Protein AF-A0AAX0WTV0-F1 (afdb_monomer)

Structure (mmCIF, N/CA/C/O backbone):
data_AF-A0AAX0WTV0-F1
#
_entry.id   AF-A0AAX0WTV0-F1
#
loop_
_atom_site.group_PDB
_atom_site.id
_atom_site.type_symbol
_atom_site.label_atom_id
_atom_site.label_alt_id
_atom_site.label_comp_id
_atom_site.label_asym_id
_atom_site.label_entity_id
_atom_site.label_seq_id
_atom_site.pdbx_PDB_ins_code
_atom_site.Cartn_x
_atom_site.Cartn_y
_atom_site.Cartn_z
_atom_site.occupancy
_atom_site.B_iso_or_equiv
_atom_site.auth_seq_id
_atom_site.auth_comp_id
_atom_site.auth_asym_id
_atom_site.auth_atom_id
_atom_site.pdbx_PDB_model_num
ATOM 1 N N . MET A 1 1 ? 4.054 -9.961 -25.424 1.00 66.81 1 MET A N 1
ATOM 2 C CA . MET A 1 1 ? 4.962 -9.772 -26.577 1.00 66.81 1 MET A CA 1
ATOM 3 C C . MET A 1 1 ? 4.911 -11.007 -27.474 1.00 66.81 1 MET A C 1
ATOM 5 O O . MET A 1 1 ? 4.566 -12.070 -26.972 1.00 66.81 1 MET A O 1
ATOM 9 N N . LEU A 1 2 ? 5.203 -10.851 -28.771 1.00 80.44 2 LEU A N 1
ATOM 10 C CA . LEU A 1 2 ? 4.959 -11.817 -29.856 1.00 80.44 2 LEU A CA 1
ATOM 11 C C . LEU A 1 2 ? 5.339 -13.274 -29.512 1.00 80.44 2 LEU A C 1
ATOM 13 O O . LEU A 1 2 ? 6.518 -13.610 -29.441 1.00 80.44 2 LEU A O 1
ATOM 17 N N . THR A 1 3 ? 4.333 -14.133 -29.318 1.00 84.00 3 THR A N 1
ATOM 18 C CA . THR A 1 3 ? 4.503 -15.557 -28.977 1.00 84.00 3 THR A CA 1
ATOM 19 C C . THR A 1 3 ? 4.646 -16.432 -30.220 1.00 84.00 3 THR A C 1
ATOM 21 O O . THR A 1 3 ? 4.176 -16.072 -31.297 1.00 84.00 3 THR A O 1
ATOM 24 N N . ASP A 1 4 ? 5.213 -17.628 -30.065 1.00 84.12 4 ASP A N 1
ATOM 25 C CA . ASP A 1 4 ? 5.370 -18.601 -31.158 1.00 84.12 4 ASP A CA 1
ATOM 26 C C . ASP A 1 4 ? 4.042 -18.914 -31.853 1.00 84.12 4 ASP A C 1
ATOM 28 O O . ASP A 1 4 ? 3.943 -18.806 -33.071 1.00 84.12 4 ASP A O 1
ATOM 32 N N . ALA A 1 5 ? 2.984 -19.151 -31.074 1.00 87.69 5 ALA A N 1
ATOM 33 C CA . ALA A 1 5 ? 1.644 -19.401 -31.601 1.00 87.69 5 ALA A CA 1
ATOM 34 C C . ALA A 1 5 ? 1.089 -18.227 -32.433 1.00 87.69 5 ALA A C 1
ATOM 36 O O . ALA A 1 5 ? 0.367 -18.433 -33.411 1.00 87.69 5 ALA A O 1
ATOM 37 N N . LEU A 1 6 ? 1.410 -16.984 -32.059 1.00 88.12 6 LEU A N 1
ATOM 38 C CA . LEU A 1 6 ? 1.017 -15.803 -32.823 1.00 88.12 6 LEU A CA 1
ATOM 39 C C . LEU A 1 6 ? 1.835 -15.678 -34.115 1.00 88.12 6 LEU A C 1
ATOM 41 O O . LEU A 1 6 ? 1.274 -15.352 -35.163 1.00 88.12 6 LEU A O 1
ATOM 45 N N . LEU A 1 7 ? 3.139 -15.956 -34.060 1.00 90.75 7 LEU A N 1
ATOM 46 C CA . LEU A 1 7 ? 4.000 -15.960 -35.242 1.00 90.75 7 LEU A CA 1
ATOM 47 C C . LEU A 1 7 ? 3.558 -17.045 -36.235 1.00 90.75 7 LEU A C 1
ATOM 49 O O . LEU A 1 7 ? 3.462 -16.767 -37.427 1.00 90.75 7 LEU A O 1
ATOM 53 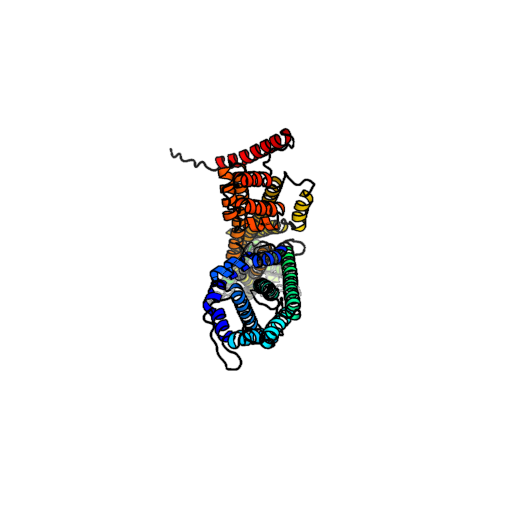N N . ASP A 1 8 ? 3.192 -18.236 -35.763 1.00 91.19 8 ASP A N 1
ATOM 54 C CA . ASP A 1 8 ? 2.669 -19.317 -36.607 1.00 91.19 8 ASP A CA 1
ATOM 55 C C . ASP A 1 8 ? 1.316 -18.955 -37.235 1.00 91.19 8 ASP A C 1
ATOM 57 O O . ASP A 1 8 ? 1.105 -19.149 -38.432 1.00 91.19 8 ASP A O 1
ATOM 61 N N . ARG A 1 9 ? 0.410 -18.320 -36.479 1.00 90.94 9 ARG A N 1
ATOM 62 C CA . ARG A 1 9 ? -0.831 -17.765 -37.053 1.00 90.94 9 ARG A CA 1
ATOM 63 C C . ARG A 1 9 ? -0.563 -16.686 -38.097 1.00 90.94 9 ARG A C 1
ATOM 65 O O . ARG A 1 9 ? -1.295 -16.592 -39.080 1.00 90.94 9 ARG A O 1
ATOM 72 N N . THR A 1 10 ? 0.476 -15.882 -37.899 1.00 93.31 10 THR A N 1
ATOM 73 C CA . THR A 1 10 ? 0.879 -14.850 -38.860 1.00 93.31 10 THR A CA 1
ATOM 74 C C . THR A 1 10 ? 1.349 -15.486 -40.169 1.00 93.31 10 THR A C 1
ATOM 76 O O . THR A 1 10 ? 0.958 -15.013 -41.233 1.00 93.31 10 THR A O 1
ATOM 79 N N . VAL A 1 11 ? 2.096 -16.598 -40.111 1.00 94.00 11 VAL A N 1
ATOM 80 C CA . VAL A 1 11 ? 2.468 -17.384 -41.303 1.00 94.00 11 VAL A CA 1
ATOM 81 C C . VAL A 1 11 ? 1.228 -17.827 -42.075 1.00 94.00 11 VAL A C 1
ATOM 83 O O . VAL A 1 11 ? 1.148 -17.589 -43.278 1.00 94.00 11 VAL A O 1
ATOM 86 N N . ILE A 1 12 ? 0.234 -18.401 -41.390 1.00 91.88 12 ILE A N 1
ATOM 87 C CA . ILE A 1 12 ? -1.003 -18.882 -42.028 1.00 91.88 12 ILE A CA 1
ATOM 88 C C . ILE A 1 12 ? -1.722 -17.743 -42.765 1.00 91.88 12 ILE A C 1
ATOM 90 O O . ILE A 1 12 ? -2.129 -17.911 -43.913 1.00 91.88 12 ILE A O 1
ATOM 94 N N . ILE A 1 13 ? -1.850 -16.573 -42.130 1.00 92.00 13 ILE A N 1
ATOM 95 C CA . ILE A 1 13 ? -2.539 -15.415 -42.719 1.00 92.00 13 ILE A CA 1
ATOM 96 C C . ILE A 1 13 ? -1.787 -14.865 -43.933 1.00 92.00 13 ILE A C 1
ATOM 98 O O . ILE A 1 13 ? -2.407 -14.560 -44.950 1.00 92.00 13 ILE A O 1
ATOM 102 N N . LEU A 1 14 ? -0.463 -14.733 -43.839 1.00 93.31 14 LEU A N 1
ATOM 103 C CA . LEU A 1 14 ? 0.351 -14.183 -44.926 1.00 93.31 14 LEU A CA 1
ATOM 104 C C . LEU A 1 14 ? 0.523 -15.154 -46.097 1.00 93.31 14 LEU A C 1
ATOM 106 O O . LEU A 1 14 ? 0.818 -14.717 -47.205 1.00 93.31 14 LEU A O 1
ATOM 110 N N . SER A 1 15 ? 0.323 -16.451 -45.864 1.00 92.69 15 SER A N 1
ATOM 111 C CA . SER A 1 15 ? 0.454 -17.484 -46.893 1.00 92.69 15 SER A CA 1
ATOM 112 C C . SER A 1 15 ? -0.808 -17.666 -47.736 1.00 92.69 15 SER A C 1
ATOM 114 O O . SER A 1 15 ? -0.814 -18.546 -48.589 1.00 92.69 15 SER A O 1
ATOM 116 N N . SER A 1 16 ? -1.883 -16.899 -47.509 1.00 90.75 16 SER A N 1
ATOM 117 C CA . SER A 1 16 ? -3.178 -17.108 -48.170 1.00 90.75 16 SER A CA 1
ATOM 118 C C . SER A 1 16 ? -3.873 -15.804 -48.556 1.00 90.75 16 SER A C 1
ATOM 120 O O . SER A 1 16 ? -4.254 -15.016 -47.688 1.00 90.75 16 SER A O 1
ATOM 122 N N . TYR A 1 17 ? -4.153 -15.625 -49.848 1.00 90.62 17 TYR A N 1
ATOM 123 C CA . TYR A 1 17 ? -4.858 -14.463 -50.388 1.00 90.62 17 TYR A CA 1
ATOM 124 C C . TYR A 1 17 ? -5.830 -14.877 -51.504 1.00 90.62 17 TYR A C 1
ATOM 126 O O . TYR A 1 17 ? -5.443 -15.567 -52.443 1.00 90.62 17 TYR A O 1
ATOM 134 N N . ASN A 1 18 ? -7.103 -14.468 -51.407 1.00 88.56 18 ASN A N 1
ATOM 135 C CA . ASN A 1 18 ? -8.170 -14.764 -52.382 1.00 88.56 18 ASN A CA 1
ATOM 136 C C . ASN A 1 18 ? -8.241 -16.240 -52.839 1.00 88.56 18 ASN A C 1
ATOM 138 O O . ASN A 1 18 ? -8.439 -16.530 -54.017 1.00 88.56 18 ASN A O 1
ATOM 142 N N . GLY A 1 19 ? -8.071 -17.181 -51.902 1.00 83.50 19 GLY A N 1
ATOM 143 C CA . GLY A 1 19 ? -8.130 -18.624 -52.168 1.00 83.50 19 GLY A CA 1
ATOM 144 C C . GLY A 1 19 ? -6.853 -19.228 -52.765 1.00 83.50 19 GLY A C 1
ATOM 145 O O . GLY A 1 19 ? -6.804 -20.438 -52.966 1.00 83.50 19 GLY A O 1
ATOM 146 N N . GLN A 1 20 ? -5.819 -18.422 -53.018 1.00 87.12 20 GLN A N 1
ATOM 147 C CA . GLN A 1 20 ? -4.491 -18.896 -53.401 1.00 87.12 20 GLN A CA 1
ATOM 148 C C . GLN A 1 20 ? -3.577 -18.967 -52.183 1.00 87.12 20 GLN A C 1
ATOM 150 O O . GLN A 1 20 ? -3.563 -18.050 -51.360 1.00 87.12 20 GLN A O 1
ATOM 155 N N . THR A 1 21 ? -2.785 -20.035 -52.100 1.00 89.38 21 THR A N 1
ATOM 156 C CA . THR A 1 21 ? -1.841 -20.256 -51.003 1.00 89.38 21 THR A CA 1
ATOM 157 C C . THR A 1 21 ? -0.407 -20.355 -51.501 1.00 89.38 21 THR A C 1
ATOM 159 O O . THR A 1 21 ? -0.135 -21.079 -52.460 1.00 89.38 21 THR A O 1
ATOM 162 N N . LYS A 1 22 ? 0.520 -19.677 -50.825 1.00 90.44 22 LYS A N 1
ATOM 163 C CA . LYS A 1 22 ? 1.959 -19.767 -51.076 1.00 90.44 22 LYS A CA 1
ATOM 164 C C . LYS A 1 22 ? 2.724 -19.599 -49.772 1.00 90.44 22 LYS A C 1
ATOM 166 O O . LYS A 1 22 ? 2.638 -18.556 -49.134 1.00 90.44 22 LYS A O 1
ATOM 171 N N . GLU A 1 23 ? 3.503 -20.610 -49.422 1.00 87.00 23 GLU A N 1
ATOM 172 C CA . GLU A 1 23 ? 4.359 -20.584 -48.242 1.00 87.00 23 GLU A CA 1
ATOM 173 C C . GLU A 1 23 ? 5.752 -20.056 -48.608 1.00 87.00 23 GLU A C 1
ATOM 175 O O . GLU A 1 23 ? 6.373 -20.506 -49.575 1.00 87.00 23 GLU A O 1
ATOM 180 N N . ASP A 1 24 ? 6.234 -19.062 -47.861 1.00 87.88 24 ASP A N 1
ATOM 181 C CA . ASP A 1 24 ? 7.593 -18.545 -47.997 1.00 87.88 24 ASP A CA 1
ATOM 182 C C . ASP A 1 24 ? 8.548 -19.422 -47.172 1.00 87.88 24 ASP A C 1
ATOM 184 O O . ASP A 1 24 ? 8.419 -19.468 -45.944 1.00 87.88 24 ASP A O 1
ATOM 188 N N . PRO A 1 25 ? 9.543 -20.086 -47.791 1.00 89.31 25 PRO A N 1
ATOM 189 C CA . PRO A 1 25 ? 10.479 -20.940 -47.061 1.00 89.31 25 PRO A CA 1
ATOM 190 C C . PRO A 1 25 ? 11.325 -20.170 -46.032 1.00 89.31 25 PRO A C 1
ATOM 192 O O . PRO A 1 25 ? 12.010 -20.782 -45.216 1.00 89.31 25 PRO A O 1
ATOM 195 N N . ALA A 1 26 ? 11.320 -18.833 -46.058 1.00 92.12 26 ALA A N 1
ATOM 196 C CA . ALA A 1 26 ? 12.068 -17.999 -45.129 1.00 92.12 26 ALA A CA 1
ATOM 197 C C . ALA A 1 26 ? 11.309 -17.621 -43.844 1.00 92.12 26 ALA A C 1
ATOM 199 O O . ALA A 1 26 ? 11.895 -16.931 -43.005 1.00 92.12 26 ALA A O 1
ATOM 200 N N . PHE A 1 27 ? 10.053 -18.048 -43.649 1.00 93.50 27 PHE A N 1
ATOM 201 C CA . PHE A 1 27 ? 9.271 -17.651 -42.470 1.00 93.50 27 PHE A CA 1
ATOM 202 C C . PHE A 1 27 ? 9.964 -17.971 -41.138 1.00 93.50 27 PHE A C 1
ATOM 204 O O . PHE A 1 27 ? 9.985 -17.121 -40.246 1.00 93.50 27 PHE A O 1
ATOM 211 N N . ASP A 1 28 ? 10.605 -19.132 -41.003 1.00 92.94 28 ASP A N 1
ATOM 212 C CA . ASP A 1 28 ? 11.317 -19.484 -39.767 1.00 92.94 28 ASP A CA 1
ATOM 213 C C . ASP A 1 28 ? 12.553 -18.606 -39.520 1.00 92.94 28 ASP A C 1
ATOM 215 O O . ASP A 1 28 ? 12.871 -18.286 -38.374 1.00 92.94 28 ASP A O 1
ATOM 219 N N . LEU A 1 29 ? 13.198 -18.113 -40.582 1.00 93.75 29 LEU A N 1
ATOM 220 C CA . LEU A 1 29 ? 14.308 -17.160 -40.472 1.00 93.75 29 LEU A CA 1
ATOM 221 C C . LEU A 1 29 ? 13.822 -15.794 -39.968 1.00 93.75 29 LEU A C 1
ATOM 223 O O . LEU A 1 29 ? 14.512 -15.142 -39.183 1.00 93.75 29 LEU A O 1
ATOM 227 N N . TYR A 1 30 ? 12.619 -15.367 -40.367 1.00 94.06 30 TYR A N 1
ATOM 228 C CA . TYR A 1 30 ? 12.004 -14.153 -39.822 1.00 94.06 30 TYR A CA 1
ATOM 229 C C . TYR A 1 30 ? 11.690 -14.325 -38.335 1.00 94.06 30 TYR A C 1
ATOM 231 O O . TYR A 1 30 ? 12.017 -13.454 -37.529 1.00 94.06 30 TYR A O 1
ATOM 239 N N . LYS A 1 31 ? 11.116 -15.472 -37.943 1.00 93.00 31 LYS A N 1
ATOM 240 C CA . LYS A 1 31 ? 10.842 -15.786 -36.532 1.00 93.00 31 LYS A CA 1
ATOM 241 C C . LYS A 1 31 ? 12.124 -15.747 -35.693 1.00 93.00 31 LYS A C 1
ATOM 243 O O . LYS A 1 31 ? 12.111 -15.153 -34.617 1.00 93.00 31 LYS A O 1
ATOM 248 N N . LEU A 1 32 ? 13.229 -16.311 -36.187 1.00 91.38 32 LEU A N 1
ATOM 249 C CA . LEU A 1 32 ? 14.531 -16.271 -35.505 1.00 91.38 32 LEU A CA 1
ATOM 250 C C . LEU A 1 32 ? 15.032 -14.838 -35.295 1.00 91.38 32 LEU A C 1
ATOM 252 O O . LEU A 1 32 ? 15.366 -14.470 -34.168 1.00 91.38 32 LEU A O 1
ATOM 256 N N . GLY A 1 33 ? 14.994 -13.996 -36.333 1.00 88.81 33 GLY A N 1
ATOM 257 C CA . GLY A 1 33 ? 15.366 -12.583 -36.213 1.00 88.81 33 GLY A CA 1
ATOM 258 C C . GLY A 1 33 ? 14.506 -11.810 -35.203 1.00 88.81 33 GLY A C 1
ATOM 259 O O . GLY A 1 33 ? 15.007 -10.928 -34.500 1.00 88.81 33 GLY A O 1
ATOM 260 N N . ILE A 1 34 ? 13.224 -12.164 -35.070 1.00 90.69 34 ILE A N 1
ATOM 261 C CA . ILE A 1 34 ? 12.339 -11.570 -34.061 1.00 90.69 34 ILE A CA 1
ATOM 262 C C . ILE A 1 34 ? 12.734 -12.010 -32.649 1.00 90.69 34 ILE A C 1
ATOM 264 O O . ILE A 1 34 ? 12.928 -11.160 -31.776 1.00 90.69 34 ILE A O 1
ATOM 268 N N . LYS A 1 35 ? 12.873 -13.322 -32.431 1.00 90.19 35 LYS A N 1
ATOM 269 C CA . LYS A 1 35 ? 13.131 -13.912 -31.109 1.00 90.19 35 LYS A CA 1
ATOM 270 C C . LYS A 1 35 ? 14.513 -13.553 -30.568 1.00 90.19 35 LYS A C 1
ATOM 272 O O . LYS A 1 35 ? 14.630 -13.118 -29.426 1.00 90.19 35 LYS A O 1
ATOM 277 N N . ASN A 1 36 ? 15.548 -13.687 -31.393 1.00 87.94 36 ASN A N 1
ATOM 278 C CA . ASN A 1 36 ? 16.939 -13.562 -30.948 1.00 87.94 36 ASN A CA 1
ATOM 279 C C . ASN A 1 36 ? 17.431 -12.109 -30.908 1.00 87.94 36 ASN A C 1
ATOM 281 O O . ASN A 1 36 ? 18.454 -11.804 -30.284 1.00 87.94 36 ASN A O 1
ATOM 285 N N . ALA A 1 37 ? 16.728 -11.203 -31.591 1.00 86.25 37 ALA A N 1
ATOM 286 C CA . ALA A 1 37 ? 17.180 -9.833 -31.768 1.00 86.25 37 ALA A CA 1
ATOM 287 C C . ALA A 1 37 ? 16.078 -8.817 -31.443 1.00 86.25 37 ALA A C 1
ATOM 289 O O . ALA A 1 37 ? 16.205 -8.065 -30.475 1.00 86.25 37 ALA A O 1
ATOM 290 N N . PHE A 1 38 ? 15.006 -8.777 -32.233 1.00 86.69 38 PHE A N 1
ATOM 291 C CA . PHE A 1 38 ? 14.045 -7.672 -32.188 1.00 86.69 38 PHE A CA 1
ATOM 292 C C . PHE A 1 38 ? 13.325 -7.530 -30.839 1.00 86.69 38 PHE A C 1
ATOM 294 O O . PHE A 1 38 ? 13.183 -6.416 -30.340 1.00 86.69 38 PHE A O 1
ATOM 301 N N . ILE A 1 39 ? 12.904 -8.641 -30.227 1.00 85.69 39 ILE A N 1
ATOM 302 C CA . ILE A 1 39 ? 12.186 -8.622 -28.946 1.00 85.69 39 ILE A CA 1
ATOM 303 C C . ILE A 1 39 ? 13.041 -7.998 -27.837 1.00 85.69 39 ILE A C 1
ATOM 305 O O . ILE A 1 39 ? 12.631 -7.029 -27.198 1.00 85.69 39 ILE A O 1
ATOM 309 N N . GLY A 1 40 ? 14.266 -8.503 -27.663 1.00 81.44 40 GLY A N 1
ATOM 310 C CA . GLY A 1 40 ? 15.187 -7.994 -26.647 1.00 81.44 40 GLY A CA 1
ATOM 311 C C . GLY A 1 40 ? 15.541 -6.520 -26.853 1.00 81.44 40 GLY A C 1
ATOM 312 O O . GLY A 1 40 ? 15.703 -5.788 -25.882 1.00 81.44 40 GLY A O 1
ATOM 313 N N . PHE A 1 41 ? 15.599 -6.063 -28.104 1.00 86.81 41 PHE A N 1
ATOM 314 C CA . PHE A 1 41 ? 15.839 -4.660 -28.424 1.00 86.81 41 PHE A CA 1
ATOM 315 C C . PHE A 1 41 ? 14.714 -3.730 -27.970 1.00 86.81 41 PHE A C 1
ATOM 317 O O . PHE A 1 41 ? 14.985 -2.698 -27.360 1.00 86.81 41 PHE A O 1
ATOM 324 N N . ILE A 1 42 ? 13.455 -4.085 -28.240 1.00 87.50 42 ILE A N 1
ATOM 325 C CA . ILE A 1 42 ? 12.314 -3.264 -27.816 1.00 87.50 42 ILE A CA 1
ATOM 326 C C . ILE A 1 42 ? 12.222 -3.225 -26.286 1.00 87.50 42 ILE A C 1
ATOM 328 O O . ILE A 1 42 ? 12.005 -2.151 -25.729 1.00 87.50 42 ILE A O 1
ATOM 332 N N . GLU A 1 43 ? 12.483 -4.342 -25.599 1.00 80.69 43 GLU A N 1
ATOM 333 C CA . GLU A 1 43 ? 12.535 -4.360 -24.131 1.00 80.69 43 GLU A CA 1
ATOM 334 C C . GLU A 1 43 ? 13.649 -3.465 -23.572 1.00 80.69 43 GLU A C 1
ATOM 336 O O . GLU A 1 43 ? 13.414 -2.692 -22.645 1.00 80.69 43 GLU A O 1
ATOM 341 N N . GLN A 1 44 ? 14.840 -3.482 -24.176 1.00 75.44 44 GLN A N 1
ATOM 342 C CA . GLN A 1 44 ? 15.929 -2.572 -23.804 1.00 75.44 44 GLN A CA 1
ATOM 343 C C . GLN A 1 44 ? 15.564 -1.103 -24.047 1.00 75.44 44 GLN A C 1
ATOM 345 O O . GLN A 1 44 ? 15.861 -0.251 -23.210 1.00 75.44 44 GLN A O 1
ATOM 350 N N . CYS A 1 45 ? 14.874 -0.796 -25.149 1.00 77.12 45 CYS A N 1
ATOM 351 C CA . CYS A 1 45 ? 14.434 0.564 -25.454 1.00 77.12 45 CYS A CA 1
ATOM 352 C C . CYS A 1 45 ? 13.468 1.114 -24.398 1.00 77.12 45 CYS A C 1
ATOM 354 O O . CYS A 1 45 ? 13.550 2.295 -24.070 1.00 77.12 45 CYS A O 1
ATOM 356 N N . LYS A 1 46 ? 12.586 0.285 -23.823 1.00 81.00 46 LYS A N 1
ATOM 357 C CA . LYS A 1 46 ? 11.652 0.726 -22.768 1.00 81.00 46 LYS A CA 1
ATOM 358 C C . LYS A 1 46 ? 12.356 1.187 -21.496 1.00 81.00 46 LYS A C 1
ATOM 360 O O . LYS A 1 46 ? 11.792 1.995 -20.764 1.00 81.00 46 LYS A O 1
ATOM 365 N N . LEU A 1 47 ? 13.554 0.666 -21.226 1.00 73.44 47 LEU A N 1
ATOM 366 C CA . LEU A 1 47 ? 14.345 1.019 -20.045 1.00 73.44 47 LEU A CA 1
ATOM 367 C C . LEU A 1 47 ? 15.006 2.398 -20.174 1.00 73.44 47 LEU A C 1
ATOM 369 O O . LEU A 1 47 ? 15.433 2.971 -19.173 1.00 73.44 47 LEU A O 1
ATOM 373 N N . LEU A 1 48 ? 15.087 2.947 -21.389 1.00 70.44 48 LEU A N 1
ATOM 374 C CA . LEU A 1 48 ? 15.606 4.292 -21.618 1.00 70.44 48 LEU A CA 1
ATOM 375 C C . LEU A 1 48 ? 14.579 5.355 -21.192 1.00 70.44 48 LEU A C 1
ATOM 377 O O . LEU A 1 48 ? 13.372 5.099 -21.234 1.00 70.44 48 LEU A O 1
ATOM 381 N N . PRO A 1 49 ? 15.015 6.581 -20.845 1.00 72.62 49 PRO A N 1
ATOM 382 C CA . PRO A 1 49 ? 14.107 7.704 -20.625 1.00 72.62 49 PRO A CA 1
ATOM 383 C C . PRO A 1 49 ? 13.144 7.880 -21.805 1.00 72.62 49 PRO A C 1
ATOM 385 O O . PRO A 1 49 ? 13.594 7.884 -22.948 1.00 72.62 49 PRO A O 1
ATOM 388 N N . LEU A 1 50 ? 11.846 8.090 -21.542 1.00 75.00 50 LEU A N 1
ATOM 389 C CA . LEU A 1 50 ? 10.801 8.185 -22.580 1.00 75.00 50 LEU A CA 1
ATOM 390 C C . LEU A 1 50 ? 11.160 9.166 -23.711 1.00 75.00 50 LEU A C 1
ATOM 392 O O . LEU A 1 50 ? 10.876 8.904 -24.875 1.00 75.00 50 LEU A O 1
ATOM 396 N N . ALA A 1 51 ? 11.842 10.270 -23.385 1.00 76.75 51 ALA A N 1
ATOM 397 C CA . ALA A 1 51 ? 12.306 11.261 -24.357 1.00 76.75 51 ALA A CA 1
ATOM 398 C C . ALA A 1 51 ? 13.378 10.749 -25.343 1.00 76.75 51 ALA A C 1
ATOM 400 O O . ALA A 1 51 ? 13.505 11.307 -26.426 1.00 76.75 51 ALA A O 1
ATOM 401 N N . GLN A 1 52 ? 14.131 9.705 -24.989 1.00 80.44 52 GLN A N 1
ATOM 402 C CA . GLN A 1 52 ? 15.259 9.179 -25.768 1.00 80.44 52 GLN A CA 1
ATOM 403 C C . GLN A 1 52 ? 14.900 7.932 -26.593 1.00 80.44 52 GLN A C 1
ATOM 405 O O . GLN A 1 52 ? 15.660 7.537 -27.474 1.00 80.44 52 GLN A O 1
ATOM 410 N N . GLN A 1 53 ? 13.749 7.299 -26.339 1.00 84.94 53 GLN A N 1
ATOM 411 C CA . GLN A 1 53 ? 13.425 5.979 -26.899 1.00 84.94 53 GLN A CA 1
ATOM 412 C C . GLN A 1 53 ? 13.292 5.990 -28.428 1.00 84.94 53 GLN A C 1
ATOM 414 O O . GLN A 1 53 ? 13.908 5.171 -29.110 1.00 84.94 53 GLN A O 1
ATOM 419 N N . LEU A 1 54 ? 12.535 6.940 -28.991 1.00 89.44 54 LEU A N 1
ATOM 420 C CA . LEU A 1 54 ? 12.356 7.035 -30.446 1.00 89.44 54 LEU A CA 1
ATOM 421 C C . LEU A 1 54 ? 13.647 7.447 -31.164 1.00 89.44 54 LEU A C 1
ATOM 423 O O . LEU A 1 54 ? 13.934 6.946 -32.251 1.00 89.44 54 LEU A O 1
ATOM 427 N N . GLU A 1 55 ? 14.436 8.341 -30.568 1.00 87.94 55 GLU A N 1
ATOM 428 C CA . GLU A 1 55 ? 15.725 8.757 -31.128 1.00 87.94 55 GLU A CA 1
ATOM 429 C C . GLU A 1 55 ? 16.707 7.582 -31.174 1.00 87.94 55 GLU A C 1
ATOM 431 O O . GLU A 1 55 ? 17.320 7.322 -32.213 1.00 87.94 55 GLU A O 1
ATOM 436 N N . HIS A 1 56 ? 16.786 6.817 -30.082 1.00 86.00 56 HIS A N 1
ATOM 437 C CA . HIS A 1 56 ? 17.609 5.618 -30.007 1.00 86.00 56 HIS A CA 1
ATOM 438 C C . HIS A 1 56 ? 17.203 4.585 -31.068 1.00 86.00 56 HIS A C 1
ATOM 440 O O . HIS A 1 56 ? 18.059 4.107 -31.811 1.00 86.00 56 HIS A O 1
ATOM 446 N N . ILE A 1 57 ? 15.900 4.317 -31.232 1.00 87.56 57 ILE A N 1
ATOM 447 C CA . ILE A 1 57 ? 15.407 3.408 -32.279 1.00 87.56 57 ILE A CA 1
ATOM 448 C C . ILE A 1 57 ? 15.775 3.906 -33.677 1.00 87.56 57 ILE A C 1
ATOM 450 O O . ILE A 1 57 ? 16.246 3.126 -34.505 1.00 87.56 57 ILE A O 1
ATOM 454 N N . ALA A 1 58 ? 15.588 5.197 -33.957 1.00 87.25 58 ALA A N 1
ATOM 455 C CA . ALA A 1 58 ? 15.910 5.762 -35.264 1.00 87.25 58 ALA A CA 1
ATOM 456 C C . ALA A 1 58 ? 17.407 5.650 -35.598 1.00 87.25 58 ALA A C 1
ATOM 458 O O . ALA A 1 58 ? 17.752 5.461 -36.767 1.00 87.25 58 ALA A O 1
ATOM 459 N N . LYS A 1 59 ? 18.284 5.760 -34.593 1.00 85.69 59 LYS A N 1
ATOM 460 C CA . LYS A 1 59 ? 19.733 5.579 -34.736 1.00 85.69 59 LYS A CA 1
ATOM 461 C C . LYS A 1 59 ? 20.091 4.111 -34.979 1.00 85.69 59 LYS A C 1
ATOM 463 O O . LYS A 1 59 ? 20.706 3.793 -35.994 1.00 85.69 59 LYS A O 1
ATOM 468 N N . GLU A 1 60 ? 19.647 3.217 -34.101 1.00 85.38 60 GLU A N 1
ATOM 469 C CA . GLU A 1 60 ? 19.958 1.780 -34.142 1.00 85.38 60 GLU A CA 1
ATOM 470 C C . GLU A 1 60 ? 19.404 1.071 -35.388 1.00 85.38 60 GLU A C 1
ATOM 472 O O . GLU A 1 60 ? 20.000 0.112 -35.880 1.00 85.38 60 GLU A O 1
ATOM 477 N N . MET A 1 61 ? 18.287 1.561 -35.939 1.00 84.44 61 MET A N 1
ATOM 478 C CA . MET A 1 61 ? 17.699 1.033 -37.176 1.00 84.44 61 MET A CA 1
ATOM 479 C C . MET A 1 61 ? 18.393 1.531 -38.453 1.00 84.44 61 MET A C 1
ATOM 481 O O . MET A 1 61 ? 18.206 0.924 -39.505 1.00 84.44 61 MET A O 1
ATOM 485 N N . LYS A 1 62 ? 19.189 2.608 -38.376 1.00 77.75 62 LYS A N 1
ATOM 486 C CA . LYS A 1 62 ? 19.975 3.154 -39.500 1.00 77.75 62 LYS A CA 1
ATOM 487 C C . LYS A 1 62 ? 21.431 2.681 -39.509 1.00 77.75 62 LYS A C 1
ATOM 489 O O . LYS A 1 62 ? 22.067 2.718 -40.562 1.00 77.75 62 LYS A O 1
ATOM 494 N N . GLU A 1 63 ? 21.969 2.285 -38.357 1.00 73.56 63 GLU A N 1
ATOM 495 C CA . GLU A 1 63 ? 23.364 1.872 -38.205 1.00 73.56 63 GLU A CA 1
ATOM 496 C C . GLU A 1 63 ? 23.645 0.580 -38.989 1.00 73.56 63 GLU A C 1
ATOM 498 O O . GLU A 1 63 ? 23.074 -0.477 -38.720 1.00 73.56 63 GLU A O 1
ATOM 503 N N . LYS A 1 64 ? 24.532 0.662 -39.986 1.00 64.38 64 LYS A N 1
ATOM 504 C CA . LYS A 1 64 ? 24.816 -0.457 -40.902 1.00 64.38 64 LYS A CA 1
ATOM 505 C C . LYS A 1 64 ? 25.853 -1.428 -40.349 1.00 64.38 64 LYS A C 1
ATOM 507 O O . LYS A 1 64 ? 25.945 -2.553 -40.831 1.00 64.38 64 LYS A O 1
ATOM 512 N N . THR A 1 65 ? 26.623 -1.013 -39.344 1.00 61.12 65 THR A N 1
ATOM 513 C CA . THR A 1 65 ? 27.700 -1.814 -38.756 1.00 61.12 65 THR A CA 1
ATOM 514 C C . THR A 1 65 ? 27.617 -1.804 -37.236 1.00 61.12 65 THR A C 1
ATOM 516 O O . THR A 1 65 ? 27.737 -0.760 -36.610 1.00 61.12 65 THR A O 1
ATOM 519 N N . GLY A 1 66 ? 27.425 -2.977 -36.627 1.00 62.16 66 GLY A N 1
ATOM 520 C CA . GLY A 1 66 ? 27.461 -3.153 -35.168 1.00 62.16 66 GLY A CA 1
ATOM 521 C C . GLY A 1 66 ? 26.207 -2.721 -34.394 1.00 62.16 66 GLY A C 1
ATOM 522 O O . GLY A 1 66 ? 26.092 -3.092 -33.230 1.00 62.16 66 GLY A O 1
ATOM 523 N N . GLY A 1 67 ? 25.270 -2.001 -35.019 1.00 73.88 67 GLY A N 1
ATOM 524 C CA . GLY A 1 67 ? 23.982 -1.630 -34.417 1.00 73.88 67 GLY A CA 1
ATOM 525 C C . GLY A 1 67 ? 22.901 -2.712 -34.523 1.00 73.88 67 GLY A C 1
ATOM 526 O O . GLY A 1 67 ? 23.093 -3.776 -35.126 1.00 73.88 67 GLY A O 1
ATOM 527 N N . MET A 1 68 ? 21.725 -2.428 -33.962 1.00 83.56 68 MET A N 1
ATOM 528 C CA . MET A 1 68 ? 20.616 -3.381 -33.907 1.00 83.56 68 MET A CA 1
ATOM 529 C C . MET A 1 68 ? 20.133 -3.845 -35.285 1.00 83.56 68 MET A C 1
ATOM 531 O O . MET A 1 68 ? 19.808 -5.022 -35.461 1.00 83.56 68 MET A O 1
ATOM 535 N N . ALA A 1 69 ? 20.122 -2.956 -36.282 1.00 83.12 69 ALA A N 1
ATOM 536 C CA . ALA A 1 69 ? 19.775 -3.317 -37.652 1.00 83.12 69 ALA A CA 1
ATOM 537 C C . ALA A 1 69 ? 20.666 -4.446 -38.198 1.00 83.12 69 ALA A C 1
ATOM 539 O O . ALA A 1 69 ? 20.144 -5.405 -38.770 1.00 83.12 69 ALA A O 1
ATOM 540 N N . ALA A 1 70 ? 21.980 -4.378 -37.957 1.00 82.62 70 ALA A N 1
ATOM 541 C CA . ALA A 1 70 ? 22.935 -5.407 -38.367 1.00 82.62 70 ALA A CA 1
ATOM 542 C C . ALA A 1 70 ? 22.733 -6.725 -37.600 1.00 82.62 70 ALA A C 1
ATOM 544 O O . ALA A 1 70 ? 22.873 -7.805 -38.174 1.00 82.62 70 ALA A O 1
ATOM 545 N N . LYS A 1 71 ? 22.345 -6.658 -36.320 1.00 86.69 71 LYS A N 1
ATOM 546 C CA . LYS A 1 71 ? 22.035 -7.851 -35.519 1.00 86.69 71 LYS A CA 1
ATOM 547 C C . LYS A 1 71 ? 20.784 -8.576 -36.025 1.00 86.69 71 LYS A C 1
ATOM 549 O O . LYS A 1 71 ? 20.824 -9.786 -36.212 1.00 86.69 71 LYS A O 1
ATOM 554 N N . ILE A 1 72 ? 19.696 -7.850 -36.301 1.00 86.25 72 ILE A N 1
ATOM 555 C CA . ILE A 1 72 ? 18.477 -8.438 -36.891 1.00 86.25 72 ILE A CA 1
ATOM 556 C C . ILE A 1 72 ? 18.802 -9.042 -38.258 1.00 86.25 72 ILE A C 1
ATOM 558 O O . ILE A 1 72 ? 18.322 -10.121 -38.594 1.00 86.25 72 ILE A O 1
ATOM 562 N N . GLU A 1 73 ? 19.626 -8.362 -39.052 1.00 88.12 73 GLU A N 1
ATOM 563 C CA . GLU A 1 73 ? 20.070 -8.846 -40.356 1.00 88.12 73 GLU A CA 1
ATOM 564 C C . GLU A 1 73 ? 20.880 -10.143 -40.258 1.00 88.12 73 GLU A C 1
ATOM 566 O O . GLU A 1 73 ? 20.627 -11.067 -41.025 1.00 88.12 73 GLU A O 1
ATOM 571 N N . HIS A 1 74 ? 21.782 -10.258 -39.283 1.00 88.69 74 HIS A N 1
ATOM 572 C CA . HIS A 1 74 ? 22.537 -11.484 -39.027 1.00 88.69 74 HIS A CA 1
ATOM 573 C C . HIS A 1 74 ? 21.628 -12.649 -38.603 1.00 88.69 74 HIS A C 1
ATOM 575 O O . HIS A 1 74 ? 21.613 -13.686 -39.264 1.00 88.69 74 HIS A O 1
ATOM 581 N N . GLU A 1 75 ? 20.812 -12.449 -37.564 1.00 89.88 75 GLU A N 1
ATOM 582 C CA . GLU A 1 75 ? 19.933 -13.486 -36.995 1.00 89.88 75 GLU A CA 1
ATOM 583 C C . GLU A 1 75 ? 18.834 -13.942 -37.971 1.00 89.88 75 GLU A C 1
ATOM 585 O O . GLU A 1 75 ? 18.364 -15.073 -37.904 1.00 89.88 75 GLU A O 1
ATOM 590 N N . SER A 1 76 ? 18.443 -13.084 -38.920 1.00 88.25 76 SER A N 1
ATOM 591 C CA . SER A 1 76 ? 17.460 -13.408 -39.967 1.00 88.25 76 SER A CA 1
ATOM 592 C C . SER A 1 76 ? 18.074 -13.894 -41.282 1.00 88.25 76 SER A C 1
ATOM 594 O O . SER A 1 76 ? 17.382 -13.938 -42.301 1.00 88.25 76 SER A O 1
ATOM 596 N N . SER A 1 77 ? 19.368 -14.238 -41.312 1.00 89.06 77 SER A N 1
ATOM 597 C CA . SER A 1 77 ? 20.066 -14.663 -42.538 1.00 89.06 77 SER A CA 1
ATOM 598 C C . SER A 1 77 ? 19.914 -13.657 -43.692 1.00 89.06 77 SER A C 1
ATOM 600 O O . SER A 1 77 ? 19.503 -13.995 -44.810 1.00 89.06 77 SER A O 1
ATOM 602 N N . GLN A 1 78 ? 20.245 -12.398 -43.398 1.00 86.69 78 GLN A N 1
ATOM 603 C CA . GLN A 1 78 ? 20.209 -11.242 -44.300 1.00 86.69 78 GLN A CA 1
ATOM 604 C C . GLN A 1 78 ? 18.792 -10.830 -44.741 1.00 86.69 78 GLN A C 1
ATOM 606 O O . GLN A 1 78 ? 18.597 -10.286 -45.830 1.00 86.69 78 GLN A O 1
ATOM 611 N N . LYS A 1 79 ? 17.765 -11.088 -43.915 1.00 85.94 79 LYS A N 1
ATOM 612 C CA . LYS A 1 79 ? 16.356 -10.790 -44.241 1.00 85.94 79 LYS A CA 1
ATOM 613 C C . LYS A 1 79 ? 15.716 -9.763 -43.312 1.00 85.94 79 LYS A C 1
ATOM 615 O O . LYS A 1 79 ? 14.521 -9.833 -43.022 1.00 85.94 79 LYS A O 1
ATOM 620 N N . ARG A 1 80 ? 16.491 -8.760 -42.897 1.00 85.44 80 ARG A N 1
ATOM 621 C CA . ARG A 1 80 ? 16.082 -7.703 -41.958 1.00 85.44 80 ARG A CA 1
ATOM 622 C C . ARG A 1 80 ? 14.743 -7.049 -42.303 1.00 85.44 80 ARG A C 1
ATOM 624 O O . ARG A 1 80 ? 13.848 -7.008 -41.467 1.00 85.44 80 ARG A O 1
ATOM 631 N N . THR A 1 81 ? 14.592 -6.543 -43.530 1.00 81.75 81 THR A N 1
ATOM 632 C CA . THR A 1 81 ? 13.361 -5.850 -43.947 1.00 81.75 81 THR A CA 1
ATOM 633 C C . THR A 1 81 ? 12.151 -6.770 -43.841 1.00 81.75 81 THR A C 1
ATOM 635 O O . THR A 1 81 ? 11.164 -6.395 -43.224 1.00 81.75 81 THR A O 1
ATOM 638 N N . TRP A 1 82 ? 12.230 -7.979 -44.398 1.00 85.75 82 TRP A N 1
ATOM 639 C CA . TRP A 1 82 ? 11.114 -8.926 -44.366 1.00 85.75 82 TRP A CA 1
ATOM 640 C C . TRP A 1 82 ? 10.807 -9.414 -42.955 1.00 85.75 82 TRP A C 1
ATOM 642 O O . TRP A 1 82 ? 9.641 -9.563 -42.617 1.00 85.75 82 TRP A O 1
ATOM 652 N N . THR A 1 83 ? 11.826 -9.530 -42.104 1.00 90.19 83 THR A N 1
ATOM 653 C CA . THR A 1 83 ? 11.661 -9.799 -40.672 1.00 90.19 83 THR A CA 1
ATOM 654 C C . THR A 1 83 ? 10.831 -8.711 -39.997 1.00 90.19 83 THR A C 1
ATOM 656 O O . THR A 1 83 ? 9.871 -9.022 -39.307 1.00 90.19 83 THR A O 1
ATOM 659 N N . LEU A 1 84 ? 11.128 -7.431 -40.243 1.00 88.44 84 LEU A N 1
ATOM 660 C CA . LEU A 1 84 ? 10.387 -6.311 -39.650 1.00 88.44 84 LEU A CA 1
ATOM 661 C C . LEU A 1 84 ? 8.979 -6.133 -40.238 1.00 88.44 84 LEU A C 1
ATOM 663 O O . LEU A 1 84 ? 8.059 -5.745 -39.521 1.00 88.44 84 LEU A O 1
ATOM 667 N N . VAL A 1 85 ? 8.786 -6.447 -41.521 1.00 88.19 85 VAL A N 1
ATOM 668 C CA . VAL A 1 85 ? 7.453 -6.474 -42.143 1.00 88.19 85 VAL A CA 1
ATOM 669 C C . VAL A 1 85 ? 6.620 -7.644 -41.599 1.00 88.19 85 VAL A C 1
ATOM 671 O O . VAL A 1 85 ? 5.427 -7.485 -41.349 1.00 88.19 85 VAL A O 1
ATOM 674 N N . PHE A 1 86 ? 7.244 -8.794 -41.340 1.00 91.75 86 PHE A N 1
ATOM 675 C CA . PHE A 1 86 ? 6.607 -9.926 -40.669 1.00 91.75 86 PHE A CA 1
ATOM 676 C C . PHE A 1 86 ? 6.236 -9.582 -39.215 1.00 91.75 86 PHE A C 1
ATOM 678 O O . PHE A 1 86 ? 5.114 -9.853 -38.788 1.00 91.75 86 PHE A O 1
ATOM 685 N N . THR A 1 87 ? 7.110 -8.881 -38.482 1.00 91.12 87 THR A N 1
ATOM 686 C CA . THR A 1 87 ? 6.793 -8.324 -37.156 1.00 91.12 87 THR A CA 1
ATOM 687 C C . THR A 1 87 ? 5.578 -7.398 -37.207 1.00 91.12 87 THR A C 1
ATOM 689 O O . THR A 1 87 ? 4.694 -7.509 -36.362 1.00 91.12 87 THR A O 1
ATOM 692 N N . LEU A 1 88 ? 5.507 -6.496 -38.194 1.00 90.62 88 LEU A N 1
ATOM 693 C CA . LEU A 1 88 ? 4.370 -5.586 -38.372 1.00 90.62 88 LEU A CA 1
ATOM 694 C C . LEU A 1 88 ? 3.051 -6.360 -38.525 1.00 90.62 88 LEU A C 1
ATOM 696 O O . LEU A 1 88 ? 2.063 -6.009 -37.881 1.00 90.62 88 LEU A O 1
ATOM 700 N N . ALA A 1 89 ? 3.046 -7.430 -39.326 1.00 92.12 89 ALA A N 1
ATOM 701 C CA . ALA A 1 89 ? 1.885 -8.304 -39.485 1.00 92.12 89 ALA A CA 1
ATOM 702 C C . ALA A 1 89 ? 1.487 -8.974 -38.161 1.00 92.12 89 ALA A C 1
ATOM 704 O O . ALA A 1 89 ? 0.312 -8.975 -37.794 1.00 92.12 89 ALA A O 1
ATOM 705 N N . ALA A 1 90 ? 2.468 -9.497 -37.422 1.00 91.75 90 ALA A N 1
ATOM 706 C CA . ALA A 1 90 ? 2.230 -10.170 -36.150 1.00 91.75 90 ALA A CA 1
ATOM 707 C C . ALA A 1 90 ? 1.662 -9.214 -35.086 1.00 91.75 90 ALA A C 1
ATOM 709 O O . ALA A 1 90 ? 0.710 -9.564 -34.392 1.00 91.75 90 ALA A O 1
ATOM 710 N N . LEU A 1 91 ? 2.177 -7.981 -35.005 1.00 89.94 91 LEU A N 1
ATOM 711 C CA . LEU A 1 91 ? 1.666 -6.942 -34.102 1.00 89.94 91 LEU A CA 1
ATOM 712 C C . LEU A 1 91 ? 0.242 -6.514 -34.467 1.00 89.94 91 LEU A C 1
ATOM 714 O O . LEU A 1 91 ? -0.599 -6.343 -33.586 1.00 89.94 91 LEU A O 1
ATOM 718 N N . ALA A 1 92 ? -0.042 -6.356 -35.761 1.00 90.31 92 ALA A N 1
ATOM 719 C CA . ALA A 1 92 ? -1.379 -6.019 -36.235 1.00 90.31 92 ALA A CA 1
ATOM 720 C C . ALA A 1 92 ? -2.381 -7.134 -35.891 1.00 90.31 92 ALA A C 1
ATOM 722 O O . ALA A 1 92 ? -3.483 -6.859 -35.419 1.00 90.31 92 ALA A O 1
ATOM 723 N N . LEU A 1 93 ? -1.976 -8.398 -36.045 1.00 90.31 93 LEU A N 1
ATOM 724 C CA . LEU A 1 93 ? -2.789 -9.553 -35.680 1.00 90.31 93 LEU A CA 1
ATOM 725 C C . LEU A 1 93 ? -3.031 -9.652 -34.165 1.00 90.31 93 LEU A C 1
ATOM 727 O O . LEU A 1 93 ? -4.170 -9.881 -33.755 1.00 90.31 93 LEU A O 1
ATOM 731 N N . GLU A 1 94 ? -1.998 -9.449 -33.341 1.00 88.94 94 GLU A N 1
ATOM 732 C CA . GLU A 1 94 ? -2.122 -9.385 -31.874 1.00 88.94 94 GLU A CA 1
ATOM 733 C C . GLU A 1 94 ? -3.118 -8.294 -31.474 1.00 88.94 94 GLU A C 1
ATOM 735 O O . GLU A 1 94 ? -4.043 -8.532 -30.693 1.00 88.94 94 GLU A O 1
ATOM 740 N N . ARG A 1 95 ? -2.977 -7.104 -32.076 1.00 87.00 95 ARG A N 1
ATOM 741 C CA . ARG A 1 95 ? -3.875 -5.976 -31.835 1.00 87.00 95 ARG A CA 1
ATOM 742 C C . ARG A 1 95 ? -5.301 -6.325 -32.226 1.00 87.00 95 ARG A C 1
ATOM 744 O O . ARG A 1 95 ? -6.180 -6.189 -31.383 1.00 87.00 95 ARG A O 1
ATOM 751 N N . LYS A 1 96 ? -5.539 -6.855 -33.426 1.00 88.75 96 LYS A N 1
ATOM 752 C CA . LYS A 1 96 ? -6.879 -7.264 -33.874 1.00 88.75 96 LYS A CA 1
ATOM 753 C C . LYS A 1 96 ? -7.547 -8.241 -32.903 1.00 88.75 96 LYS A C 1
ATOM 755 O O . LYS A 1 96 ? -8.718 -8.064 -32.592 1.00 88.75 96 LYS A O 1
ATOM 760 N N . GLN A 1 97 ? -6.813 -9.238 -32.403 1.00 87.25 97 GLN A N 1
ATOM 761 C CA . GLN A 1 97 ? -7.348 -10.242 -31.469 1.00 87.25 97 GLN A CA 1
ATOM 762 C C . GLN A 1 97 ? -7.727 -9.656 -30.101 1.00 87.25 97 GLN A C 1
ATOM 764 O O . GLN A 1 97 ? -8.590 -10.203 -29.421 1.00 87.25 97 GLN A O 1
ATOM 769 N N . SER A 1 98 ? -7.100 -8.547 -29.705 1.00 83.94 98 SER A N 1
ATOM 770 C CA . SER A 1 98 ? -7.377 -7.855 -28.439 1.00 83.94 98 SER A CA 1
ATOM 771 C C . SER A 1 98 ? -8.519 -6.830 -28.511 1.00 83.94 98 SER A C 1
ATOM 773 O O . SER A 1 98 ? -8.899 -6.261 -27.486 1.00 83.94 98 SER A O 1
ATOM 775 N N . LEU A 1 99 ? -9.043 -6.552 -29.709 1.00 84.25 99 LEU A N 1
ATOM 776 C CA . LEU A 1 99 ? -10.027 -5.498 -29.942 1.00 84.25 99 LEU A CA 1
ATOM 777 C C . LEU A 1 99 ? -11.457 -6.053 -30.071 1.00 84.25 99 LEU A C 1
ATOM 779 O O . LEU A 1 99 ? -11.652 -7.123 -30.649 1.00 84.25 99 LEU A O 1
ATOM 783 N N . PRO A 1 100 ? -12.485 -5.314 -29.604 1.00 86.38 100 PRO A N 1
ATOM 784 C CA . PRO A 1 100 ? -13.883 -5.638 -29.890 1.00 86.38 100 PRO A CA 1
ATOM 785 C C . PRO A 1 100 ? -14.165 -5.650 -31.397 1.00 86.38 100 PRO A C 1
ATOM 787 O O . PRO A 1 100 ? -13.637 -4.808 -32.114 1.00 86.38 100 PRO A O 1
ATOM 790 N N . ALA A 1 101 ? -15.059 -6.524 -31.870 1.00 84.31 101 ALA A N 1
ATOM 791 C CA . ALA A 1 101 ? -15.306 -6.773 -33.301 1.00 84.31 101 ALA A CA 1
ATOM 792 C C . ALA A 1 101 ? -15.642 -5.532 -34.161 1.00 84.31 101 ALA A C 1
ATOM 794 O O . ALA A 1 101 ? -15.391 -5.542 -35.362 1.00 84.31 101 ALA A O 1
ATOM 795 N N . ASN A 1 102 ? -16.159 -4.457 -33.555 1.00 87.31 102 ASN A N 1
ATOM 796 C CA . ASN A 1 102 ? -16.526 -3.211 -34.241 1.00 87.31 102 ASN A CA 1
ATOM 797 C C . ASN A 1 102 ? -15.526 -2.063 -34.000 1.00 87.31 102 ASN A C 1
ATOM 799 O O . ASN A 1 102 ? -15.851 -0.900 -34.234 1.00 87.31 102 ASN A O 1
ATOM 803 N N . HIS A 1 103 ? -14.331 -2.354 -33.478 1.00 91.00 103 HIS A N 1
ATOM 804 C CA . HIS A 1 103 ? -13.343 -1.325 -33.163 1.00 91.00 103 HIS A CA 1
ATOM 805 C C . HIS A 1 103 ? -12.810 -0.647 -34.443 1.00 91.00 103 HIS A C 1
ATOM 807 O O . HIS A 1 103 ? -12.493 -1.350 -35.408 1.00 91.00 103 HIS A O 1
ATOM 813 N N . PRO A 1 104 ? -12.625 0.690 -34.465 1.00 91.38 104 PRO A N 1
ATOM 814 C CA . PRO A 1 104 ? -12.200 1.433 -35.661 1.00 91.38 104 PRO A CA 1
ATOM 815 C C . PRO A 1 104 ? -10.824 1.027 -36.216 1.00 91.38 104 PRO A C 1
ATOM 817 O O . PRO A 1 104 ? -10.528 1.284 -37.378 1.00 91.38 104 PRO A O 1
ATOM 820 N N . GLU A 1 105 ? -9.987 0.362 -35.416 1.00 91.88 105 GLU A N 1
ATOM 821 C CA . GLU A 1 105 ? -8.693 -0.180 -35.862 1.00 91.88 105 GLU A CA 1
ATOM 822 C C . GLU A 1 105 ? -8.810 -1.471 -36.694 1.00 91.88 105 GLU A C 1
ATOM 824 O O . GLU A 1 105 ? -7.879 -1.789 -37.431 1.00 91.88 105 GLU A O 1
ATOM 829 N N . ILE A 1 106 ? -9.926 -2.212 -36.620 1.00 92.31 106 ILE A N 1
ATOM 830 C CA . ILE A 1 106 ? -10.046 -3.536 -37.260 1.00 92.31 106 ILE A CA 1
ATOM 831 C C . ILE A 1 106 ? -9.989 -3.442 -38.785 1.00 92.31 106 ILE A C 1
ATOM 833 O O . ILE A 1 106 ? -9.207 -4.157 -39.407 1.00 92.31 106 ILE A O 1
ATOM 837 N N . VAL A 1 107 ? -10.767 -2.545 -39.396 1.00 94.94 107 VAL A N 1
ATOM 838 C CA . VAL A 1 107 ? -10.808 -2.396 -40.862 1.00 94.94 107 VAL A CA 1
ATOM 839 C C . VAL A 1 107 ? -9.438 -1.983 -41.435 1.00 94.94 107 VAL A C 1
ATOM 841 O O . VAL A 1 107 ? -8.986 -2.603 -42.403 1.00 94.94 107 VAL A O 1
ATOM 844 N N . PRO A 1 108 ? -8.722 -1.001 -40.851 1.00 96.00 108 PRO A N 1
ATOM 845 C CA . PRO A 1 108 ? -7.348 -0.694 -41.246 1.00 96.00 108 PRO A CA 1
ATOM 846 C C . PRO A 1 108 ? -6.359 -1.854 -41.080 1.00 96.00 108 PRO A C 1
ATOM 848 O O . PRO A 1 108 ? -5.534 -2.074 -41.969 1.00 96.00 108 PRO A O 1
ATOM 851 N N . ILE A 1 109 ? -6.444 -2.611 -39.978 1.00 94.25 109 ILE A N 1
ATOM 852 C CA . ILE A 1 109 ? -5.597 -3.792 -39.756 1.00 94.25 109 ILE A CA 1
ATOM 853 C C . ILE A 1 109 ? -5.873 -4.862 -40.819 1.00 94.25 109 ILE A C 1
ATOM 855 O O . ILE A 1 109 ? -4.935 -5.429 -41.375 1.00 94.25 109 ILE A O 1
ATOM 859 N N . ASP A 1 110 ? -7.135 -5.109 -41.159 1.00 94.81 110 ASP A N 1
ATOM 860 C CA . ASP A 1 110 ? -7.498 -6.103 -42.172 1.00 94.81 110 ASP A CA 1
ATOM 861 C C . ASP A 1 110 ? -6.998 -5.723 -43.555 1.00 94.81 110 ASP A C 1
ATOM 863 O O . ASP A 1 110 ? -6.477 -6.560 -44.290 1.00 94.81 110 ASP A O 1
ATOM 867 N N . LYS A 1 111 ? -7.058 -4.437 -43.880 1.00 95.25 111 LYS A N 1
ATOM 868 C CA . LYS A 1 111 ? -6.481 -3.897 -45.106 1.00 95.25 111 LYS A CA 1
ATOM 869 C C . LYS A 1 111 ? -4.961 -4.041 -45.149 1.00 95.25 111 LYS A C 1
ATOM 871 O O . LYS A 1 111 ? -4.422 -4.432 -46.184 1.00 95.25 111 LYS A O 1
ATOM 876 N N . LEU A 1 112 ? -4.281 -3.769 -44.034 1.00 94.75 112 LEU A N 1
ATOM 877 C CA . LEU A 1 112 ? -2.842 -3.982 -43.885 1.00 94.75 112 LEU A CA 1
ATOM 878 C C . LEU A 1 112 ? -2.483 -5.460 -44.109 1.00 94.75 112 LEU A C 1
ATOM 880 O O . LEU A 1 112 ? -1.657 -5.762 -44.969 1.00 94.75 112 LEU A O 1
ATOM 884 N N . LEU A 1 113 ? -3.128 -6.376 -43.381 1.00 94.81 113 LEU A N 1
ATOM 885 C CA . LEU A 1 113 ? -2.883 -7.820 -43.473 1.00 94.81 113 LEU A CA 1
ATOM 886 C C . LEU A 1 113 ? -3.220 -8.371 -44.865 1.00 94.81 113 LEU A C 1
ATOM 888 O O . LEU A 1 113 ? -2.466 -9.177 -45.401 1.00 94.81 113 LEU A O 1
ATOM 892 N N . SER A 1 114 ? -4.296 -7.884 -45.486 1.00 93.50 114 SER A N 1
ATOM 893 C CA . SER A 1 114 ? -4.672 -8.210 -46.864 1.00 93.50 114 SER A CA 1
ATOM 894 C C . SER A 1 114 ? -3.620 -7.742 -47.873 1.00 93.50 114 SER A C 1
ATOM 896 O O . SER A 1 114 ? -3.287 -8.477 -48.800 1.00 93.50 114 SER A O 1
ATOM 898 N N . GLY A 1 115 ? -3.082 -6.527 -47.715 1.00 91.81 115 GLY A N 1
ATOM 899 C CA . GLY A 1 115 ? -2.010 -6.011 -48.570 1.00 91.81 115 GLY A CA 1
ATOM 900 C C . GLY A 1 115 ? -0.719 -6.817 -48.436 1.00 91.81 115 GLY A C 1
ATOM 901 O O . GLY A 1 115 ? -0.087 -7.144 -49.439 1.00 91.81 115 GLY A O 1
ATOM 902 N N . LEU A 1 116 ? -0.367 -7.191 -47.204 1.00 92.56 116 LEU A N 1
ATOM 903 C CA . LEU A 1 116 ? 0.788 -8.039 -46.927 1.00 92.56 116 LEU A CA 1
ATOM 904 C C . LEU A 1 116 ? 0.597 -9.435 -47.532 1.00 92.56 116 LEU A C 1
ATOM 906 O O . LEU A 1 116 ? 1.442 -9.873 -48.305 1.00 92.56 116 LEU A O 1
ATOM 910 N N . SER A 1 117 ? -0.536 -10.089 -47.280 1.00 91.94 117 SER A N 1
ATOM 911 C CA . SER A 1 117 ? -0.825 -11.416 -47.831 1.00 91.94 117 SER A CA 1
ATOM 912 C C . SER A 1 117 ? -0.821 -11.436 -49.369 1.00 91.94 117 SER A C 1
ATOM 914 O O . SER A 1 117 ? -0.149 -12.271 -49.973 1.00 91.94 117 SER A O 1
ATOM 916 N N . ASN A 1 118 ? -1.448 -10.446 -50.027 1.00 91.50 118 ASN A N 1
ATOM 917 C CA . ASN A 1 118 ? -1.368 -10.281 -51.487 1.00 91.50 118 ASN A CA 1
ATOM 918 C C . ASN A 1 118 ? 0.093 -10.219 -51.963 1.00 91.50 118 ASN A C 1
ATOM 920 O O . ASN A 1 118 ? 0.485 -10.915 -52.897 1.00 91.50 118 ASN A O 1
ATOM 924 N N . GLY A 1 119 ? 0.924 -9.417 -51.297 1.00 87.94 119 GLY A N 1
ATOM 925 C CA . GLY A 1 119 ? 2.326 -9.285 -51.669 1.00 87.94 119 GLY A CA 1
ATOM 926 C C . GLY A 1 119 ? 3.181 -10.527 -51.390 1.00 87.94 119 GLY A C 1
ATOM 927 O O . GLY A 1 119 ? 4.115 -10.782 -52.147 1.00 87.94 119 GLY A O 1
ATOM 928 N N . TRP A 1 120 ? 2.881 -11.333 -50.368 1.00 89.12 120 TRP A N 1
ATOM 929 C CA . TRP A 1 120 ? 3.576 -12.609 -50.135 1.00 89.12 120 TRP A CA 1
ATOM 930 C C . TRP A 1 120 ? 3.179 -13.674 -51.168 1.00 89.12 120 TRP A C 1
ATOM 932 O O . TRP A 1 120 ? 4.050 -14.338 -51.744 1.00 89.12 120 TRP A O 1
ATOM 942 N N . VAL A 1 121 ? 1.882 -13.778 -51.478 1.00 88.25 121 VAL A N 1
ATOM 943 C CA . VAL A 1 121 ? 1.342 -14.758 -52.434 1.00 88.25 121 VAL A CA 1
ATOM 944 C C . VAL A 1 121 ? 1.717 -14.403 -53.874 1.00 88.25 121 VAL A C 1
ATOM 946 O O . VAL A 1 121 ? 2.362 -15.194 -54.567 1.00 88.25 121 VAL A O 1
ATOM 949 N N . HIS A 1 122 ? 1.397 -13.189 -54.317 1.00 86.31 122 HIS A N 1
ATOM 950 C CA . HIS A 1 122 ? 1.598 -12.748 -55.701 1.00 86.31 122 HIS A CA 1
ATOM 951 C C . HIS A 1 122 ? 2.929 -12.021 -55.939 1.00 86.31 122 HIS A C 1
ATOM 953 O O . HIS A 1 122 ? 3.270 -11.706 -57.078 1.00 86.31 122 HIS A O 1
ATOM 959 N N . GLY A 1 123 ? 3.706 -11.771 -54.883 1.00 82.56 123 GLY A N 1
ATOM 960 C CA . GLY A 1 123 ? 4.921 -10.966 -54.948 1.00 82.56 123 GLY A CA 1
ATOM 961 C C . GLY A 1 123 ? 4.631 -9.463 -54.860 1.00 82.56 123 GLY A C 1
ATOM 962 O O . GLY A 1 123 ? 3.676 -8.945 -55.439 1.00 82.56 123 GLY A O 1
ATOM 963 N N . PHE A 1 124 ? 5.506 -8.732 -54.166 1.00 76.38 124 PHE A N 1
ATOM 964 C CA . PHE A 1 124 ? 5.497 -7.262 -54.142 1.00 76.38 124 PHE A CA 1
ATOM 965 C C . PHE A 1 124 ? 6.134 -6.651 -55.416 1.00 76.38 124 PHE A C 1
ATOM 967 O O . PHE A 1 124 ? 5.881 -5.490 -55.746 1.00 76.38 124 PHE A O 1
ATOM 974 N N . GLY A 1 125 ? 6.921 -7.452 -56.152 1.00 65.69 125 GLY A N 1
ATOM 975 C CA . GLY A 1 125 ? 7.572 -7.143 -57.436 1.00 65.69 125 GLY A CA 1
ATOM 976 C C . GLY A 1 125 ? 9.030 -7.638 -57.496 1.00 65.69 125 GLY A C 1
ATOM 977 O O . GLY A 1 125 ? 9.715 -7.645 -56.474 1.00 65.69 125 GLY A O 1
ATOM 978 N N . SER A 1 126 ? 9.528 -8.028 -58.681 1.00 50.28 126 SER A N 1
ATOM 979 C CA . SER A 1 126 ? 10.965 -8.234 -58.953 1.00 50.28 126 SER A CA 1
ATOM 980 C C . SER A 1 126 ? 11.415 -7.358 -60.129 1.00 50.28 126 SER A C 1
ATOM 982 O O . SER A 1 126 ? 10.674 -7.150 -61.090 1.00 50.28 126 SER A O 1
ATOM 984 N N . ILE A 1 127 ? 12.617 -6.782 -60.030 1.00 45.12 127 ILE A N 1
ATOM 985 C CA . ILE A 1 127 ? 13.189 -5.923 -61.073 1.00 45.12 127 ILE A CA 1
ATOM 986 C C . ILE A 1 127 ? 14.064 -6.790 -61.975 1.00 45.12 127 ILE A C 1
ATOM 988 O O . ILE A 1 127 ? 15.128 -7.246 -61.566 1.00 45.12 127 ILE A O 1
ATOM 992 N N . GLY A 1 128 ? 13.603 -6.970 -63.207 1.00 41.03 128 GLY A N 1
ATOM 993 C CA . GLY A 1 128 ? 14.322 -7.625 -64.294 1.00 41.03 128 GLY A CA 1
ATOM 994 C C . GLY A 1 128 ? 13.354 -8.465 -65.117 1.00 41.03 128 GLY A C 1
ATOM 995 O O . GLY A 1 128 ? 12.880 -9.475 -64.620 1.00 41.03 128 GLY A O 1
ATOM 996 N N . LEU A 1 129 ? 13.082 -8.047 -66.363 1.00 35.94 129 LEU A N 1
ATOM 997 C CA . LEU A 1 129 ? 12.212 -8.720 -67.354 1.00 35.94 129 LEU A CA 1
ATOM 998 C C . LEU A 1 129 ? 10.690 -8.430 -67.279 1.00 35.94 129 LEU A C 1
ATOM 1000 O O . LEU A 1 129 ? 9.875 -9.321 -67.481 1.00 35.94 129 LEU A O 1
ATOM 1004 N N . GLY A 1 130 ? 10.278 -7.171 -67.071 1.00 43.91 130 GLY A N 1
ATOM 1005 C CA . GLY A 1 130 ? 8.923 -6.720 -67.455 1.00 43.91 130 GLY A CA 1
ATOM 1006 C C . GLY A 1 130 ? 7.772 -6.954 -66.462 1.00 43.91 130 GLY A C 1
ATOM 1007 O O . GLY A 1 130 ? 6.617 -6.730 -66.823 1.00 43.91 130 GLY A O 1
ATOM 1008 N N . LEU A 1 131 ? 8.045 -7.343 -65.213 1.00 48.81 131 LEU A N 1
ATOM 1009 C CA . LEU A 1 131 ? 7.018 -7.453 -64.167 1.00 48.81 131 LEU A CA 1
ATOM 1010 C C . LEU A 1 131 ? 6.694 -6.088 -63.533 1.00 48.81 131 LEU A C 1
ATOM 1012 O O . LEU A 1 131 ? 7.587 -5.320 -63.170 1.00 48.81 131 LEU A O 1
ATOM 1016 N N . LYS A 1 132 ? 5.395 -5.785 -63.402 1.00 61.25 132 LYS A N 1
ATOM 1017 C CA . LYS A 1 132 ? 4.875 -4.563 -62.766 1.00 61.25 132 LYS A CA 1
ATOM 1018 C C . LYS A 1 132 ? 4.900 -4.695 -61.238 1.00 61.25 132 LYS A C 1
ATOM 1020 O O . LYS A 1 132 ? 4.643 -5.769 -60.703 1.00 61.25 132 LYS A O 1
ATOM 1025 N N . LEU A 1 133 ? 5.183 -3.588 -60.547 1.00 72.62 133 LEU A N 1
ATOM 1026 C CA . LEU A 1 133 ? 5.001 -3.456 -59.095 1.00 72.62 133 LEU A CA 1
ATOM 1027 C C . LEU A 1 133 ? 3.565 -3.838 -58.716 1.00 72.62 133 LEU A C 1
ATOM 1029 O O . LEU A 1 133 ? 2.619 -3.391 -59.368 1.00 72.62 133 LEU A O 1
ATOM 1033 N N . ASN A 1 134 ? 3.399 -4.619 -57.646 1.00 82.06 134 ASN A N 1
ATOM 1034 C CA . ASN A 1 134 ? 2.079 -4.920 -57.097 1.00 82.06 134 ASN A CA 1
ATOM 1035 C C . ASN A 1 134 ? 1.572 -3.692 -56.326 1.00 82.06 134 ASN A C 1
ATOM 1037 O O . ASN A 1 134 ? 1.694 -3.589 -55.103 1.00 82.06 134 ASN A O 1
ATOM 1041 N N . GLU A 1 135 ? 1.077 -2.706 -57.076 1.00 80.38 135 GLU A N 1
ATOM 1042 C CA . GLU A 1 135 ? 0.621 -1.437 -56.516 1.00 80.38 135 GLU A CA 1
ATOM 1043 C C . GLU A 1 135 ? -0.521 -1.636 -55.523 1.00 80.38 135 GLU A C 1
ATOM 1045 O O . GLU A 1 135 ? -0.582 -0.912 -54.536 1.00 80.38 135 GLU A O 1
ATOM 1050 N N . GLU A 1 136 ? -1.394 -2.620 -55.737 1.00 85.00 136 GLU A N 1
ATOM 1051 C CA . GLU A 1 136 ? -2.486 -2.933 -54.818 1.00 85.00 136 GLU A CA 1
ATOM 1052 C C . GLU A 1 136 ? -1.962 -3.389 -53.449 1.00 85.00 136 GLU A C 1
ATOM 1054 O O . GLU A 1 136 ? -2.353 -2.818 -52.429 1.00 85.00 136 GLU A O 1
ATOM 1059 N N . ALA A 1 137 ? -1.032 -4.351 -53.416 1.00 87.06 137 ALA A N 1
ATOM 1060 C CA . ALA A 1 137 ? -0.419 -4.828 -52.176 1.00 87.06 137 ALA A CA 1
ATOM 1061 C C . ALA A 1 137 ? 0.274 -3.691 -51.408 1.00 87.06 137 ALA A C 1
ATOM 1063 O O . ALA A 1 137 ? 0.062 -3.522 -50.206 1.00 87.06 137 ALA A O 1
ATOM 1064 N N . ILE A 1 138 ? 1.054 -2.863 -52.111 1.00 83.94 138 ILE A N 1
ATOM 1065 C CA . ILE A 1 138 ? 1.803 -1.748 -51.512 1.00 83.94 138 ILE A CA 1
ATOM 1066 C C . ILE A 1 138 ? 0.863 -0.623 -51.051 1.00 83.94 138 ILE A C 1
ATOM 1068 O O . ILE A 1 138 ? 1.045 -0.085 -49.958 1.00 83.94 138 ILE A O 1
ATOM 1072 N N . ASN A 1 139 ? -0.168 -0.286 -51.836 1.00 85.81 139 ASN A N 1
ATOM 1073 C CA . ASN A 1 139 ? -1.182 0.701 -51.455 1.00 85.81 139 ASN A CA 1
ATOM 1074 C C . ASN A 1 139 ? -1.943 0.246 -50.203 1.00 85.81 139 ASN A C 1
ATOM 1076 O O . ASN A 1 139 ? -2.134 1.045 -49.288 1.00 85.81 139 ASN A O 1
ATOM 1080 N N . ASN A 1 140 ? -2.364 -1.021 -50.142 1.00 90.19 140 ASN A N 1
ATOM 1081 C CA . ASN A 1 140 ? -3.098 -1.564 -48.999 1.00 90.19 140 ASN A CA 1
ATOM 1082 C C . ASN A 1 140 ? -2.224 -1.661 -47.744 1.00 90.19 140 ASN A C 1
ATOM 1084 O O . ASN A 1 140 ? -2.689 -1.298 -46.666 1.00 90.19 140 ASN A O 1
ATOM 1088 N N . LEU A 1 141 ? -0.948 -2.034 -47.887 1.00 89.06 141 LEU A N 1
ATOM 1089 C CA . LEU A 1 141 ? 0.044 -1.991 -46.810 1.00 89.06 141 LEU A CA 1
ATOM 1090 C C . LEU A 1 141 ? 0.188 -0.576 -46.229 1.00 89.06 141 LEU A C 1
ATOM 1092 O O . LEU A 1 141 ? -0.018 -0.367 -45.036 1.00 89.06 141 LEU A O 1
ATOM 1096 N N . ILE A 1 142 ? 0.512 0.410 -47.069 1.00 87.94 142 ILE A N 1
ATOM 1097 C CA . ILE A 1 142 ? 0.797 1.779 -46.616 1.00 87.94 142 ILE A CA 1
ATOM 1098 C C . ILE A 1 142 ? -0.468 2.445 -46.068 1.00 87.94 142 ILE A C 1
ATOM 1100 O O . ILE A 1 142 ? -0.446 3.014 -44.976 1.00 87.94 142 ILE A O 1
ATOM 1104 N N . LYS A 1 143 ? -1.592 2.346 -46.789 1.00 90.06 143 LYS A N 1
ATOM 1105 C CA . LYS A 1 143 ? -2.861 2.954 -46.373 1.00 90.06 143 LYS A CA 1
ATOM 1106 C C . LYS A 1 143 ? -3.423 2.273 -45.123 1.00 90.06 143 LYS A C 1
ATOM 1108 O O . LYS A 1 143 ? -3.864 2.977 -44.223 1.00 90.06 143 LYS A O 1
ATOM 1113 N N . GLY A 1 144 ? -3.351 0.943 -45.039 1.00 92.50 144 GLY A N 1
ATOM 1114 C CA . GLY A 1 144 ? -3.754 0.183 -43.854 1.00 92.50 144 GLY A CA 1
ATOM 1115 C C . GLY A 1 144 ? -2.923 0.546 -42.626 1.00 92.50 144 GLY A C 1
ATOM 1116 O O . GLY A 1 144 ? -3.485 0.835 -41.577 1.00 92.50 144 GLY A O 1
ATOM 1117 N N . MET A 1 145 ? -1.596 0.644 -42.765 1.00 91.81 145 MET A N 1
ATOM 1118 C CA . MET A 1 145 ? -0.719 1.069 -41.668 1.00 91.81 145 MET A CA 1
ATOM 1119 C C . MET A 1 145 ? -1.015 2.509 -41.217 1.00 91.81 145 MET A C 1
ATOM 1121 O O . MET A 1 145 ? -1.144 2.762 -40.021 1.00 91.81 145 MET A O 1
ATOM 1125 N N . LYS A 1 146 ? -1.180 3.448 -42.158 1.00 92.69 146 LYS A N 1
ATOM 1126 C CA . LYS A 1 146 ? -1.527 4.846 -41.858 1.00 92.69 146 LYS A CA 1
ATOM 1127 C C . LYS A 1 146 ? -2.857 4.969 -41.119 1.00 92.69 146 LYS A C 1
ATOM 1129 O O . LYS A 1 146 ? -2.906 5.583 -40.056 1.00 92.69 146 LYS A O 1
ATOM 1134 N N . GLU A 1 147 ? -3.915 4.382 -41.673 1.00 93.69 147 GLU A N 1
ATOM 1135 C CA . GLU A 1 147 ? -5.260 4.419 -41.092 1.00 93.69 147 GLU A CA 1
ATOM 1136 C C . GLU A 1 147 ? -5.292 3.703 -39.735 1.00 93.69 147 GLU A C 1
ATOM 1138 O O . GLU A 1 147 ? -5.970 4.164 -38.818 1.00 93.69 147 GLU A O 1
ATOM 1143 N N . TRP A 1 148 ? -4.528 2.619 -39.567 1.00 93.62 148 TRP A N 1
ATOM 1144 C CA . TRP A 1 148 ? -4.429 1.920 -38.289 1.00 93.62 148 TRP A CA 1
ATOM 1145 C C . TRP A 1 148 ? -3.814 2.822 -37.221 1.00 93.62 148 TRP A C 1
ATOM 1147 O O . TRP A 1 148 ? -4.416 3.012 -36.169 1.00 93.62 148 TRP A O 1
ATOM 1157 N N . ILE A 1 149 ? -2.666 3.442 -37.503 1.00 92.50 149 ILE A N 1
ATOM 1158 C CA . ILE A 1 149 ? -1.983 4.301 -36.529 1.00 92.50 149 ILE A CA 1
ATOM 1159 C C . ILE A 1 149 ? -2.819 5.542 -36.199 1.00 92.50 149 ILE A C 1
ATOM 1161 O O . ILE A 1 149 ? -2.854 5.956 -35.044 1.00 92.50 149 ILE A O 1
ATOM 1165 N N . GLN A 1 150 ? -3.544 6.117 -37.164 1.00 92.50 150 GLN A N 1
ATOM 1166 C CA . GLN A 1 150 ? -4.473 7.226 -36.902 1.00 92.50 150 GLN A CA 1
ATOM 1167 C C . GLN A 1 150 ? -5.564 6.833 -35.896 1.00 92.50 150 GLN A C 1
ATOM 1169 O O . GLN A 1 150 ? -5.823 7.574 -34.943 1.00 92.50 150 GLN A O 1
ATOM 1174 N N . ASN A 1 151 ? -6.138 5.641 -36.073 1.00 91.88 151 ASN A N 1
ATOM 1175 C CA . ASN A 1 151 ? -7.176 5.090 -35.206 1.00 91.88 151 ASN A CA 1
ATOM 1176 C C . ASN A 1 151 ? -6.631 4.381 -33.958 1.00 91.88 151 ASN A C 1
ATOM 1178 O O . ASN A 1 151 ? -7.425 3.887 -33.163 1.00 91.88 151 ASN A O 1
ATOM 1182 N N . PHE A 1 152 ? -5.307 4.330 -33.768 1.00 90.00 152 PHE A N 1
ATOM 1183 C CA . PHE A 1 152 ? -4.696 3.648 -32.633 1.00 90.00 152 PHE A CA 1
ATOM 1184 C C . PHE A 1 152 ? -5.134 4.306 -31.325 1.00 90.00 152 PHE A C 1
ATOM 1186 O O . PHE A 1 152 ? -4.783 5.465 -31.054 1.00 90.00 152 PHE A O 1
ATOM 1193 N N . ASP A 1 153 ? -5.900 3.568 -30.522 1.00 85.94 153 ASP A N 1
ATOM 1194 C CA . ASP A 1 153 ? -6.347 4.032 -29.216 1.00 85.94 153 ASP A CA 1
ATOM 1195 C C . ASP A 1 153 ? -5.349 3.637 -28.119 1.00 85.94 153 ASP A C 1
ATOM 1197 O O . ASP A 1 153 ? -5.212 2.466 -27.737 1.00 85.94 153 ASP A O 1
ATOM 1201 N N . ILE A 1 154 ? -4.670 4.653 -27.582 1.00 83.69 154 ILE A N 1
ATOM 1202 C CA . ILE A 1 154 ? -3.743 4.528 -26.453 1.00 83.69 154 ILE A CA 1
ATOM 1203 C C . ILE A 1 154 ? -4.471 4.221 -25.131 1.00 83.69 154 ILE A C 1
ATOM 1205 O O . ILE A 1 154 ? -3.844 3.760 -24.173 1.00 83.69 154 ILE A O 1
ATOM 1209 N N . ASN A 1 155 ? -5.791 4.424 -25.053 1.00 80.44 155 ASN A N 1
ATOM 1210 C CA . ASN A 1 155 ? -6.594 4.194 -23.851 1.00 80.44 155 ASN A CA 1
ATOM 1211 C C . ASN A 1 155 ? -7.112 2.753 -23.751 1.00 80.44 155 ASN A C 1
ATOM 1213 O O . ASN A 1 155 ? -7.100 2.194 -22.655 1.00 80.44 155 ASN A O 1
ATOM 1217 N N . GLN A 1 156 ? -7.419 2.096 -24.869 1.00 74.62 156 GLN A N 1
ATOM 1218 C CA . GLN A 1 156 ? -7.889 0.706 -24.923 1.00 74.62 156 GLN A CA 1
ATOM 1219 C C . GLN A 1 156 ? -6.966 -0.280 -24.184 1.00 74.62 156 GLN A C 1
ATOM 1221 O O . GLN A 1 156 ? -5.781 -0.346 -24.501 1.00 74.62 156 GLN A O 1
ATOM 1226 N N . GLY A 1 157 ? -7.486 -1.035 -23.205 1.00 60.16 157 GLY A N 1
ATOM 1227 C CA . GLY A 1 157 ? -6.767 -1.833 -22.186 1.00 60.16 157 GLY A CA 1
ATOM 1228 C C . GLY A 1 157 ? -5.890 -3.005 -22.658 1.00 60.16 157 GLY A C 1
ATOM 1229 O O . GLY A 1 157 ? -6.074 -4.136 -22.231 1.00 60.16 157 GLY A O 1
ATOM 1230 N N . MET A 1 158 ? -4.909 -2.746 -23.516 1.00 64.31 158 MET A N 1
ATOM 1231 C CA . MET A 1 158 ? -3.850 -3.683 -23.889 1.00 64.31 158 MET A CA 1
ATOM 1232 C C . MET A 1 158 ? -2.639 -3.518 -22.953 1.00 64.31 158 MET A C 1
ATOM 1234 O O . MET A 1 158 ? -2.196 -2.396 -22.714 1.00 64.31 158 MET A O 1
ATOM 1238 N N . GLN A 1 159 ? -2.082 -4.625 -22.452 1.00 62.50 159 GLN A N 1
ATOM 1239 C CA . GLN A 1 159 ? -0.909 -4.605 -21.559 1.00 62.50 159 GLN A CA 1
ATOM 1240 C C . GLN A 1 159 ? 0.380 -4.118 -22.255 1.00 62.50 159 GLN A C 1
ATOM 1242 O O . GLN A 1 159 ? 1.255 -3.583 -21.588 1.00 62.50 159 GLN A O 1
ATOM 1247 N N . ASN A 1 160 ? 0.459 -4.217 -23.592 1.00 71.62 160 ASN A N 1
ATOM 1248 C CA . ASN A 1 160 ? 1.708 -4.081 -24.361 1.00 71.62 160 ASN A CA 1
ATOM 1249 C C . ASN A 1 160 ? 1.748 -2.832 -25.283 1.00 71.62 160 ASN A C 1
ATOM 1251 O O . ASN A 1 160 ? 2.402 -2.841 -26.329 1.00 71.62 160 ASN A O 1
ATOM 1255 N N . LYS A 1 161 ? 0.969 -1.774 -25.001 1.00 81.69 161 LYS A N 1
ATOM 1256 C CA . LYS A 1 161 ? 0.791 -0.634 -25.940 1.00 81.69 161 LYS A CA 1
ATOM 1257 C C . LYS A 1 161 ? 2.088 0.122 -26.225 1.00 81.69 161 LYS A C 1
ATOM 1259 O O . LYS A 1 161 ? 2.285 0.616 -27.335 1.00 81.69 161 LYS A O 1
ATOM 1264 N N . HIS A 1 162 ? 2.950 0.225 -25.219 1.00 84.06 162 HIS A N 1
ATOM 1265 C CA . HIS A 1 162 ? 4.231 0.915 -25.310 1.00 84.06 162 HIS A CA 1
ATOM 1266 C C . HIS A 1 162 ? 5.169 0.176 -26.267 1.00 84.06 162 HIS A C 1
ATOM 1268 O O . HIS A 1 162 ? 5.718 0.769 -27.192 1.00 84.06 162 HIS A O 1
ATOM 1274 N N . GLU A 1 163 ? 5.257 -1.140 -26.111 1.00 85.50 163 GLU A N 1
ATOM 1275 C CA . GLU A 1 163 ? 6.042 -2.055 -26.935 1.00 85.50 163 GLU A CA 1
ATOM 1276 C C . GLU A 1 163 ? 5.567 -2.058 -28.378 1.00 85.50 163 GLU A C 1
ATOM 1278 O O . GLU A 1 163 ? 6.385 -2.005 -29.293 1.00 85.50 163 GLU A O 1
ATOM 1283 N N . VAL A 1 164 ? 4.248 -2.069 -28.584 1.00 85.50 164 VAL A N 1
ATOM 1284 C CA . VAL A 1 164 ? 3.649 -2.009 -29.918 1.00 85.50 164 VAL A CA 1
ATOM 1285 C C . VAL A 1 164 ? 4.047 -0.713 -30.623 1.00 85.50 164 VAL A C 1
ATOM 1287 O O . VAL A 1 164 ? 4.504 -0.772 -31.759 1.00 85.50 164 VAL A O 1
ATOM 1290 N N . LEU A 1 165 ? 3.957 0.449 -29.967 1.00 90.06 165 LEU A N 1
ATOM 1291 C CA . LEU A 1 165 ? 4.342 1.726 -30.584 1.00 90.06 165 LEU A CA 1
ATOM 1292 C C . LEU A 1 165 ? 5.844 1.805 -30.894 1.00 90.06 165 LEU A C 1
ATOM 1294 O O . LEU A 1 165 ? 6.215 2.250 -31.981 1.00 90.06 165 LEU A O 1
ATOM 1298 N N . LEU A 1 166 ? 6.707 1.327 -29.993 1.00 90.12 166 LEU A N 1
ATOM 1299 C CA . LEU A 1 166 ? 8.153 1.258 -30.238 1.00 90.12 166 LEU A CA 1
ATOM 1300 C C . LEU A 1 166 ? 8.481 0.321 -31.411 1.00 90.12 166 LEU A C 1
ATOM 1302 O O . LEU A 1 166 ? 9.276 0.661 -32.291 1.00 90.12 166 LEU A O 1
ATOM 1306 N N . ALA A 1 167 ? 7.834 -0.842 -31.461 1.00 88.50 167 ALA 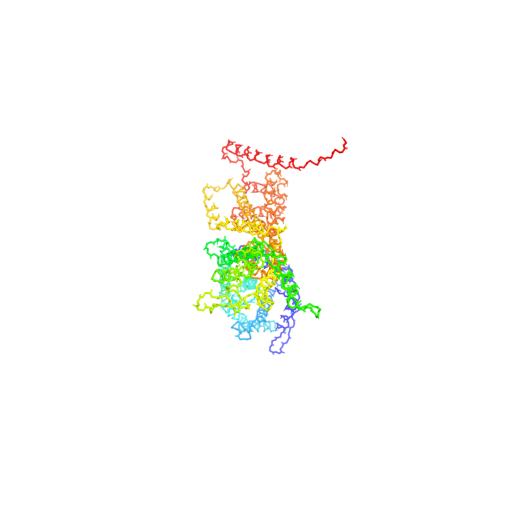A N 1
ATOM 1307 C CA . ALA A 1 167 ? 8.038 -1.823 -32.514 1.00 88.50 167 ALA A CA 1
ATOM 1308 C C . ALA A 1 167 ? 7.512 -1.342 -33.877 1.00 88.50 167 ALA A C 1
ATOM 1310 O O . ALA A 1 167 ? 8.181 -1.528 -34.897 1.00 88.50 167 ALA A O 1
ATOM 1311 N N . LEU A 1 168 ? 6.363 -0.659 -33.899 1.00 89.50 168 LEU A N 1
ATOM 1312 C CA . LEU A 1 168 ? 5.826 0.002 -35.091 1.00 89.50 168 LEU A CA 1
ATOM 1313 C C . LEU A 1 168 ? 6.769 1.092 -35.595 1.00 89.50 168 LEU A C 1
ATOM 1315 O O . LEU A 1 168 ? 7.007 1.193 -36.798 1.00 89.50 168 LEU A O 1
ATOM 1319 N N . TYR A 1 169 ? 7.354 1.875 -34.688 1.00 91.75 169 TYR A N 1
ATOM 1320 C CA . TYR A 1 169 ? 8.309 2.915 -35.049 1.00 91.75 169 TYR A CA 1
ATOM 1321 C C . TYR A 1 169 ? 9.591 2.328 -35.660 1.00 91.75 169 TYR A C 1
ATOM 1323 O O . TYR A 1 169 ? 10.079 2.827 -36.677 1.00 91.75 169 TYR A O 1
ATOM 1331 N N . ALA A 1 170 ? 10.101 1.227 -35.101 1.00 89.00 170 ALA A N 1
ATOM 1332 C CA . ALA A 1 170 ? 11.239 0.493 -35.652 1.00 89.00 170 ALA A CA 1
ATOM 1333 C C . ALA A 1 170 ? 10.951 -0.068 -37.058 1.00 89.00 170 ALA A C 1
ATOM 1335 O O . ALA A 1 170 ? 11.752 0.120 -37.981 1.00 89.00 170 ALA A O 1
ATOM 1336 N N . ALA A 1 171 ? 9.789 -0.703 -37.247 1.00 86.62 171 ALA A N 1
ATOM 1337 C CA . ALA A 1 171 ? 9.364 -1.220 -38.547 1.00 86.62 171 ALA A CA 1
ATOM 1338 C C . ALA A 1 171 ? 9.196 -0.093 -39.582 1.00 86.62 171 ALA A C 1
ATOM 1340 O O . ALA A 1 171 ? 9.680 -0.217 -40.710 1.00 86.62 171 ALA A O 1
ATOM 1341 N N . ALA A 1 172 ? 8.592 1.033 -39.187 1.00 87.94 172 ALA A N 1
ATOM 1342 C CA . ALA A 1 172 ? 8.428 2.208 -40.038 1.00 87.94 172 ALA A CA 1
ATOM 1343 C C . ALA A 1 172 ? 9.777 2.808 -40.463 1.00 87.94 172 ALA A C 1
ATOM 1345 O O . ALA A 1 172 ? 9.953 3.113 -41.641 1.00 87.94 172 ALA A O 1
ATOM 1346 N N . CYS A 1 173 ? 10.750 2.915 -39.547 1.00 84.81 173 CYS A N 1
ATOM 1347 C CA . CYS A 1 173 ? 12.096 3.402 -39.867 1.00 84.81 173 CYS A CA 1
ATOM 1348 C C . CYS A 1 173 ? 12.799 2.515 -40.908 1.00 84.81 173 CYS A C 1
ATOM 1350 O O . CYS A 1 173 ? 13.407 3.029 -41.846 1.00 84.81 173 CYS A O 1
ATOM 1352 N N . SER A 1 174 ? 12.695 1.189 -40.777 1.00 81.56 174 SER A N 1
ATOM 1353 C CA . SER A 1 174 ? 13.331 0.268 -41.727 1.00 81.56 174 SER A CA 1
ATOM 1354 C C . SER A 1 174 ? 12.637 0.247 -43.092 1.00 81.56 174 SER A C 1
ATOM 1356 O O . SER A 1 174 ? 13.299 0.196 -44.131 1.00 81.56 174 SER A O 1
ATOM 1358 N N . LEU A 1 175 ? 11.303 0.322 -43.109 1.00 79.94 175 LEU A N 1
ATOM 1359 C CA . LEU A 1 175 ? 10.515 0.425 -44.339 1.00 79.94 175 LEU A CA 1
ATOM 1360 C C . LEU A 1 175 ? 10.791 1.733 -45.087 1.00 79.94 175 LEU A C 1
ATOM 1362 O O . LEU A 1 175 ? 10.992 1.706 -46.301 1.00 79.94 175 LEU A O 1
ATOM 1366 N N . GLU A 1 176 ? 10.850 2.857 -44.371 1.00 82.69 176 GLU A N 1
ATOM 1367 C CA . GLU A 1 176 ? 11.224 4.168 -44.912 1.00 82.69 176 GLU A CA 1
ATOM 1368 C C . GLU A 1 176 ? 12.611 4.116 -45.569 1.00 82.69 176 GLU A C 1
ATOM 1370 O O . GLU A 1 176 ? 12.764 4.541 -46.718 1.00 82.69 176 GLU A O 1
ATOM 1375 N N . GLU A 1 177 ? 13.611 3.543 -44.889 1.00 78.50 177 GLU A N 1
ATOM 1376 C CA . GLU A 1 177 ? 14.963 3.376 -45.437 1.00 78.50 177 GLU A CA 1
ATOM 1377 C C . GLU A 1 177 ? 14.945 2.516 -46.711 1.00 78.50 177 GLU A C 1
ATOM 1379 O O . GLU A 1 177 ? 15.501 2.901 -47.747 1.00 78.50 177 GLU A O 1
ATOM 1384 N N . LYS A 1 178 ? 14.260 1.366 -46.667 1.00 76.75 178 LYS A N 1
ATOM 1385 C CA . LYS A 1 178 ? 14.206 0.432 -47.793 1.00 76.75 178 LYS A CA 1
ATOM 1386 C C . LYS A 1 178 ? 13.529 1.057 -49.009 1.00 76.75 178 LYS A C 1
ATOM 1388 O O . LYS A 1 178 ? 14.091 1.008 -50.102 1.00 76.75 178 LYS A O 1
ATOM 1393 N N . LEU A 1 179 ? 12.371 1.690 -48.838 1.00 75.12 179 LEU A N 1
ATOM 1394 C CA . LEU A 1 179 ? 11.649 2.358 -49.925 1.00 75.12 179 LEU A CA 1
ATOM 1395 C C . LEU A 1 179 ? 12.432 3.555 -50.475 1.00 75.12 179 LEU A C 1
ATOM 1397 O O . LEU A 1 179 ? 12.427 3.794 -51.684 1.00 75.12 179 LEU A O 1
ATOM 1401 N N . SER A 1 180 ? 13.169 4.265 -49.620 1.00 73.75 180 SER A N 1
ATOM 1402 C CA . SER A 1 180 ? 14.039 5.367 -50.035 1.00 73.75 180 SER A CA 1
ATOM 1403 C C . SER A 1 180 ? 15.213 4.893 -50.893 1.00 73.75 180 SER A C 1
ATOM 1405 O O . SER A 1 180 ? 15.551 5.576 -51.863 1.00 73.75 180 SER A O 1
ATOM 1407 N N . SER A 1 181 ? 15.766 3.708 -50.603 1.00 71.81 181 SER A N 1
ATOM 1408 C CA . SER A 1 181 ? 16.910 3.127 -51.324 1.00 71.81 181 SER A CA 1
ATOM 1409 C C . SER A 1 181 ? 16.616 2.739 -52.783 1.00 71.81 181 SER A C 1
ATOM 1411 O O . SER A 1 181 ? 17.530 2.710 -53.608 1.00 71.81 181 SER A O 1
ATOM 1413 N N . TYR A 1 182 ? 15.349 2.508 -53.146 1.00 69.75 182 TYR A N 1
ATOM 1414 C CA . TYR A 1 182 ? 14.951 2.178 -54.517 1.00 69.75 182 TYR A CA 1
ATOM 1415 C C . TYR A 1 182 ? 14.546 3.434 -55.306 1.00 69.75 182 TYR A C 1
ATOM 1417 O O . TYR A 1 182 ? 13.626 4.167 -54.933 1.00 69.75 182 TYR A O 1
ATOM 1425 N N . ARG A 1 183 ? 15.199 3.677 -56.453 1.00 62.94 183 ARG A N 1
ATOM 1426 C CA . ARG A 1 183 ? 14.874 4.808 -57.354 1.00 62.94 183 ARG A CA 1
ATOM 1427 C C . ARG A 1 183 ? 13.509 4.680 -58.041 1.00 62.94 183 ARG A C 1
ATOM 1429 O O . ARG A 1 183 ? 12.936 5.691 -58.417 1.00 62.94 183 ARG A O 1
ATOM 1436 N N . ILE A 1 184 ? 13.008 3.456 -58.195 1.00 66.56 184 ILE A N 1
ATOM 1437 C CA . ILE A 1 184 ? 11.815 3.128 -58.999 1.00 66.56 184 ILE A CA 1
ATOM 1438 C C . ILE A 1 184 ? 10.523 3.197 -58.160 1.00 66.56 184 ILE A C 1
ATOM 1440 O O . ILE A 1 184 ? 9.426 3.201 -58.705 1.00 66.56 184 ILE A O 1
ATOM 1444 N N . VAL A 1 185 ? 10.631 3.297 -56.830 1.00 69.06 185 VAL A N 1
ATOM 1445 C CA . VAL A 1 185 ? 9.470 3.450 -55.941 1.00 69.06 185 VAL A CA 1
ATOM 1446 C C . VAL A 1 185 ? 8.862 4.848 -56.128 1.00 69.06 185 VAL A C 1
ATOM 1448 O O . VAL A 1 185 ? 9.574 5.836 -55.913 1.00 69.06 185 VAL A O 1
ATOM 1451 N N . PRO A 1 186 ? 7.562 4.956 -56.478 1.00 75.88 186 PRO A N 1
ATOM 1452 C CA . PRO A 1 186 ? 6.870 6.235 -56.602 1.00 75.88 186 PRO A CA 1
ATOM 1453 C C . PRO A 1 186 ? 7.057 7.137 -55.380 1.00 75.88 186 PRO A C 1
ATOM 1455 O O . PRO A 1 186 ? 6.906 6.691 -54.241 1.00 75.88 186 PRO A O 1
ATOM 1458 N N . LYS A 1 187 ? 7.315 8.430 -55.620 1.00 78.75 187 LYS A N 1
ATOM 1459 C CA . LYS A 1 187 ? 7.540 9.433 -54.563 1.00 78.75 187 LYS A CA 1
ATOM 1460 C C . LYS A 1 187 ? 6.421 9.441 -53.511 1.00 78.75 187 LYS A C 1
ATOM 1462 O O . LYS A 1 187 ? 6.723 9.477 -52.324 1.00 78.75 187 LYS A O 1
ATOM 1467 N N . LYS A 1 188 ? 5.161 9.258 -53.941 1.00 81.19 188 LYS A N 1
ATOM 1468 C CA . LYS A 1 188 ? 3.985 9.149 -53.058 1.00 81.19 188 LYS A CA 1
ATOM 1469 C C . LYS A 1 188 ? 4.179 8.157 -51.902 1.00 81.19 188 LYS A C 1
ATOM 1471 O O . LYS A 1 188 ? 3.758 8.436 -50.792 1.00 81.19 188 LYS A O 1
ATOM 1476 N N . PHE A 1 189 ? 4.849 7.026 -52.128 1.00 79.88 189 PHE A N 1
ATOM 1477 C CA . PHE A 1 189 ? 5.048 6.008 -51.092 1.00 79.88 189 PHE A CA 1
ATOM 1478 C C . PHE A 1 189 ? 6.123 6.394 -50.080 1.00 79.88 189 PHE A C 1
ATOM 1480 O O . PHE A 1 189 ? 6.017 6.036 -48.911 1.00 79.88 189 PHE A O 1
ATOM 1487 N N . LYS A 1 190 ? 7.143 7.141 -50.514 1.00 79.31 190 LYS A N 1
ATOM 1488 C CA . LYS A 1 190 ? 8.192 7.659 -49.627 1.00 79.31 190 LYS A CA 1
ATOM 1489 C C . LYS A 1 190 ? 7.617 8.728 -48.697 1.00 79.31 190 LYS A C 1
ATOM 1491 O O . LYS A 1 190 ? 7.814 8.653 -47.488 1.00 79.31 190 LYS A O 1
ATOM 1496 N N . ASP A 1 191 ? 6.838 9.649 -49.262 1.00 83.12 191 ASP A N 1
ATOM 1497 C CA . ASP A 1 191 ? 6.189 10.737 -48.523 1.00 83.12 191 ASP A CA 1
ATOM 1498 C C . ASP A 1 191 ? 5.154 10.194 -47.510 1.00 83.12 191 ASP A C 1
ATOM 1500 O O . ASP A 1 191 ? 5.091 10.636 -46.358 1.00 83.12 191 ASP A O 1
ATOM 1504 N N . GLU A 1 192 ? 4.383 9.172 -47.900 1.00 84.81 192 GLU A N 1
ATOM 1505 C CA . GLU A 1 192 ? 3.429 8.504 -47.005 1.00 84.81 192 GLU A CA 1
ATOM 1506 C C . GLU A 1 192 ? 4.122 7.761 -45.852 1.00 84.81 192 GLU A C 1
ATOM 1508 O O . GLU A 1 192 ? 3.646 7.800 -44.720 1.00 84.81 192 GLU A O 1
ATOM 1513 N N . MET A 1 193 ? 5.282 7.142 -46.081 1.00 84.88 193 MET A N 1
ATOM 1514 C CA . MET A 1 193 ? 6.025 6.474 -45.006 1.00 84.88 193 MET A CA 1
ATOM 1515 C C . MET A 1 193 ? 6.611 7.437 -43.976 1.00 84.88 193 MET A C 1
ATOM 1517 O O . MET A 1 193 ? 6.542 7.154 -42.778 1.00 84.88 193 MET A O 1
ATOM 1521 N N . ALA A 1 194 ? 7.135 8.582 -44.421 1.00 84.75 194 ALA A N 1
ATOM 1522 C CA . ALA A 1 194 ? 7.561 9.646 -43.516 1.00 84.75 194 ALA A CA 1
ATOM 1523 C C . ALA A 1 194 ? 6.378 10.132 -42.659 1.00 84.75 194 ALA A C 1
ATOM 1525 O O . ALA A 1 194 ? 6.496 10.257 -41.440 1.00 84.75 194 ALA A O 1
ATOM 1526 N N . THR A 1 195 ? 5.205 10.300 -43.282 1.00 88.94 195 THR A N 1
ATOM 1527 C CA . THR A 1 195 ? 3.960 10.664 -42.586 1.00 88.94 195 THR A CA 1
ATOM 1528 C C . THR A 1 195 ? 3.577 9.625 -41.532 1.00 88.94 195 THR A C 1
ATOM 1530 O O . THR A 1 195 ? 3.268 9.978 -40.395 1.00 88.94 195 THR A O 1
ATOM 1533 N N . ILE A 1 196 ? 3.627 8.336 -41.874 1.00 89.94 196 ILE A N 1
ATOM 1534 C CA . ILE A 1 196 ? 3.304 7.249 -40.945 1.00 89.94 196 ILE A CA 1
ATOM 1535 C C . ILE A 1 196 ? 4.243 7.254 -39.740 1.00 89.94 196 ILE A C 1
ATOM 1537 O O . ILE A 1 196 ? 3.786 7.163 -38.603 1.00 89.94 196 ILE A O 1
ATOM 1541 N N . LYS A 1 197 ? 5.546 7.415 -39.964 1.00 89.62 197 LYS A N 1
ATOM 1542 C CA . LYS A 1 197 ? 6.536 7.491 -38.888 1.00 89.62 197 LYS A CA 1
ATOM 1543 C C . LYS A 1 197 ? 6.254 8.648 -37.924 1.00 89.62 197 LYS A C 1
ATOM 1545 O O . LYS A 1 197 ? 6.315 8.451 -36.711 1.00 89.62 197 LYS A O 1
ATOM 1550 N N . THR A 1 198 ? 5.891 9.824 -38.442 1.00 90.19 198 THR A N 1
ATOM 1551 C CA . THR A 1 198 ? 5.462 10.964 -37.616 1.00 90.19 198 THR A CA 1
ATOM 1552 C C . THR A 1 198 ? 4.186 10.650 -36.834 1.00 90.19 198 THR A C 1
ATOM 1554 O O . THR A 1 198 ? 4.102 10.983 -35.655 1.00 90.19 198 THR A O 1
ATOM 1557 N N . LEU A 1 199 ? 3.212 9.964 -37.439 1.00 92.44 199 LEU A N 1
ATOM 1558 C CA . LEU A 1 199 ? 1.986 9.555 -36.746 1.00 92.44 199 LEU A CA 1
ATOM 1559 C C . LEU A 1 199 ? 2.272 8.591 -35.583 1.00 92.44 199 LEU A C 1
ATOM 1561 O O . LEU A 1 199 ? 1.703 8.769 -34.507 1.00 92.44 199 LEU A O 1
ATOM 1565 N N . VAL A 1 200 ? 3.181 7.622 -35.757 1.00 91.38 200 VAL A N 1
ATOM 1566 C CA . VAL A 1 200 ? 3.605 6.733 -34.658 1.00 91.38 200 VAL A CA 1
ATOM 1567 C C . VAL A 1 200 ? 4.285 7.533 -33.550 1.00 91.38 200 VAL A C 1
ATOM 1569 O O . VAL A 1 200 ? 3.971 7.335 -32.378 1.00 91.38 200 VAL A O 1
ATOM 1572 N N . ALA A 1 201 ? 5.180 8.459 -33.907 1.00 90.94 201 ALA A N 1
ATOM 1573 C CA . ALA A 1 201 ? 5.864 9.307 -32.935 1.00 90.94 201 ALA A CA 1
ATOM 1574 C C . ALA A 1 201 ? 4.883 10.171 -32.128 1.00 90.94 201 ALA A C 1
ATOM 1576 O O . ALA A 1 201 ? 5.030 10.292 -30.916 1.00 90.94 201 ALA A O 1
ATOM 1577 N N . ASN A 1 202 ? 3.848 10.715 -32.773 1.00 92.44 202 ASN A N 1
ATOM 1578 C CA . ASN A 1 202 ? 2.809 11.486 -32.094 1.00 92.44 202 ASN A CA 1
ATOM 1579 C C . ASN A 1 202 ? 2.010 10.616 -31.116 1.00 92.44 202 ASN A C 1
ATOM 1581 O O . ASN A 1 202 ? 1.894 10.981 -29.954 1.00 92.44 202 ASN A O 1
ATOM 1585 N N . LYS A 1 203 ? 1.559 9.423 -31.533 1.00 91.88 203 LYS A N 1
ATOM 1586 C CA . LYS A 1 203 ? 0.865 8.481 -30.633 1.00 91.88 203 LYS A CA 1
ATOM 1587 C C . LYS A 1 203 ? 1.739 8.037 -29.461 1.00 91.88 203 LYS A C 1
ATOM 1589 O O . LYS A 1 203 ? 1.243 7.868 -28.350 1.00 91.88 203 LYS A O 1
ATOM 1594 N N . PHE A 1 204 ? 3.038 7.866 -29.697 1.00 91.62 204 PHE A N 1
ATOM 1595 C CA . PHE A 1 204 ? 4.004 7.600 -28.639 1.00 91.62 204 PHE A CA 1
ATOM 1596 C C . PHE A 1 204 ? 4.145 8.789 -27.683 1.00 91.62 204 PHE A C 1
ATOM 1598 O O . PHE A 1 204 ? 4.168 8.579 -26.478 1.00 91.62 204 PHE A O 1
ATOM 1605 N N . ASN A 1 205 ? 4.195 10.023 -28.188 1.00 88.25 205 ASN A N 1
ATOM 1606 C CA . ASN A 1 205 ? 4.250 11.221 -27.351 1.00 88.25 205 ASN A CA 1
ATOM 1607 C C . ASN A 1 205 ? 2.963 11.416 -26.537 1.00 88.25 205 ASN A C 1
ATOM 1609 O O . ASN A 1 205 ? 3.050 11.773 -25.367 1.00 88.25 205 ASN A O 1
ATOM 1613 N N . ASP A 1 206 ? 1.793 11.114 -27.102 1.00 88.31 206 ASP A N 1
ATOM 1614 C CA . ASP A 1 206 ? 0.522 11.129 -26.370 1.00 88.31 206 ASP A CA 1
ATOM 1615 C C . ASP A 1 206 ? 0.528 10.085 -25.242 1.00 88.31 206 ASP A C 1
ATOM 1617 O O . ASP A 1 206 ? 0.171 10.389 -24.103 1.00 88.31 206 ASP A O 1
ATOM 1621 N N . LEU A 1 207 ? 1.000 8.863 -25.529 1.00 84.88 207 LEU A N 1
ATOM 1622 C CA . LEU A 1 207 ? 1.179 7.822 -24.515 1.00 84.88 207 LEU A CA 1
ATOM 1623 C C . LEU A 1 207 ? 2.214 8.235 -23.461 1.00 84.88 207 LEU A C 1
ATOM 1625 O O . LEU A 1 207 ? 1.983 8.017 -22.280 1.00 84.88 207 LEU A O 1
ATOM 1629 N N . LYS A 1 208 ? 3.332 8.842 -23.866 1.00 82.19 208 LYS A N 1
ATOM 1630 C CA . LYS A 1 208 ? 4.369 9.365 -22.972 1.00 82.19 208 LYS A CA 1
ATOM 1631 C C . LYS A 1 208 ? 3.790 10.421 -22.039 1.00 82.19 208 LYS A C 1
ATOM 1633 O O . LYS A 1 208 ? 3.969 10.284 -20.839 1.00 82.19 208 LYS A O 1
ATOM 1638 N N . ASN A 1 209 ? 3.086 11.422 -22.564 1.00 81.25 209 ASN A N 1
ATOM 1639 C CA . ASN A 1 209 ? 2.463 12.474 -21.762 1.00 81.25 209 ASN A CA 1
ATOM 1640 C C . ASN A 1 209 ? 1.468 11.873 -20.773 1.00 81.25 209 ASN A C 1
ATOM 1642 O O . ASN A 1 209 ? 1.472 12.243 -19.607 1.00 81.25 209 ASN A O 1
ATOM 1646 N N . LYS A 1 210 ? 0.679 10.885 -21.209 1.00 79.81 210 LYS A N 1
ATOM 1647 C CA . LYS A 1 210 ? -0.243 10.164 -20.336 1.00 79.81 210 LYS A CA 1
ATOM 1648 C C . LYS A 1 210 ? 0.481 9.348 -19.264 1.00 79.81 210 LYS A C 1
ATOM 1650 O O . LYS A 1 210 ? 0.076 9.394 -18.115 1.00 79.81 210 LYS A O 1
ATOM 1655 N N . LEU A 1 211 ? 1.554 8.632 -19.599 1.00 68.81 211 LEU A N 1
ATOM 1656 C CA . LEU A 1 211 ? 2.369 7.885 -18.634 1.00 68.81 211 LEU A CA 1
ATOM 1657 C C . LEU A 1 211 ? 3.112 8.821 -17.675 1.00 68.81 211 LEU A C 1
ATOM 1659 O O . LEU A 1 211 ? 3.295 8.479 -16.514 1.00 68.81 211 LEU A O 1
ATOM 1663 N N . GLU A 1 212 ? 3.536 9.995 -18.139 1.00 65.31 212 GLU A N 1
ATOM 1664 C CA . GLU A 1 212 ? 4.150 11.045 -17.331 1.00 65.31 212 GLU A CA 1
ATOM 1665 C C . GLU A 1 212 ? 3.115 11.731 -16.436 1.00 65.31 212 GLU A C 1
ATOM 1667 O O . GLU A 1 212 ? 3.429 11.994 -15.284 1.00 65.31 212 GLU A O 1
ATOM 1672 N N . GLU A 1 213 ? 1.880 11.951 -16.893 1.00 65.31 213 GLU A N 1
ATOM 1673 C CA . GLU A 1 213 ? 0.756 12.436 -16.082 1.00 65.31 213 GLU A CA 1
ATOM 1674 C C . GLU A 1 213 ? 0.262 11.384 -15.093 1.00 65.31 213 GLU A C 1
ATOM 1676 O O . GLU A 1 213 ? 0.006 11.718 -13.946 1.00 65.31 213 GLU A O 1
ATOM 1681 N N . GLU A 1 214 ? 0.157 10.115 -15.481 1.00 55.12 214 GLU A N 1
ATOM 1682 C CA . GLU A 1 214 ? -0.189 9.002 -14.596 1.00 55.12 214 GLU A CA 1
ATOM 1683 C C . GLU A 1 214 ? 0.920 8.749 -13.585 1.00 55.12 214 GLU A C 1
ATOM 1685 O O . GLU A 1 214 ? 0.608 8.506 -12.427 1.00 55.12 214 GLU A O 1
ATOM 1690 N N . ASN A 1 215 ? 2.196 8.865 -13.967 1.00 46.22 215 ASN A N 1
ATOM 1691 C CA . ASN A 1 215 ? 3.305 8.847 -13.019 1.00 46.22 215 ASN A CA 1
ATOM 1692 C C . ASN A 1 215 ? 3.296 10.092 -12.150 1.00 46.22 215 ASN A C 1
ATOM 1694 O O . ASN A 1 215 ? 3.462 9.954 -10.956 1.00 46.22 215 ASN A O 1
ATOM 1698 N N . LYS A 1 216 ? 3.052 11.291 -12.678 1.00 39.97 216 LYS A N 1
ATOM 1699 C CA . LYS A 1 216 ? 2.963 12.520 -11.881 1.00 39.97 216 LYS A CA 1
ATOM 1700 C C . LYS A 1 216 ? 1.774 12.473 -10.927 1.00 39.97 216 LYS A C 1
ATOM 1702 O O . LYS A 1 216 ? 1.914 12.881 -9.787 1.00 39.97 216 LYS A O 1
ATOM 1707 N N . ASN A 1 217 ? 0.647 11.897 -11.331 1.00 37.12 217 ASN A N 1
ATOM 1708 C CA . ASN A 1 217 ? -0.538 11.691 -10.504 1.00 37.12 217 ASN A CA 1
ATOM 1709 C C . ASN A 1 217 ? -0.366 10.515 -9.541 1.00 37.12 217 ASN A C 1
ATOM 1711 O O . ASN A 1 217 ? -0.830 10.622 -8.414 1.00 37.12 217 ASN A O 1
ATOM 1715 N N . ARG A 1 218 ? 0.343 9.436 -9.902 1.00 35.31 218 ARG A N 1
ATOM 1716 C CA . ARG A 1 218 ? 0.780 8.375 -8.975 1.00 35.31 218 ARG A CA 1
ATOM 1717 C C . ARG A 1 218 ? 1.787 8.909 -7.976 1.00 35.31 218 ARG A C 1
ATOM 1719 O O . ARG A 1 218 ? 1.664 8.587 -6.820 1.00 35.31 218 ARG A O 1
ATOM 1726 N N . ILE A 1 219 ? 2.731 9.747 -8.376 1.00 34.34 219 ILE A N 1
ATOM 1727 C CA . ILE A 1 219 ? 3.764 10.343 -7.522 1.00 34.34 219 ILE A CA 1
ATOM 1728 C C . ILE A 1 219 ? 3.151 11.427 -6.620 1.00 34.34 219 ILE A C 1
ATOM 1730 O O . ILE A 1 219 ? 3.478 11.500 -5.438 1.00 34.34 219 ILE A O 1
ATOM 1734 N N . ASN A 1 220 ? 2.191 12.205 -7.132 1.00 30.25 220 ASN A N 1
ATOM 1735 C CA . ASN A 1 220 ? 1.412 13.159 -6.346 1.00 30.25 220 ASN A CA 1
ATOM 1736 C C . ASN A 1 220 ? 0.448 12.444 -5.389 1.00 30.25 220 ASN A C 1
ATOM 1738 O O . ASN A 1 220 ? 0.362 12.839 -4.237 1.00 30.25 220 ASN A O 1
ATOM 1742 N N . SER A 1 221 ? -0.228 11.365 -5.796 1.00 31.72 221 SER A N 1
ATOM 1743 C CA . SER A 1 221 ? -1.144 10.607 -4.919 1.00 31.72 221 SER A CA 1
ATOM 1744 C C . SER A 1 221 ? -0.429 9.638 -3.969 1.00 31.72 221 SER A C 1
ATOM 1746 O O . SER A 1 221 ? -0.912 9.415 -2.859 1.00 31.72 221 SER A O 1
ATOM 1748 N N . ALA A 1 222 ? 0.750 9.133 -4.337 1.00 35.53 222 ALA A N 1
ATOM 1749 C CA . ALA A 1 222 ? 1.571 8.249 -3.512 1.00 35.53 222 ALA A CA 1
ATOM 1750 C C . ALA A 1 222 ? 2.297 8.987 -2.386 1.00 35.53 222 ALA A C 1
ATOM 1752 O O . ALA A 1 222 ? 2.916 8.346 -1.559 1.00 35.53 222 ALA A O 1
ATOM 1753 N N . LEU A 1 223 ? 2.228 10.317 -2.293 1.00 37.03 223 LEU A N 1
ATOM 1754 C CA . LEU A 1 223 ? 2.843 11.054 -1.178 1.00 37.03 223 LEU A CA 1
ATOM 1755 C C . LEU A 1 223 ? 1.936 12.134 -0.580 1.00 37.03 223 LEU A C 1
ATOM 1757 O O . LEU A 1 223 ? 2.365 12.871 0.308 1.00 37.03 223 LEU A O 1
ATOM 1761 N N . GLN A 1 224 ? 0.684 12.254 -1.037 1.00 38.88 224 GLN A N 1
ATOM 1762 C CA . GLN A 1 224 ? -0.181 13.350 -0.596 1.00 38.88 224 GLN A CA 1
ATOM 1763 C C . GLN A 1 224 ? -1.026 13.092 0.642 1.00 38.88 224 GLN A C 1
ATOM 1765 O O . GLN A 1 224 ? -1.513 14.080 1.187 1.00 38.88 224 GLN A O 1
ATOM 1770 N N . VAL A 1 225 ? -1.218 11.863 1.128 1.00 44.12 225 VAL A N 1
ATOM 1771 C CA . VAL A 1 225 ? -2.226 11.680 2.183 1.00 44.12 225 VAL A CA 1
ATOM 1772 C C . VAL A 1 225 ? -1.823 10.676 3.252 1.00 44.12 225 VAL A C 1
ATOM 1774 O O . VAL A 1 225 ? -2.320 9.560 3.280 1.00 44.12 225 VAL A O 1
ATOM 1777 N N . LEU A 1 226 ? -0.979 11.137 4.173 1.00 38.22 226 LEU A N 1
ATOM 1778 C CA . LEU A 1 226 ? -1.022 10.746 5.585 1.00 38.22 226 LEU A CA 1
ATOM 1779 C C . LEU A 1 226 ? -0.803 12.018 6.415 1.00 38.22 226 LEU A C 1
ATOM 1781 O O . LEU A 1 226 ? 0.259 12.261 6.973 1.00 38.22 226 LEU A O 1
ATOM 1785 N N . GLY A 1 227 ? -1.798 12.904 6.381 1.00 41.94 227 GLY A N 1
ATOM 1786 C CA . GLY A 1 227 ? -1.859 14.110 7.200 1.00 41.94 227 GLY A CA 1
ATOM 1787 C C . GLY A 1 227 ? -3.169 14.109 7.997 1.00 41.94 227 GLY A C 1
ATOM 1788 O O . GLY A 1 227 ? -4.219 13.862 7.405 1.00 41.94 227 GLY A O 1
ATOM 1789 N N . PRO A 1 228 ? -3.134 14.366 9.314 1.00 46.81 228 PRO A N 1
ATOM 1790 C CA . PRO A 1 228 ? -4.251 14.113 10.232 1.00 46.81 228 PRO A CA 1
ATOM 1791 C C . PRO A 1 228 ? -5.455 15.055 10.074 1.00 46.81 228 PRO A C 1
ATOM 1793 O O . PRO A 1 228 ? -6.543 14.709 10.531 1.00 46.81 228 PRO A O 1
ATOM 1796 N N . ASP A 1 229 ? -5.292 16.217 9.436 1.00 43.94 229 ASP A N 1
ATOM 1797 C CA . ASP A 1 229 ? -6.332 17.255 9.467 1.00 43.94 229 ASP A CA 1
ATOM 1798 C C . ASP A 1 229 ? -7.338 17.170 8.302 1.00 43.94 229 ASP A C 1
ATOM 1800 O O . ASP A 1 229 ? -8.452 17.681 8.425 1.00 43.94 229 ASP A O 1
ATOM 1804 N N . GLU A 1 230 ? -7.021 16.438 7.224 1.00 50.53 230 GLU A N 1
ATOM 1805 C CA . GLU A 1 230 ? -7.918 16.266 6.064 1.00 50.53 230 GLU A CA 1
ATOM 1806 C C . GLU A 1 230 ? -8.314 14.810 5.771 1.00 50.53 230 GLU A C 1
ATOM 1808 O O . GLU A 1 230 ? -9.283 14.602 5.045 1.00 50.53 230 GLU A O 1
ATOM 1813 N N . ASP A 1 231 ? -7.625 13.798 6.320 1.00 66.19 231 ASP A N 1
ATOM 1814 C CA . ASP A 1 231 ? -7.896 12.394 5.981 1.00 66.19 231 ASP A CA 1
ATOM 1815 C C . ASP A 1 231 ? -9.128 11.831 6.723 1.00 66.19 231 ASP A C 1
ATOM 1817 O O . ASP A 1 231 ? -9.063 11.591 7.937 1.00 66.19 231 ASP A O 1
ATOM 1821 N N . PRO A 1 232 ? -10.246 11.549 6.022 1.00 71.88 232 PRO A N 1
ATOM 1822 C CA . PRO A 1 232 ? -11.458 11.034 6.651 1.00 71.88 232 PRO A CA 1
ATOM 1823 C C . PRO A 1 232 ? -11.246 9.670 7.319 1.00 71.88 232 PRO A C 1
ATOM 1825 O O . PRO A 1 232 ? -11.879 9.394 8.335 1.00 71.88 232 PRO A O 1
ATOM 1828 N N . LEU A 1 233 ? -10.335 8.839 6.794 1.00 74.69 233 LEU A N 1
ATOM 1829 C CA . LEU A 1 233 ? -10.069 7.498 7.329 1.00 74.69 233 LEU A CA 1
ATOM 1830 C C . LEU A 1 233 ? -9.375 7.560 8.690 1.00 74.69 233 LEU A C 1
ATOM 1832 O O . LEU A 1 233 ? -9.713 6.803 9.596 1.00 74.69 233 LEU A O 1
ATOM 1836 N N . TYR A 1 234 ? -8.445 8.502 8.859 1.00 76.88 234 TYR A N 1
ATOM 1837 C CA . TYR A 1 234 ? -7.766 8.712 10.136 1.00 76.88 234 TYR A CA 1
ATOM 1838 C C . TYR A 1 234 ? -8.745 9.195 11.215 1.00 76.88 234 TYR A C 1
ATOM 1840 O O . TYR A 1 234 ? -8.731 8.695 12.342 1.00 76.88 234 TYR A O 1
ATOM 1848 N N . ARG A 1 235 ? -9.637 10.135 10.864 1.00 78.12 235 ARG A N 1
ATOM 1849 C CA . ARG A 1 235 ? -10.684 10.621 11.776 1.00 78.12 235 ARG A CA 1
ATOM 1850 C C . ARG A 1 235 ? -11.625 9.491 12.189 1.00 78.12 235 ARG A C 1
ATOM 1852 O O . ARG A 1 235 ? -11.848 9.308 13.382 1.00 78.12 235 ARG A O 1
ATOM 1859 N N . GLN A 1 236 ? -12.096 8.705 11.222 1.00 82.88 236 GLN A N 1
ATOM 1860 C CA . GLN A 1 236 ? -12.956 7.551 11.479 1.00 82.88 236 GLN A CA 1
ATOM 1861 C C . GLN A 1 236 ? -12.281 6.529 12.398 1.00 82.88 236 GLN A C 1
ATOM 1863 O O . GLN A 1 236 ? -12.889 6.097 13.373 1.00 82.88 236 GLN A O 1
ATOM 1868 N N . PHE A 1 237 ? -11.014 6.184 12.147 1.00 87.00 237 PHE A N 1
ATOM 1869 C CA . PHE A 1 237 ? -10.274 5.247 12.995 1.00 87.00 237 PHE A CA 1
ATOM 1870 C C . PHE A 1 237 ? -10.146 5.758 14.441 1.00 87.00 237 PHE A C 1
ATOM 1872 O O . PHE A 1 237 ? -10.406 5.024 15.396 1.00 87.00 237 PHE A O 1
ATOM 1879 N N . LYS A 1 238 ? -9.830 7.048 14.618 1.00 85.44 238 LYS A N 1
ATOM 1880 C CA . LYS A 1 238 ? -9.752 7.687 15.941 1.00 85.44 238 LYS A CA 1
ATOM 1881 C C . LYS A 1 238 ? -11.100 7.685 16.671 1.00 85.44 238 LYS A C 1
ATOM 1883 O O . LYS A 1 238 ? -11.141 7.423 17.871 1.00 85.44 238 LYS A O 1
ATOM 1888 N N . GLU A 1 239 ? -12.193 7.964 15.967 1.00 87.50 239 GLU A N 1
ATOM 1889 C CA . GLU A 1 239 ? -13.548 7.922 16.531 1.00 87.50 239 GLU A CA 1
ATOM 1890 C C . GLU A 1 239 ? -13.923 6.511 17.008 1.00 87.50 239 GLU A C 1
ATOM 1892 O O . GLU A 1 239 ? -14.492 6.376 18.093 1.00 87.50 239 GLU A O 1
ATOM 1897 N N . GLN A 1 240 ? -13.546 5.457 16.268 1.00 87.44 240 GLN A N 1
ATOM 1898 C CA . GLN A 1 240 ? -13.779 4.073 16.705 1.00 87.44 240 GLN A CA 1
ATOM 1899 C C . GLN A 1 240 ? -13.008 3.727 17.986 1.00 87.44 240 GLN A C 1
ATOM 1901 O O . GLN A 1 240 ? -13.562 3.081 18.875 1.00 87.44 240 GLN A O 1
ATOM 1906 N N . ILE A 1 241 ? -11.764 4.198 18.129 1.00 87.62 241 ILE A N 1
ATOM 1907 C CA . ILE A 1 241 ? -10.977 3.996 19.358 1.00 87.62 241 ILE A CA 1
ATOM 1908 C C . ILE A 1 241 ? -11.635 4.681 20.550 1.00 87.62 241 ILE A C 1
ATOM 1910 O O . ILE A 1 241 ? -11.806 4.055 21.593 1.00 87.62 241 ILE A O 1
ATOM 1914 N N . ILE A 1 242 ? -12.031 5.950 20.396 1.00 87.12 242 ILE A N 1
ATOM 1915 C CA . ILE A 1 242 ? -12.697 6.707 21.465 1.00 87.12 242 ILE A CA 1
ATOM 1916 C C . ILE A 1 242 ? -13.980 5.991 21.883 1.00 87.12 242 ILE A C 1
ATOM 1918 O O . ILE A 1 242 ? -14.217 5.801 23.073 1.00 87.12 242 ILE A O 1
ATOM 1922 N N . ARG A 1 243 ? -14.779 5.533 20.913 1.00 88.00 243 ARG A N 1
ATOM 1923 C CA . ARG A 1 243 ? -16.012 4.791 21.181 1.00 88.00 243 ARG A CA 1
ATOM 1924 C C . ARG A 1 243 ? -15.752 3.527 22.001 1.00 88.00 243 ARG A C 1
ATOM 1926 O O . ARG A 1 243 ? -16.438 3.318 22.999 1.00 88.00 243 ARG A O 1
ATOM 1933 N N . LEU A 1 244 ? -14.774 2.710 21.606 1.00 87.00 244 LEU A N 1
ATOM 1934 C CA . LEU A 1 244 ? -14.421 1.484 22.329 1.00 87.00 244 LEU A CA 1
ATOM 1935 C C . LEU A 1 244 ? -13.893 1.779 23.736 1.00 87.00 244 LEU A C 1
ATOM 1937 O O . LEU A 1 244 ? -14.293 1.109 24.685 1.00 87.00 244 LEU A O 1
ATOM 1941 N N . LYS A 1 245 ? -13.062 2.814 23.888 1.00 86.94 245 LYS A N 1
ATOM 1942 C CA . LYS A 1 245 ? -12.546 3.257 25.187 1.00 86.94 245 LYS A CA 1
ATOM 1943 C C . LYS A 1 245 ? -13.672 3.692 26.126 1.00 86.94 245 LYS A C 1
ATOM 1945 O O . LYS A 1 245 ? -13.765 3.185 27.238 1.00 86.94 245 LYS A O 1
ATOM 1950 N N . THR A 1 246 ? -14.575 4.560 25.667 1.00 86.69 246 THR A N 1
ATOM 1951 C CA . THR A 1 246 ? -15.731 5.006 26.462 1.00 86.69 246 THR A CA 1
ATOM 1952 C C . THR A 1 246 ? -16.663 3.846 26.807 1.00 86.69 246 THR A C 1
ATOM 1954 O O . THR A 1 246 ? -17.190 3.785 27.916 1.00 86.69 246 THR A O 1
ATOM 1957 N N . GLN A 1 247 ? -16.857 2.900 25.883 1.00 84.06 247 GLN A N 1
ATOM 1958 C CA . GLN A 1 247 ? -17.643 1.700 26.154 1.00 84.06 247 GLN A CA 1
ATOM 1959 C C . GLN A 1 247 ? -16.984 0.846 27.247 1.00 84.06 247 GLN A C 1
ATOM 1961 O O . GLN A 1 247 ? -17.669 0.440 28.181 1.00 84.06 247 GLN A O 1
ATOM 1966 N N . GLN A 1 248 ? -15.670 0.617 27.169 1.00 85.12 248 GLN A N 1
ATOM 1967 C CA . GLN A 1 248 ? -14.906 -0.119 28.181 1.00 85.12 248 GLN A CA 1
ATOM 1968 C C . GLN A 1 248 ? -14.989 0.565 29.555 1.00 85.12 248 GLN A C 1
ATOM 1970 O O . GLN A 1 248 ? -15.289 -0.099 30.542 1.00 85.12 248 GLN A O 1
ATOM 1975 N N . GLU A 1 249 ? -14.799 1.887 29.625 1.00 84.69 249 GLU A N 1
ATOM 1976 C CA . GLU A 1 249 ? -14.895 2.667 30.869 1.00 84.69 249 GLU A CA 1
ATOM 1977 C C . GLU A 1 249 ? -16.295 2.581 31.498 1.00 84.69 249 GLU A C 1
ATOM 1979 O O . GLU A 1 249 ? -16.428 2.307 32.691 1.00 84.69 249 GLU A O 1
ATOM 1984 N N . ALA A 1 250 ? -17.352 2.756 30.699 1.00 83.62 250 ALA A N 1
ATOM 1985 C CA . ALA A 1 250 ? -18.730 2.656 31.177 1.00 83.62 250 ALA A CA 1
ATOM 1986 C C . ALA A 1 250 ? -19.073 1.238 31.668 1.00 83.62 250 ALA A C 1
ATOM 1988 O O . ALA A 1 250 ? -19.786 1.070 32.660 1.00 83.62 250 ALA A O 1
ATOM 1989 N N . MET A 1 251 ? -18.564 0.209 30.986 1.00 80.81 251 MET A N 1
ATOM 1990 C CA . MET A 1 251 ? -18.763 -1.189 31.372 1.00 80.81 251 MET A CA 1
ATOM 1991 C C . MET A 1 251 ? -17.998 -1.540 32.653 1.00 80.81 251 MET A C 1
ATOM 1993 O O . MET A 1 251 ? -18.564 -2.195 33.529 1.00 80.81 251 MET A O 1
ATOM 1997 N N . GLN A 1 252 ? -16.769 -1.044 32.810 1.00 82.62 252 GLN A N 1
ATOM 1998 C CA . GLN A 1 252 ? -15.996 -1.205 34.039 1.00 82.62 252 GLN A CA 1
ATOM 1999 C C . GLN A 1 252 ? -16.703 -0.536 35.224 1.00 82.62 252 GLN A C 1
ATOM 2001 O O . GLN A 1 252 ? -16.917 -1.175 36.249 1.00 82.62 252 GLN A O 1
ATOM 2006 N N . GLN A 1 253 ? -17.192 0.698 35.060 1.00 84.12 253 GLN A N 1
ATOM 2007 C CA . GLN A 1 253 ? -17.961 1.384 36.104 1.00 84.12 253 GLN A CA 1
ATOM 2008 C C . GLN A 1 253 ? -19.218 0.607 36.514 1.00 84.12 253 GLN A C 1
ATOM 2010 O O . GLN A 1 253 ? -19.519 0.518 37.704 1.00 84.12 253 GLN A O 1
ATOM 2015 N N . LYS A 1 254 ? -19.953 0.014 35.561 1.00 82.00 254 LYS A N 1
ATOM 2016 C CA . LYS A 1 254 ? -21.115 -0.841 35.868 1.00 82.00 254 LYS A CA 1
ATOM 2017 C C . LYS A 1 254 ? -20.730 -2.089 36.667 1.00 82.00 254 LYS A C 1
ATOM 2019 O O . LYS A 1 254 ? -21.470 -2.475 37.567 1.00 82.00 254 LYS A O 1
ATOM 2024 N N . ARG A 1 255 ? -19.596 -2.717 36.345 1.00 83.06 255 ARG A N 1
ATOM 2025 C CA . ARG A 1 255 ? -19.073 -3.886 37.067 1.00 83.06 255 ARG A CA 1
ATOM 2026 C C . ARG A 1 255 ? -18.642 -3.514 38.487 1.00 83.06 255 ARG A C 1
ATOM 2028 O O . ARG A 1 255 ? -19.038 -4.195 39.428 1.00 83.06 255 ARG A O 1
ATOM 2035 N N . ASP A 1 256 ? -17.892 -2.427 38.637 1.00 83.88 256 ASP A N 1
ATOM 2036 C CA . ASP A 1 256 ? -17.333 -1.984 39.920 1.00 83.88 256 ASP A CA 1
ATOM 2037 C C . ASP A 1 256 ? -18.412 -1.438 40.869 1.00 83.88 256 ASP A C 1
ATOM 2039 O O . ASP A 1 256 ? -18.323 -1.609 42.082 1.00 83.88 256 ASP A O 1
ATOM 2043 N N . SER A 1 257 ? -19.462 -0.815 40.324 1.00 85.25 257 SER A N 1
ATOM 2044 C CA . SER A 1 257 ? -20.609 -0.312 41.098 1.00 85.25 257 SER A CA 1
ATOM 2045 C C . SER A 1 257 ? -21.692 -1.362 41.366 1.00 85.25 257 SER A C 1
ATOM 2047 O O . SER A 1 257 ? -22.709 -1.045 41.990 1.00 85.25 257 SER A O 1
ATOM 2049 N N . PHE A 1 258 ? -21.502 -2.610 40.922 1.00 87.88 258 PHE A N 1
ATOM 2050 C CA . PHE A 1 258 ? -22.493 -3.662 41.115 1.00 87.88 258 PHE A CA 1
ATOM 2051 C C . PHE A 1 258 ? -22.659 -3.991 42.610 1.00 87.88 258 PHE A C 1
ATOM 2053 O O . PHE A 1 258 ? -21.701 -4.428 43.257 1.00 87.88 258 PHE A O 1
ATOM 2060 N N . PRO A 1 259 ? -23.867 -3.848 43.188 1.00 89.81 259 PRO A N 1
ATOM 2061 C CA . PRO A 1 259 ? -24.068 -3.976 44.627 1.00 89.81 259 PRO A CA 1
ATOM 2062 C C . PRO A 1 259 ? -24.191 -5.456 45.033 1.00 89.81 259 PRO A C 1
ATOM 2064 O O . PRO A 1 259 ? -25.268 -5.951 45.374 1.00 89.81 259 PRO A O 1
ATOM 2067 N N . LYS A 1 260 ? -23.066 -6.180 44.989 1.00 88.56 260 LYS A N 1
ATOM 2068 C CA . LYS A 1 260 ? -22.984 -7.627 45.250 1.00 88.56 260 LYS A CA 1
ATOM 2069 C C . LYS A 1 260 ? -23.521 -8.009 46.631 1.00 88.56 260 LYS A C 1
ATOM 2071 O O . LYS A 1 260 ? -24.272 -8.975 46.745 1.00 88.56 260 LYS A O 1
ATOM 2076 N N . ASP A 1 261 ? -23.189 -7.229 47.655 1.00 89.94 261 ASP A N 1
ATOM 2077 C CA . ASP A 1 261 ? -23.611 -7.510 49.031 1.00 89.94 261 ASP A CA 1
ATOM 2078 C C . ASP A 1 261 ? -25.125 -7.336 49.212 1.00 89.94 261 ASP A C 1
ATOM 2080 O O . ASP A 1 261 ? -25.767 -8.172 49.848 1.00 89.94 261 ASP A O 1
ATOM 2084 N N . LYS A 1 262 ? -25.720 -6.324 48.562 1.00 92.88 262 LYS A N 1
ATOM 2085 C CA . LYS A 1 262 ? -27.179 -6.134 48.505 1.00 92.88 262 LYS A CA 1
ATOM 2086 C C . LYS A 1 262 ? -27.864 -7.330 47.843 1.00 92.88 262 LYS A C 1
ATOM 2088 O O . LYS A 1 262 ? -28.853 -7.830 48.373 1.00 92.88 262 LYS A O 1
ATOM 2093 N N . LEU A 1 263 ? -27.343 -7.814 46.709 1.00 92.25 263 LEU A N 1
ATOM 2094 C CA . LEU A 1 263 ? -27.907 -8.990 46.036 1.00 92.25 263 LEU A CA 1
ATOM 2095 C C . LEU A 1 263 ? -27.851 -10.231 46.938 1.00 92.25 263 LEU A C 1
ATOM 2097 O O . LEU A 1 263 ? -28.866 -10.908 47.086 1.00 92.25 263 LEU A O 1
ATOM 2101 N N . ASN A 1 264 ? -26.705 -10.500 47.571 1.00 90.81 264 ASN A N 1
ATOM 2102 C CA . ASN A 1 264 ? -26.543 -11.646 48.469 1.00 90.81 264 ASN A CA 1
ATOM 2103 C C . ASN A 1 264 ? -27.533 -11.583 49.643 1.00 90.81 264 ASN A C 1
ATOM 2105 O O . ASN A 1 264 ? -28.259 -12.546 49.885 1.00 90.81 264 ASN A O 1
ATOM 2109 N N . ARG A 1 265 ? -27.638 -10.433 50.326 1.00 93.69 265 ARG A N 1
ATOM 2110 C CA . ARG A 1 265 ? -28.582 -10.259 51.443 1.00 93.69 265 ARG A CA 1
ATOM 2111 C C . ARG A 1 265 ? -30.036 -10.440 51.016 1.00 93.69 265 ARG A C 1
ATOM 2113 O O . ARG A 1 265 ? -30.806 -11.073 51.738 1.00 93.69 265 ARG A O 1
ATOM 2120 N N . LEU A 1 266 ? -30.418 -9.923 49.847 1.00 93.56 266 LEU A N 1
ATOM 2121 C CA . LEU A 1 266 ? -31.769 -10.100 49.314 1.00 93.56 266 LEU A CA 1
ATOM 2122 C C . LEU A 1 266 ? -32.054 -11.556 48.925 1.00 93.56 266 LEU A C 1
ATOM 2124 O O . LEU A 1 266 ? -33.154 -12.036 49.184 1.00 93.56 266 LEU A O 1
ATOM 2128 N N . GLN A 1 267 ? -31.087 -12.279 48.354 1.00 90.81 267 GLN A N 1
ATOM 2129 C CA . GLN A 1 267 ? -31.227 -13.710 48.060 1.00 90.81 267 GLN A CA 1
ATOM 2130 C C . GLN A 1 267 ? -31.386 -14.539 49.338 1.00 90.81 267 GLN A C 1
ATOM 2132 O O . GLN A 1 267 ? -32.237 -15.425 49.391 1.00 90.81 267 GLN A O 1
ATOM 2137 N N . GLU A 1 268 ? -30.627 -14.224 50.389 1.00 91.38 268 GLU A N 1
ATOM 2138 C CA . GLU A 1 268 ? -30.806 -14.860 51.693 1.00 91.38 268 GLU A CA 1
ATOM 2139 C C . GLU A 1 268 ? -32.174 -14.545 52.310 1.00 91.38 268 GLU A C 1
ATOM 2141 O O . GLU A 1 268 ? -32.797 -15.432 52.891 1.00 91.38 268 GLU A O 1
ATOM 2146 N N . LEU A 1 269 ? -32.656 -13.300 52.187 1.00 92.06 269 LEU A N 1
ATOM 2147 C CA . LEU A 1 269 ? -34.011 -12.932 52.605 1.00 92.06 269 LEU A CA 1
ATOM 2148 C C . LEU A 1 269 ? -35.050 -13.744 51.822 1.00 92.06 269 LEU A C 1
ATOM 2150 O O . LEU A 1 269 ? -35.953 -14.320 52.413 1.00 92.06 269 LEU A O 1
ATOM 2154 N N . HIS A 1 270 ? -34.910 -13.842 50.502 1.00 88.56 270 HIS A N 1
ATOM 2155 C CA . HIS A 1 270 ? -35.837 -14.593 49.660 1.00 88.56 270 HIS A CA 1
ATOM 2156 C C . HIS A 1 270 ? -35.848 -16.094 49.999 1.00 88.56 270 HIS A C 1
ATOM 2158 O O . HIS A 1 270 ? -36.903 -16.726 49.980 1.00 88.56 270 HIS A O 1
ATOM 2164 N N . LEU A 1 271 ? -34.692 -16.661 50.362 1.00 87.75 271 LEU A N 1
ATOM 2165 C CA . LEU A 1 271 ? -34.578 -18.046 50.823 1.00 87.75 271 LEU A CA 1
ATOM 2166 C C . LEU A 1 271 ? -35.259 -18.260 52.182 1.00 87.75 271 LEU A C 1
ATOM 2168 O O . LEU A 1 271 ? -35.935 -19.272 52.356 1.00 87.75 271 LEU A O 1
ATOM 2172 N N . LEU A 1 272 ? -35.128 -17.301 53.103 1.00 88.38 272 LEU A N 1
ATOM 2173 C CA . LEU A 1 272 ? -35.817 -17.304 54.398 1.00 88.38 272 LEU A CA 1
ATOM 2174 C C . LEU A 1 272 ? -37.342 -17.223 54.229 1.00 88.38 272 LEU A C 1
ATOM 2176 O O . LEU A 1 272 ? -38.076 -17.907 54.931 1.00 88.38 272 LEU A O 1
ATOM 2180 N N . LEU A 1 273 ? -37.820 -16.419 53.276 1.00 87.38 273 LEU A N 1
ATOM 2181 C CA . LEU A 1 273 ? -39.251 -16.204 53.022 1.00 87.38 273 LEU A CA 1
ATOM 2182 C C . LEU A 1 273 ? -39.920 -17.315 52.204 1.00 87.38 273 LEU A C 1
ATOM 2184 O O . LEU A 1 273 ? -41.148 -17.344 52.088 1.00 87.38 273 LEU A O 1
ATOM 2188 N N . LYS A 1 274 ? -39.138 -18.217 51.602 1.00 80.44 274 LYS A N 1
ATOM 2189 C CA . LYS A 1 274 ? -39.663 -19.295 50.768 1.00 80.44 274 LYS A CA 1
ATOM 2190 C C . LYS A 1 274 ? -40.537 -20.213 51.625 1.00 80.44 274 LYS A C 1
ATOM 2192 O O . LYS A 1 274 ? -40.023 -20.923 52.484 1.00 80.44 274 LYS A O 1
ATOM 2197 N N . LYS A 1 275 ? -41.848 -20.228 51.355 1.00 65.12 275 LYS A N 1
ATOM 2198 C CA . LYS A 1 275 ? -42.812 -21.136 51.999 1.00 65.12 275 LYS A CA 1
ATOM 2199 C C . LYS A 1 275 ? -42.343 -22.584 51.806 1.00 65.12 275 LYS A C 1
ATOM 2201 O O . LYS A 1 275 ? -42.423 -23.127 50.706 1.00 65.12 275 LYS A O 1
ATOM 2206 N N . GLN A 1 276 ? -41.798 -23.180 52.862 1.00 61.81 276 GLN A N 1
ATOM 2207 C CA . GLN A 1 276 ? -41.540 -24.615 52.945 1.00 61.81 276 GLN A CA 1
ATOM 2208 C C . GLN A 1 276 ? -42.804 -25.270 53.504 1.00 61.81 276 GLN A C 1
ATOM 2210 O O . GLN A 1 276 ? -43.421 -24.701 54.398 1.00 61.81 276 GLN A O 1
ATOM 2215 N N . GLU A 1 277 ? -43.179 -26.458 53.020 1.00 58.44 277 GLU A N 1
ATOM 2216 C CA . GLU A 1 277 ? -44.411 -27.173 53.428 1.00 58.44 277 GLU A CA 1
ATOM 2217 C C . GLU A 1 277 ? -44.532 -27.421 54.948 1.00 58.44 277 GLU A C 1
ATOM 2219 O O . GLU A 1 277 ? -45.594 -27.802 55.429 1.00 58.44 277 GLU A O 1
ATOM 2224 N N . VAL A 1 278 ? -43.456 -27.190 55.706 1.00 61.19 278 VAL A N 1
ATOM 2225 C CA . VAL A 1 278 ? -43.326 -27.491 57.136 1.00 61.19 278 VAL A CA 1
ATOM 2226 C C . VAL A 1 278 ? -43.454 -26.251 58.037 1.00 61.19 278 VAL A C 1
ATOM 2228 O O . VAL A 1 278 ? -43.715 -26.412 59.223 1.00 61.19 278 VAL A O 1
ATOM 2231 N N . LEU A 1 279 ? -43.293 -25.024 57.519 1.00 70.94 279 LEU A N 1
ATOM 2232 C CA . LEU A 1 279 ? -43.268 -23.801 58.340 1.00 70.94 279 LEU A CA 1
ATOM 2233 C C . LEU A 1 279 ? -44.518 -22.938 58.132 1.00 70.94 279 LEU A C 1
ATOM 2235 O O . LEU A 1 279 ? -44.891 -22.608 57.005 1.00 70.94 279 LEU A O 1
ATOM 2239 N N . SER A 1 280 ? -45.133 -22.521 59.238 1.00 81.19 280 SER A N 1
ATOM 2240 C CA . SER A 1 280 ? -46.206 -21.524 59.260 1.00 81.19 280 SER A CA 1
ATOM 2241 C C . SER A 1 280 ? -45.679 -20.115 58.952 1.00 81.19 280 SER A C 1
ATOM 2243 O O . SER A 1 280 ? -44.515 -19.795 59.193 1.00 81.19 280 SER A O 1
ATOM 2245 N N . GLU A 1 281 ? -46.546 -19.223 58.460 1.00 81.12 281 GLU A N 1
ATOM 2246 C CA . GLU A 1 281 ? -46.184 -17.822 58.178 1.00 81.12 281 GLU A CA 1
ATOM 2247 C C . GLU A 1 281 ? -45.628 -17.098 59.416 1.00 81.12 281 GLU A C 1
ATOM 2249 O O . GLU A 1 281 ? -44.673 -16.326 59.327 1.00 81.12 281 GLU A O 1
ATOM 2254 N N . THR A 1 282 ? -46.177 -17.407 60.589 1.00 82.44 282 THR A N 1
ATOM 2255 C CA . THR A 1 282 ? -45.706 -16.917 61.886 1.00 82.44 282 THR A CA 1
ATOM 2256 C C . THR A 1 282 ? -44.273 -17.338 62.202 1.00 82.44 282 THR A C 1
ATOM 2258 O O . THR A 1 282 ? -43.501 -16.522 62.702 1.00 82.44 282 THR A O 1
ATOM 2261 N N . GLU A 1 283 ? -43.880 -18.573 61.883 1.00 84.56 283 GLU A N 1
ATOM 2262 C CA . GLU A 1 283 ? -42.508 -19.052 62.105 1.00 84.56 283 GLU A CA 1
ATOM 2263 C C . GLU A 1 283 ? -41.521 -18.405 61.127 1.00 84.56 283 GLU A C 1
ATOM 2265 O O . GLU A 1 283 ? -40.430 -18.008 61.534 1.00 84.56 283 GLU A O 1
ATOM 2270 N N . ILE A 1 284 ? -41.919 -18.216 59.863 1.00 87.25 284 ILE A N 1
ATOM 2271 C CA . ILE A 1 284 ? -41.109 -17.516 58.851 1.00 87.25 284 ILE A CA 1
ATOM 2272 C C . ILE A 1 284 ? -40.854 -16.062 59.277 1.00 87.25 284 ILE A C 1
ATOM 2274 O O . ILE A 1 284 ? -39.719 -15.583 59.235 1.00 87.25 284 ILE A O 1
ATOM 2278 N N . LEU A 1 285 ? -41.894 -15.355 59.732 1.00 88.81 285 LEU A N 1
ATOM 2279 C CA . LEU A 1 285 ? -41.749 -13.984 60.224 1.00 88.81 285 LEU A CA 1
ATOM 2280 C C . LEU A 1 285 ? -40.935 -13.920 61.522 1.00 88.81 285 LEU A C 1
ATOM 2282 O O . LEU A 1 285 ? -40.154 -12.988 61.688 1.00 88.81 285 LEU A O 1
ATOM 2286 N N . SER A 1 286 ? -41.047 -14.910 62.412 1.00 88.75 286 SER A N 1
ATOM 2287 C CA . SER A 1 286 ? -40.194 -14.993 63.606 1.00 88.75 286 SER A CA 1
ATOM 2288 C C . SER A 1 286 ? -38.710 -15.069 63.235 1.00 88.75 286 SER A C 1
ATOM 2290 O O . SER A 1 286 ? -37.900 -14.342 63.807 1.00 88.75 286 SER A O 1
ATOM 2292 N N . GLN A 1 287 ? -38.351 -15.886 62.239 1.00 89.88 287 GLN A N 1
ATOM 2293 C CA . GLN A 1 287 ? -36.971 -15.980 61.745 1.00 89.88 287 GLN A CA 1
ATOM 2294 C C . GLN A 1 287 ? -36.501 -14.675 61.085 1.00 89.88 287 GLN A C 1
ATOM 2296 O O . GLN A 1 287 ? -35.348 -14.274 61.248 1.00 89.88 287 GLN A O 1
ATOM 2301 N N . PHE A 1 288 ? -37.386 -13.981 60.358 1.00 92.38 288 PHE A N 1
ATOM 2302 C CA . PHE A 1 288 ? -37.088 -12.657 59.803 1.00 92.38 288 PHE A CA 1
ATOM 2303 C C . PHE A 1 288 ? -36.731 -11.659 60.914 1.00 92.38 288 PHE A C 1
ATOM 2305 O O . PHE A 1 288 ? -35.692 -10.999 60.839 1.00 92.38 288 PHE A O 1
ATOM 2312 N N . TRP A 1 289 ? -37.554 -11.582 61.962 1.00 92.94 289 TRP A N 1
ATOM 2313 C CA . TRP A 1 289 ? -37.326 -10.677 63.089 1.00 92.94 289 TRP A CA 1
ATOM 2314 C C . TRP A 1 289 ? -36.063 -11.028 63.878 1.00 92.94 289 TRP A C 1
ATOM 2316 O O . TRP A 1 289 ? -35.318 -10.138 64.276 1.00 92.94 289 TRP A O 1
ATOM 2326 N N . GLU A 1 290 ? -35.749 -12.314 64.029 1.00 92.44 290 GLU A N 1
ATOM 2327 C CA . GLU A 1 290 ? -34.487 -12.748 64.634 1.00 92.44 290 GLU A CA 1
ATOM 2328 C C . GLU A 1 290 ? -33.267 -12.294 63.811 1.00 92.44 290 GLU A C 1
ATOM 2330 O O . GLU A 1 290 ? -32.274 -11.814 64.366 1.00 92.44 290 GLU A O 1
ATOM 2335 N N . LYS A 1 291 ? -33.351 -12.378 62.477 1.00 91.25 291 LYS A N 1
ATOM 2336 C CA . LYS A 1 291 ? -32.262 -11.981 61.574 1.00 91.25 291 LYS A CA 1
ATOM 2337 C C . LYS A 1 291 ? -32.020 -10.466 61.571 1.00 91.25 291 LYS A C 1
ATOM 2339 O O . LYS A 1 291 ? -30.862 -10.039 61.623 1.00 91.25 291 LYS A O 1
ATOM 2344 N N . TYR A 1 292 ? -33.083 -9.662 61.540 1.00 92.94 292 TYR A N 1
ATOM 2345 C CA . TYR A 1 292 ? -33.036 -8.192 61.465 1.00 92.94 292 TYR A CA 1
ATOM 2346 C C . TYR A 1 292 ? -33.367 -7.521 62.808 1.00 92.94 292 TYR A C 1
ATOM 2348 O O . TYR A 1 292 ? -34.089 -6.531 62.858 1.00 92.94 292 TYR A O 1
ATOM 2356 N N . ASN A 1 293 ? -32.804 -8.052 63.893 1.00 92.31 293 ASN A N 1
ATOM 2357 C CA . ASN A 1 293 ? -33.111 -7.692 65.281 1.00 92.31 293 ASN A CA 1
ATOM 2358 C C . ASN A 1 293 ? -32.462 -6.400 65.819 1.00 92.31 293 ASN A C 1
ATOM 2360 O O . ASN A 1 293 ? -32.641 -6.082 66.996 1.00 92.31 293 ASN A O 1
ATOM 2364 N N . THR A 1 294 ? -31.672 -5.683 65.012 1.00 92.75 294 THR A N 1
ATOM 2365 C CA . THR A 1 294 ? -31.070 -4.396 65.407 1.00 92.75 294 THR A CA 1
ATOM 2366 C C . THR A 1 294 ? -31.513 -3.269 64.474 1.00 92.75 294 THR A C 1
ATOM 2368 O O . THR A 1 294 ? -31.804 -3.536 63.302 1.00 92.75 294 THR A O 1
ATOM 2371 N N . PRO A 1 295 ? -31.531 -2.001 64.940 1.00 90.38 295 PRO A N 1
ATOM 2372 C CA . PRO A 1 295 ? -31.945 -0.871 64.110 1.00 90.38 295 PRO A CA 1
ATOM 2373 C C . PRO A 1 295 ? -31.090 -0.720 62.849 1.00 90.38 295 PRO A C 1
ATOM 2375 O O . PRO A 1 295 ? -31.603 -0.356 61.792 1.00 90.38 295 PRO A O 1
ATOM 2378 N N . GLU A 1 296 ? -29.797 -1.036 62.938 1.00 92.94 296 GLU A N 1
ATOM 2379 C CA . GLU A 1 296 ? -28.852 -0.963 61.824 1.00 92.94 296 GLU A CA 1
ATOM 2380 C C . GLU A 1 296 ? -29.185 -2.012 60.761 1.00 92.94 296 GLU A C 1
ATOM 2382 O O . GLU A 1 296 ? -29.341 -1.663 59.593 1.00 92.94 296 GLU A O 1
ATOM 2387 N N . LYS A 1 297 ? -29.374 -3.278 61.166 1.00 92.94 297 LYS A N 1
ATOM 2388 C CA . LYS A 1 297 ? -29.749 -4.370 60.253 1.00 92.94 297 LYS A CA 1
ATOM 2389 C C . LYS A 1 297 ? -31.120 -4.137 59.625 1.00 92.94 297 LYS A C 1
ATOM 2391 O O . LYS A 1 297 ? -31.313 -4.401 58.440 1.00 92.94 297 LYS A O 1
ATOM 2396 N N . PHE A 1 298 ? -32.075 -3.637 60.408 1.00 94.25 298 PHE A N 1
ATOM 2397 C CA . PHE A 1 298 ? -33.405 -3.320 59.904 1.00 94.25 298 PHE A CA 1
ATOM 2398 C C . PHE A 1 298 ? -33.355 -2.164 58.896 1.00 94.25 298 PHE A C 1
ATOM 2400 O O . PHE A 1 298 ? -33.925 -2.246 57.813 1.00 94.25 298 PHE A O 1
ATOM 2407 N N . THR A 1 299 ? -32.591 -1.112 59.187 1.00 93.06 299 THR A N 1
ATOM 2408 C CA . THR A 1 299 ? -32.391 -0.001 58.246 1.00 93.06 299 THR A CA 1
ATOM 2409 C C . THR A 1 299 ? -31.676 -0.457 56.971 1.00 93.06 299 THR A C 1
ATOM 2411 O O . THR A 1 299 ? -32.038 -0.017 55.878 1.00 93.06 299 THR A O 1
ATOM 2414 N N . GLU A 1 300 ? -30.696 -1.357 57.082 1.00 93.56 300 GLU A N 1
ATOM 2415 C CA . GLU A 1 300 ? -30.008 -1.956 55.935 1.00 93.56 300 GLU A CA 1
ATOM 2416 C C . GLU A 1 300 ? -30.990 -2.705 55.024 1.00 93.56 300 GLU A C 1
ATOM 2418 O O . GLU A 1 300 ? -31.025 -2.433 53.824 1.00 93.56 300 GLU A O 1
ATOM 2423 N N . ILE A 1 301 ? -31.866 -3.555 55.576 1.00 94.25 301 ILE A N 1
ATOM 2424 C CA . ILE A 1 301 ? -32.841 -4.282 54.751 1.00 94.25 301 ILE A CA 1
ATOM 2425 C C . ILE A 1 301 ? -33.923 -3.367 54.164 1.00 94.25 301 ILE A C 1
ATOM 2427 O O . ILE A 1 301 ? -34.345 -3.583 53.031 1.00 94.25 301 ILE A O 1
ATOM 2431 N N . LEU A 1 302 ? -34.328 -2.297 54.861 1.00 93.75 302 LEU A N 1
ATOM 2432 C CA . LEU A 1 302 ? -35.217 -1.273 54.292 1.00 93.75 302 LEU A CA 1
ATOM 2433 C C . LEU A 1 302 ? -34.578 -0.561 53.091 1.00 93.75 302 LEU A C 1
ATOM 2435 O O . LEU A 1 302 ? -35.267 -0.248 52.116 1.00 93.75 302 LEU A O 1
ATOM 2439 N N . ASN A 1 303 ? -33.271 -0.294 53.154 1.00 93.31 303 ASN A N 1
ATOM 2440 C CA . ASN A 1 303 ? -32.523 0.290 52.043 1.00 93.31 303 ASN A CA 1
ATOM 2441 C C . ASN A 1 303 ? -32.382 -0.703 50.881 1.00 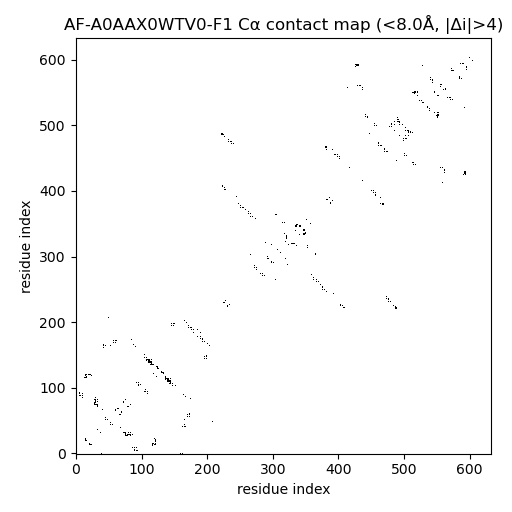93.31 303 ASN A C 1
ATOM 2443 O O . ASN A 1 303 ? -32.594 -0.325 49.727 1.00 93.31 303 ASN A O 1
ATOM 2447 N N . ASP A 1 304 ? -32.076 -1.968 51.171 1.00 93.50 304 ASP A N 1
ATOM 2448 C CA . ASP A 1 304 ? -31.944 -3.016 50.157 1.00 93.50 304 ASP A CA 1
ATOM 2449 C C . ASP A 1 304 ? -33.275 -3.296 49.441 1.00 93.50 304 ASP A C 1
ATOM 2451 O O . ASP A 1 304 ? -33.295 -3.466 48.224 1.00 93.50 304 ASP A O 1
ATOM 2455 N N . LEU A 1 305 ? -34.395 -3.275 50.168 1.00 93.38 305 LEU A N 1
ATOM 2456 C CA . LEU A 1 305 ? -35.748 -3.401 49.613 1.00 93.38 305 LEU A CA 1
ATOM 2457 C C . LEU A 1 305 ? -36.235 -2.132 48.890 1.00 93.38 305 LEU A C 1
ATOM 2459 O O . LEU A 1 305 ? -37.340 -2.134 48.349 1.00 93.38 305 LEU A O 1
ATOM 2463 N N . GLU A 1 306 ? -35.434 -1.060 48.882 1.00 92.12 306 GLU A N 1
ATOM 2464 C CA . GLU A 1 306 ? -35.759 0.235 48.272 1.00 92.12 306 GLU A CA 1
ATOM 2465 C C . GLU A 1 306 ? -37.071 0.833 48.805 1.00 92.12 306 GLU A C 1
ATOM 2467 O O . GLU A 1 306 ? -37.848 1.436 48.064 1.00 92.12 306 GLU A O 1
ATOM 2472 N N . ILE A 1 307 ? -37.326 0.681 50.112 1.00 91.00 307 ILE A N 1
ATOM 2473 C CA . ILE A 1 307 ? -38.536 1.218 50.741 1.00 91.00 307 ILE A CA 1
ATOM 2474 C C . ILE A 1 307 ? -38.511 2.757 50.676 1.00 91.00 307 ILE A C 1
ATOM 2476 O O . ILE A 1 307 ? -37.572 3.372 51.217 1.00 91.00 307 ILE A O 1
ATOM 2480 N N . PRO A 1 308 ? -39.530 3.397 50.061 1.00 89.38 308 PRO A N 1
ATOM 2481 C CA . PRO A 1 308 ? -39.628 4.850 49.980 1.00 89.38 308 PRO A CA 1
ATOM 2482 C C . PRO A 1 308 ? -39.592 5.493 51.362 1.00 89.38 308 PRO A C 1
ATOM 2484 O O . PRO A 1 308 ? -40.178 4.972 52.309 1.00 89.38 308 PRO A O 1
ATOM 2487 N N . VAL A 1 309 ? -38.960 6.663 51.482 1.00 86.62 309 VAL A N 1
ATOM 2488 C CA . VAL A 1 309 ? -38.846 7.389 52.763 1.00 86.62 309 VAL A CA 1
ATOM 2489 C C . VAL A 1 309 ? -40.217 7.649 53.399 1.00 86.62 309 VAL A C 1
ATOM 2491 O O . VAL A 1 309 ? -40.339 7.598 54.617 1.00 86.62 309 VAL A O 1
ATOM 2494 N N . SER A 1 310 ? -41.258 7.840 52.584 1.00 83.00 310 SER A N 1
ATOM 2495 C CA . SER A 1 310 ? -42.645 7.999 53.034 1.00 83.00 310 SER A CA 1
ATOM 2496 C C . SER A 1 310 ? -43.251 6.743 53.672 1.00 83.00 310 SER A C 1
ATOM 2498 O O . SER A 1 310 ? -44.137 6.868 54.508 1.00 83.00 310 SER A O 1
ATOM 2500 N N . GLU A 1 311 ? -42.795 5.542 53.300 1.00 83.38 311 GLU A N 1
ATOM 2501 C CA . GLU A 1 311 ? -43.283 4.266 53.849 1.00 83.38 311 GLU A CA 1
ATOM 2502 C C . GLU A 1 311 ? -42.518 3.846 55.115 1.00 83.38 311 GLU A C 1
ATOM 2504 O O . GLU A 1 311 ? -43.055 3.122 55.953 1.00 83.38 311 GLU A O 1
ATOM 2509 N N . ARG A 1 312 ? -41.274 4.313 55.290 1.00 87.62 312 ARG A N 1
ATOM 2510 C CA . ARG A 1 312 ? -40.385 3.893 56.390 1.00 87.62 312 ARG A CA 1
ATOM 2511 C C . ARG A 1 312 ? -40.955 4.088 57.802 1.00 87.62 312 ARG A C 1
ATOM 2513 O O . ARG A 1 312 ? -40.731 3.189 58.608 1.00 87.62 312 ARG A O 1
ATOM 2520 N N . PRO A 1 313 ? -41.693 5.169 58.133 1.00 86.25 313 PRO A N 1
ATOM 2521 C CA . PRO A 1 313 ? -42.303 5.306 59.455 1.00 86.25 313 PRO A CA 1
ATOM 2522 C C . PRO A 1 313 ? -43.223 4.130 59.803 1.00 86.25 313 PRO A C 1
ATOM 2524 O O . PRO A 1 313 ? -43.130 3.591 60.898 1.00 86.25 313 PRO A O 1
ATOM 2527 N N . GLY A 1 314 ? -44.033 3.657 58.849 1.00 82.88 314 GLY A N 1
ATOM 2528 C CA . GLY A 1 314 ? -44.906 2.500 59.060 1.00 82.88 314 GLY A CA 1
ATOM 2529 C C . GLY A 1 314 ? -44.126 1.209 59.311 1.00 82.88 314 GLY A C 1
ATOM 2530 O O . GLY A 1 314 ? -44.454 0.451 60.218 1.00 82.88 314 GLY A O 1
ATOM 2531 N N . TRP A 1 315 ? -43.041 0.982 58.568 1.00 89.38 315 TRP A N 1
ATOM 2532 C CA . TRP A 1 315 ? -42.146 -0.157 58.800 1.00 89.38 315 TRP A CA 1
ATOM 2533 C C . TRP A 1 315 ? -41.441 -0.079 60.160 1.00 89.38 315 TRP A C 1
ATOM 2535 O O . TRP A 1 315 ? -41.258 -1.101 60.821 1.00 89.38 315 TRP A O 1
ATOM 2545 N N . GLN A 1 316 ? -41.078 1.128 60.600 1.00 88.94 316 GLN A N 1
ATOM 2546 C CA . GLN A 1 316 ? -40.443 1.351 61.894 1.00 88.94 316 GLN A CA 1
ATOM 2547 C C . GLN A 1 316 ? -41.390 1.051 63.062 1.00 88.94 316 GLN A C 1
ATOM 2549 O O . GLN A 1 316 ? -40.940 0.506 64.066 1.00 88.94 316 GLN A O 1
ATOM 2554 N N . GLU A 1 317 ? -42.690 1.332 62.931 1.00 86.88 317 GLU A N 1
ATOM 2555 C CA . GLU A 1 317 ? -43.681 0.942 63.944 1.00 86.88 317 GLU A CA 1
ATOM 2556 C C . GLU A 1 317 ? -43.776 -0.586 64.086 1.00 86.88 317 GLU A C 1
ATOM 2558 O O . GLU A 1 317 ? -43.822 -1.100 65.199 1.00 86.88 317 GLU A O 1
ATOM 2563 N N . TYR A 1 318 ? -43.687 -1.348 62.991 1.00 86.38 318 TYR A N 1
ATOM 2564 C CA . TYR A 1 318 ? -43.607 -2.814 63.078 1.00 86.38 318 TYR A CA 1
ATOM 2565 C C . TYR A 1 318 ? -42.326 -3.307 63.763 1.00 86.38 318 TYR A C 1
ATOM 2567 O O . TYR A 1 318 ? -42.370 -4.256 64.546 1.00 86.38 318 TYR A O 1
ATOM 2575 N N . TYR A 1 319 ? -41.190 -2.657 63.508 1.00 89.44 319 TYR A N 1
ATOM 2576 C CA . TYR A 1 319 ? -39.945 -2.970 64.210 1.00 89.44 319 TYR A CA 1
ATOM 2577 C C . TYR A 1 319 ? -40.042 -2.647 65.707 1.00 89.44 319 TYR A C 1
ATOM 2579 O O . TYR A 1 319 ? -39.655 -3.457 66.545 1.00 89.44 319 TYR A O 1
ATOM 2587 N N . ASN A 1 320 ? -40.605 -1.490 66.062 1.00 88.25 320 ASN A N 1
ATOM 2588 C CA . ASN A 1 320 ? -40.816 -1.075 67.448 1.00 88.25 320 ASN A CA 1
ATOM 2589 C C . ASN A 1 320 ? -41.810 -1.990 68.177 1.00 88.25 320 ASN A C 1
ATOM 2591 O O . ASN A 1 320 ? -41.646 -2.236 69.372 1.00 88.25 320 ASN A O 1
ATOM 2595 N N . TYR A 1 321 ? -42.802 -2.530 67.467 1.00 84.81 321 TYR A N 1
ATOM 2596 C CA . TYR A 1 321 ? -43.708 -3.543 67.997 1.00 84.81 321 TYR A CA 1
ATOM 2597 C C . TYR A 1 321 ? -42.968 -4.827 68.401 1.00 84.81 321 TYR A C 1
ATOM 2599 O O . TYR A 1 321 ? -43.243 -5.370 69.468 1.00 84.81 321 TYR A O 1
ATOM 2607 N N . GLN A 1 322 ? -41.999 -5.281 67.602 1.00 86.50 322 GLN A N 1
ATOM 2608 C CA . GLN A 1 322 ? -41.263 -6.522 67.874 1.00 86.50 322 GLN A CA 1
ATOM 2609 C C . GLN A 1 322 ? -40.063 -6.345 68.813 1.00 86.50 322 GLN A C 1
ATOM 2611 O O . GLN A 1 322 ? -39.825 -7.172 69.691 1.00 86.50 322 GLN A O 1
ATOM 2616 N N . HIS A 1 323 ? -39.312 -5.254 68.666 1.00 87.75 323 HIS A N 1
ATOM 2617 C CA . HIS A 1 323 ? -38.007 -5.058 69.311 1.00 87.75 323 HIS A CA 1
ATOM 2618 C C . HIS A 1 323 ? -37.901 -3.766 70.137 1.00 87.75 323 HIS A C 1
ATOM 2620 O O . HIS A 1 323 ? -36.853 -3.493 70.722 1.00 87.75 323 HIS A O 1
ATOM 2626 N N . GLY A 1 324 ? -38.955 -2.946 70.186 1.00 83.56 324 GLY A N 1
ATOM 2627 C CA . GLY A 1 324 ? -38.963 -1.706 70.961 1.00 83.56 324 GLY A CA 1
ATOM 2628 C C . GLY A 1 324 ? -39.017 -1.936 72.473 1.00 83.56 324 GLY A C 1
ATOM 2629 O O . GLY A 1 324 ? -39.316 -3.020 72.968 1.00 83.56 324 GLY A O 1
ATOM 2630 N N . SER A 1 325 ? -38.767 -0.876 73.240 1.00 84.94 325 SER A N 1
ATOM 2631 C CA . SER A 1 325 ? -39.042 -0.862 74.683 1.00 84.94 325 SER A CA 1
ATOM 2632 C C . SER A 1 325 ? -40.534 -1.071 74.969 1.00 84.94 325 SER A C 1
ATOM 2634 O O . SER A 1 325 ? -41.377 -0.771 74.130 1.00 84.94 325 SER A O 1
ATOM 2636 N N . PHE A 1 326 ? -40.893 -1.482 76.189 1.00 79.75 326 PHE A N 1
ATOM 2637 C CA . PHE A 1 326 ? -42.293 -1.712 76.584 1.00 79.75 326 PHE A CA 1
ATOM 2638 C C . PHE A 1 326 ? -43.248 -0.554 76.216 1.00 79.75 326 PHE A C 1
ATOM 2640 O O . PHE A 1 326 ? -44.362 -0.777 75.744 1.00 79.75 326 PHE A O 1
ATOM 2647 N N . ARG A 1 327 ? -42.799 0.702 76.372 1.00 79.56 327 ARG A N 1
ATOM 2648 C CA . ARG A 1 327 ? -43.579 1.890 75.973 1.00 79.56 327 ARG A CA 1
ATOM 2649 C C . ARG A 1 327 ? -43.751 1.999 74.456 1.00 79.56 327 ARG A C 1
ATOM 2651 O O . ARG A 1 327 ? -44.830 2.358 73.998 1.00 79.56 327 ARG A O 1
ATOM 2658 N N . GLN A 1 328 ? -42.702 1.699 73.692 1.00 82.44 328 GLN A N 1
ATOM 2659 C CA . GLN A 1 328 ? -42.741 1.707 72.229 1.00 82.44 328 GLN A CA 1
ATOM 2660 C C . GLN A 1 328 ? -43.608 0.568 71.692 1.00 82.44 328 GLN A C 1
ATOM 2662 O O . GLN A 1 328 ? -44.412 0.815 70.803 1.00 82.44 328 GLN A O 1
ATOM 2667 N N . GLN A 1 329 ? -43.520 -0.634 72.268 1.00 81.12 329 GLN A N 1
ATOM 2668 C CA . GLN A 1 329 ? -44.347 -1.779 71.882 1.00 81.12 329 GLN A CA 1
ATOM 2669 C C . GLN A 1 329 ? -45.838 -1.479 72.065 1.00 81.12 329 GLN A C 1
ATOM 2671 O O . GLN A 1 329 ? -46.609 -1.665 71.131 1.00 81.12 329 GLN A O 1
ATOM 2676 N N . LEU A 1 330 ? -46.245 -0.937 73.221 1.00 77.50 330 LEU A N 1
ATOM 2677 C CA . LEU A 1 330 ? -47.639 -0.544 73.480 1.00 77.50 330 LEU A CA 1
ATOM 2678 C C . LEU A 1 330 ? -48.164 0.491 72.477 1.00 77.50 330 LEU A C 1
ATOM 2680 O O . LEU A 1 330 ? -49.283 0.362 71.984 1.00 77.50 330 LEU A O 1
ATOM 2684 N N . PHE A 1 331 ? -47.359 1.508 72.166 1.00 77.69 331 PHE A N 1
ATOM 2685 C CA . PHE A 1 331 ? -47.724 2.527 71.183 1.00 77.69 331 PHE A CA 1
ATOM 2686 C C . PHE A 1 331 ? -47.806 1.947 69.763 1.00 77.69 331 PHE A C 1
ATOM 2688 O O . PHE A 1 331 ? -48.753 2.217 69.031 1.00 77.69 331 PHE A O 1
ATOM 2695 N N . SER A 1 332 ? -46.869 1.071 69.408 1.00 77.31 332 SER A N 1
ATOM 2696 C CA . SER A 1 332 ? -46.819 0.428 68.094 1.00 77.31 332 SER A CA 1
ATOM 2697 C C . SER A 1 332 ? -47.975 -0.556 67.891 1.00 77.31 332 SER A C 1
ATOM 2699 O O . SER A 1 332 ? -48.532 -0.617 66.799 1.00 77.31 332 SER A O 1
ATOM 2701 N N . VAL A 1 333 ? -48.403 -1.287 68.934 1.00 74.94 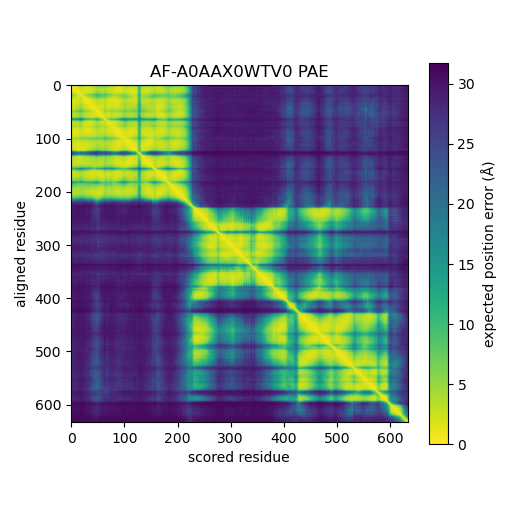333 VAL A N 1
ATOM 2702 C CA . VAL A 1 333 ? -49.615 -2.138 68.904 1.00 74.94 333 VAL A CA 1
ATOM 2703 C C . VAL A 1 333 ? -50.836 -1.319 68.499 1.00 74.94 333 VAL A C 1
ATOM 2705 O O . VAL A 1 333 ? -51.618 -1.756 67.658 1.00 74.94 333 VAL A O 1
ATOM 2708 N N . PHE A 1 334 ? -50.983 -0.120 69.068 1.00 71.12 334 PHE A N 1
ATOM 2709 C CA . PHE A 1 334 ? -52.099 0.779 68.777 1.00 71.12 334 PHE A CA 1
ATOM 2710 C C . PHE A 1 334 ? -52.107 1.267 67.318 1.00 71.12 334 PHE A C 1
ATOM 2712 O O . PHE A 1 334 ? -53.176 1.501 66.755 1.00 71.12 334 PHE A O 1
ATOM 2719 N N . LEU A 1 335 ? -50.927 1.387 66.699 1.00 67.06 335 LEU A N 1
ATOM 2720 C CA . LEU A 1 335 ? -50.761 1.875 65.327 1.00 67.06 335 LEU A CA 1
ATOM 2721 C C . LEU A 1 335 ? -50.740 0.777 64.249 1.00 67.06 335 LEU A C 1
ATOM 2723 O O . LEU A 1 335 ? -51.081 1.074 63.104 1.00 67.06 335 LEU A O 1
ATOM 2727 N N . THR A 1 336 ? -50.337 -0.455 64.579 1.00 67.06 336 THR A N 1
ATOM 2728 C CA . THR A 1 336 ? -50.094 -1.550 63.608 1.00 67.06 336 THR A CA 1
ATOM 2729 C C . THR A 1 336 ? -51.140 -2.668 63.636 1.00 67.06 336 THR A C 1
ATOM 2731 O O . THR A 1 336 ? -51.343 -3.347 62.628 1.00 67.06 336 THR A O 1
ATOM 2734 N N . VAL A 1 337 ? -51.822 -2.879 64.766 1.00 58.56 337 VAL A N 1
ATOM 2735 C CA . VAL A 1 337 ? -52.839 -3.931 64.930 1.00 58.56 337 VAL A CA 1
ATOM 2736 C C . VAL A 1 337 ? -54.234 -3.348 64.682 1.00 58.56 337 VAL A C 1
ATOM 2738 O O . VAL A 1 337 ? -54.465 -2.155 64.857 1.00 58.56 337 VAL A O 1
ATOM 2741 N N . SER A 1 338 ? -55.189 -4.198 64.293 1.00 50.53 338 SER A N 1
ATOM 2742 C CA . SER A 1 338 ? -56.591 -3.914 63.930 1.00 50.53 338 SER A CA 1
ATOM 2743 C C . SER A 1 338 ? -57.470 -3.220 65.002 1.00 50.53 338 SER A C 1
ATOM 2745 O O . SER A 1 338 ? -58.692 -3.336 64.947 1.00 50.53 338 SER A O 1
ATOM 2747 N N . TRP A 1 339 ? -56.887 -2.535 65.991 1.00 47.34 339 TRP A N 1
ATOM 2748 C CA . TRP A 1 339 ? -57.529 -2.020 67.206 1.00 47.34 339 TRP A CA 1
ATOM 2749 C C . TRP A 1 339 ? -57.590 -0.481 67.333 1.00 47.34 339 TRP A C 1
ATOM 2751 O O . TRP A 1 339 ? -57.908 -0.012 68.425 1.00 47.34 339 TRP A O 1
ATOM 2761 N N . GLY A 1 340 ? -57.347 0.345 66.296 1.00 52.97 340 GLY A N 1
ATOM 2762 C CA . GLY A 1 340 ? -57.458 1.798 66.549 1.00 52.97 340 GLY A CA 1
ATOM 2763 C C . GLY A 1 340 ? -57.599 2.805 65.414 1.00 52.97 340 GLY A C 1
ATOM 2764 O O . GLY A 1 340 ? -58.530 3.605 65.467 1.00 52.97 340 GLY A O 1
ATOM 2765 N N . ILE A 1 341 ? -56.699 2.857 64.429 1.00 57.56 341 ILE A N 1
ATOM 2766 C CA . ILE A 1 341 ? -56.625 4.042 63.555 1.00 57.56 341 ILE A CA 1
ATOM 2767 C C . ILE A 1 341 ? -56.694 3.651 62.067 1.00 57.56 341 ILE A C 1
ATOM 2769 O O . ILE A 1 341 ? -55.852 2.893 61.595 1.00 57.56 341 ILE A O 1
ATOM 2773 N N . PRO A 1 342 ? -57.674 4.155 61.291 1.00 58.44 342 PRO A N 1
ATOM 2774 C CA . PRO A 1 342 ? -57.670 4.054 59.831 1.00 58.44 342 PRO A CA 1
ATOM 2775 C C . PRO A 1 342 ? -56.400 4.670 59.226 1.00 58.44 342 PRO A C 1
ATOM 2777 O O . PRO A 1 342 ? -55.884 5.652 59.752 1.00 58.44 342 PRO A O 1
ATOM 2780 N N . GLN A 1 343 ? -55.939 4.187 58.068 1.00 61.09 343 GLN A N 1
ATOM 2781 C CA . GLN A 1 343 ? -54.774 4.769 57.369 1.00 61.09 343 GLN A CA 1
ATOM 2782 C C . GLN A 1 343 ? -54.888 6.292 57.165 1.00 61.09 343 GLN A C 1
ATOM 2784 O O . GLN A 1 343 ? -53.912 7.017 57.323 1.00 61.09 343 GLN A O 1
ATOM 2789 N N . LEU A 1 344 ? -56.106 6.789 56.904 1.00 60.91 344 LEU A N 1
ATOM 2790 C CA . LEU A 1 344 ? -56.430 8.219 56.765 1.00 60.91 344 LEU A CA 1
ATOM 2791 C C . LEU A 1 344 ? -56.146 9.059 58.023 1.00 60.91 344 LEU A C 1
ATOM 2793 O O . LEU A 1 344 ? -56.042 10.278 57.930 1.00 60.91 344 LEU A O 1
ATOM 2797 N N . LEU A 1 345 ? -56.043 8.421 59.188 1.00 60.44 345 LEU A N 1
ATOM 2798 C CA . LEU A 1 345 ? -55.795 9.049 60.484 1.00 60.44 345 LEU A CA 1
ATOM 2799 C C . LEU A 1 345 ? -54.404 8.696 61.049 1.00 60.44 345 LEU A C 1
ATOM 2801 O O . LEU A 1 345 ? -54.122 9.012 62.201 1.00 60.44 345 LEU A O 1
ATOM 2805 N N . GLY A 1 346 ? -53.532 8.073 60.244 1.00 62.06 346 GLY A N 1
ATOM 2806 C CA . GLY A 1 346 ? -52.150 7.748 60.620 1.00 62.06 346 GLY A CA 1
ATOM 2807 C C . GLY A 1 346 ? -51.908 6.304 61.073 1.00 62.06 346 GLY A C 1
ATOM 2808 O O . GLY A 1 346 ? -50.829 6.016 61.580 1.00 62.06 346 GLY A O 1
ATOM 2809 N N . GLY A 1 347 ? -52.877 5.396 60.899 1.00 69.69 347 GLY A N 1
ATOM 2810 C CA . GLY A 1 347 ? -52.673 3.965 61.153 1.00 69.69 347 GLY A CA 1
ATOM 2811 C C . GLY A 1 347 ? -51.854 3.264 60.066 1.00 69.69 347 GLY A C 1
ATOM 2812 O O . GLY A 1 347 ? -51.883 3.654 58.896 1.00 69.69 347 GLY A O 1
ATOM 2813 N N . VAL A 1 348 ? -51.138 2.204 60.438 1.00 73.25 348 VAL A N 1
ATOM 2814 C CA . VAL A 1 348 ? -50.267 1.446 59.530 1.00 73.25 348 VAL A CA 1
ATOM 2815 C C . VAL A 1 348 ? -51.019 0.214 58.988 1.00 73.25 348 VAL A C 1
ATOM 2817 O O . VAL A 1 348 ? -51.656 -0.496 59.764 1.00 73.25 348 VAL A O 1
ATOM 2820 N N . PRO A 1 349 ? -50.989 -0.070 57.669 1.00 74.81 349 PRO A N 1
ATOM 2821 C CA . PRO A 1 349 ? -51.641 -1.249 57.094 1.00 74.81 349 PRO A CA 1
ATOM 2822 C C . PRO A 1 349 ? -51.162 -2.559 57.738 1.00 74.81 349 PRO A C 1
ATOM 2824 O O . PRO A 1 349 ? -49.955 -2.783 57.821 1.00 74.81 349 PRO A O 1
ATOM 2827 N N . SER A 1 350 ? -52.090 -3.461 58.081 1.00 68.38 350 SER A N 1
ATOM 2828 C CA . SER A 1 350 ? -51.792 -4.735 58.762 1.00 68.38 350 SER A CA 1
ATOM 2829 C C . SER A 1 350 ? -50.870 -5.679 57.971 1.00 68.38 350 SER A C 1
ATOM 2831 O O . SER A 1 350 ? -50.221 -6.547 58.551 1.00 68.38 350 SER A O 1
ATOM 2833 N N . ASN A 1 351 ? -50.792 -5.503 56.651 1.00 70.31 351 ASN A N 1
ATOM 2834 C CA . ASN A 1 351 ? -49.994 -6.299 55.719 1.00 70.31 351 ASN A CA 1
ATOM 2835 C C . ASN A 1 351 ? -48.674 -5.629 55.295 1.00 70.31 351 ASN A C 1
ATOM 2837 O O . ASN A 1 351 ? -48.008 -6.143 54.392 1.00 70.31 351 ASN A O 1
ATOM 2841 N N . THR A 1 352 ? -48.300 -4.504 55.922 1.00 79.38 352 THR A N 1
ATOM 2842 C CA . THR A 1 352 ? -47.079 -3.744 55.590 1.00 79.38 352 THR A CA 1
ATOM 2843 C C . THR A 1 352 ? -45.848 -4.652 55.602 1.00 79.38 352 THR A C 1
ATOM 2845 O O . THR A 1 352 ? -45.090 -4.673 54.629 1.00 79.38 352 THR A O 1
ATOM 2848 N N . ILE A 1 353 ? -45.713 -5.473 56.651 1.00 85.94 353 ILE A N 1
ATOM 2849 C CA . ILE A 1 353 ? -44.715 -6.541 56.748 1.00 85.94 353 ILE A CA 1
ATOM 2850 C C . ILE A 1 353 ? -45.451 -7.879 56.842 1.00 85.94 353 ILE A C 1
ATOM 2852 O O . ILE A 1 353 ? -46.012 -8.232 57.873 1.00 85.94 353 ILE A O 1
ATOM 2856 N N . SER A 1 354 ? -45.456 -8.607 55.731 1.00 86.88 354 SER A N 1
ATOM 2857 C CA . SER A 1 354 ? -45.987 -9.965 55.580 1.00 86.88 354 SER A CA 1
ATOM 2858 C C . SER A 1 354 ? -45.026 -10.768 54.711 1.00 86.88 354 SER A C 1
ATOM 2860 O O . SER A 1 354 ? -44.203 -10.176 54.000 1.00 86.88 354 SER A O 1
ATOM 2862 N N . VAL A 1 355 ? -45.125 -12.101 54.732 1.00 87.19 355 VAL A N 1
ATOM 2863 C CA . VAL A 1 355 ? -44.261 -12.942 53.885 1.00 87.19 355 VAL A CA 1
ATOM 2864 C C . VAL A 1 355 ? -44.446 -12.586 52.412 1.00 87.19 355 VAL A C 1
ATOM 2866 O O . VAL A 1 355 ? -43.459 -12.458 51.687 1.00 87.19 355 VAL A O 1
ATOM 2869 N N . ASP A 1 356 ? -45.682 -12.329 51.986 1.00 85.94 356 ASP A N 1
ATOM 2870 C CA . ASP A 1 356 ? -45.992 -11.967 50.603 1.00 85.94 356 ASP A CA 1
ATOM 2871 C C . ASP A 1 356 ? -45.457 -10.562 50.239 1.00 85.94 356 ASP A C 1
ATOM 2873 O O . ASP A 1 356 ? -44.847 -10.397 49.180 1.00 85.94 356 ASP A O 1
ATOM 2877 N N . SER A 1 357 ? -45.588 -9.560 51.126 1.00 87.50 357 SER A N 1
ATOM 2878 C CA . SER A 1 357 ? -45.036 -8.203 50.918 1.00 87.50 357 SER A CA 1
ATOM 2879 C C . SER A 1 357 ? -43.507 -8.219 50.802 1.00 87.50 357 SER A C 1
ATOM 2881 O O . SER A 1 357 ? -42.941 -7.677 49.846 1.00 87.50 357 SER A O 1
ATOM 2883 N N . LEU A 1 358 ? -42.826 -8.899 51.731 1.00 90.88 358 LEU A N 1
ATOM 2884 C CA . LEU A 1 358 ? -41.368 -9.030 51.727 1.00 90.88 358 LEU A CA 1
ATOM 2885 C C . LEU A 1 358 ? -40.879 -9.820 50.504 1.00 90.88 358 LEU A C 1
ATOM 2887 O O . LEU A 1 358 ? -39.895 -9.428 49.871 1.00 90.88 358 LEU A O 1
ATOM 2891 N N . SER A 1 359 ? -41.579 -10.894 50.126 1.00 89.31 359 SER A N 1
ATOM 2892 C CA . SER A 1 359 ? -41.245 -11.705 48.946 1.00 89.31 359 SER A CA 1
ATOM 2893 C C . SER A 1 359 ? -41.417 -10.911 47.655 1.00 89.31 359 SER A C 1
ATOM 2895 O O . SER A 1 359 ? -40.550 -10.956 46.785 1.00 89.31 359 SER A O 1
ATOM 2897 N N . SER A 1 360 ? -42.495 -10.130 47.545 1.00 88.38 360 SER A N 1
ATOM 2898 C CA . SER A 1 360 ? -42.750 -9.279 46.382 1.00 88.38 360 SER A CA 1
ATOM 2899 C C . SER A 1 360 ? -41.705 -8.171 46.248 1.00 88.38 360 SER A C 1
ATOM 2901 O O . SER A 1 360 ? -41.179 -7.960 45.154 1.00 88.38 360 SER A O 1
ATOM 2903 N N . LYS A 1 361 ? -41.395 -7.450 47.335 1.00 91.00 361 LYS A N 1
ATOM 2904 C CA . LYS A 1 361 ? -40.428 -6.341 47.302 1.00 91.00 361 LYS A CA 1
ATOM 2905 C C . LYS A 1 361 ? -38.999 -6.846 47.074 1.00 91.00 361 LYS A C 1
ATOM 2907 O O . LYS A 1 361 ? -38.304 -6.306 46.216 1.00 91.00 361 LYS A O 1
ATOM 2912 N N . SER A 1 362 ? -38.586 -7.922 47.754 1.00 92.69 362 SER A N 1
ATOM 2913 C CA . SER A 1 362 ? -37.276 -8.552 47.520 1.00 92.69 362 SER A CA 1
ATOM 2914 C C . SER A 1 362 ? -37.158 -9.100 46.098 1.00 92.69 362 SER A C 1
ATOM 2916 O O . SER A 1 362 ? -36.185 -8.793 45.414 1.00 92.69 362 SER A O 1
ATOM 2918 N N . GLY A 1 363 ? -38.168 -9.828 45.610 1.00 90.12 363 GLY A N 1
ATOM 2919 C CA . GLY A 1 363 ? -38.195 -10.382 44.256 1.00 90.12 363 GLY A CA 1
ATOM 2920 C C . GLY A 1 363 ? -38.057 -9.310 43.175 1.00 90.12 363 GLY A C 1
ATOM 2921 O O . GLY A 1 363 ? -37.262 -9.473 42.252 1.00 90.12 363 GLY A O 1
ATOM 2922 N N . ALA A 1 364 ? -38.747 -8.174 43.323 1.00 91.06 364 ALA A N 1
ATOM 2923 C CA . ALA A 1 364 ? -38.667 -7.065 42.371 1.00 91.06 364 ALA A CA 1
ATOM 2924 C C . ALA A 1 364 ? -37.269 -6.420 42.293 1.00 91.06 364 ALA A C 1
ATOM 2926 O O . ALA A 1 364 ? -36.852 -5.987 41.216 1.00 91.06 364 ALA A O 1
ATOM 2927 N N . VAL A 1 365 ? -36.545 -6.330 43.414 1.00 93.56 365 VAL A N 1
ATOM 2928 C CA . VAL A 1 365 ? -35.175 -5.790 43.439 1.00 93.56 365 VAL A CA 1
ATOM 2929 C C . VAL A 1 365 ? -34.167 -6.837 42.955 1.00 93.56 365 VAL A C 1
ATOM 2931 O O . VAL A 1 365 ? -33.310 -6.511 42.135 1.00 93.56 365 VAL A O 1
ATOM 2934 N N . ILE A 1 366 ? -34.299 -8.099 43.382 1.00 92.75 366 ILE A N 1
ATOM 2935 C CA . ILE A 1 366 ? -33.461 -9.216 42.913 1.00 92.75 366 ILE A CA 1
ATOM 2936 C C . ILE A 1 366 ? -33.556 -9.345 41.398 1.00 92.75 366 ILE A C 1
ATOM 2938 O O . ILE A 1 366 ? -32.526 -9.423 40.743 1.00 92.75 366 ILE A O 1
ATOM 2942 N N . GLN A 1 367 ? -34.761 -9.307 40.824 1.00 91.69 367 GLN A N 1
ATOM 2943 C CA . GLN A 1 367 ? -34.942 -9.399 39.377 1.00 91.69 367 GLN A CA 1
ATOM 2944 C C . GLN A 1 367 ? -34.185 -8.284 38.642 1.00 91.69 367 GLN A C 1
ATOM 2946 O O . GLN A 1 367 ? -33.506 -8.555 37.656 1.00 91.69 367 GLN A O 1
ATOM 2951 N N . ARG A 1 368 ? -34.244 -7.041 39.140 1.00 90.00 368 ARG A N 1
ATOM 2952 C CA . ARG A 1 368 ? -33.492 -5.914 38.565 1.00 90.00 368 ARG A CA 1
ATOM 2953 C C . ARG A 1 368 ? -31.977 -6.113 38.669 1.00 90.00 368 ARG A C 1
ATOM 2955 O O . ARG A 1 368 ? -31.263 -5.869 37.698 1.00 90.00 368 ARG A O 1
ATOM 2962 N N . LEU A 1 369 ? -31.486 -6.575 39.818 1.00 90.62 369 LEU A N 1
ATOM 2963 C CA . LEU A 1 369 ? -30.062 -6.841 40.038 1.00 90.62 369 LEU A CA 1
ATOM 2964 C C . LEU A 1 369 ? -29.553 -8.041 39.229 1.00 90.62 369 LEU A C 1
ATOM 2966 O O . LEU A 1 369 ? -28.437 -7.994 38.729 1.00 90.62 369 LEU A O 1
ATOM 2970 N N . GLU A 1 370 ? -30.359 -9.086 39.052 1.00 89.00 370 GLU A N 1
ATOM 2971 C CA . GLU A 1 370 ? -30.026 -10.243 38.215 1.00 89.00 370 GLU A CA 1
ATOM 2972 C C . GLU A 1 370 ? -30.021 -9.884 36.726 1.00 89.00 370 GLU A C 1
ATOM 2974 O O . GLU A 1 370 ? -29.150 -10.352 36.003 1.00 89.00 370 GLU A O 1
ATOM 2979 N N . VAL A 1 371 ? -30.910 -8.994 36.262 1.00 87.31 371 VAL A N 1
ATOM 2980 C CA . VAL A 1 371 ? -30.823 -8.432 34.900 1.00 87.31 371 VAL A CA 1
ATOM 2981 C C . VAL A 1 371 ? -29.508 -7.672 34.725 1.00 87.31 371 VAL A C 1
ATOM 2983 O O . VAL A 1 371 ? -28.773 -7.942 33.781 1.00 87.31 371 VAL A O 1
ATOM 2986 N N . MET A 1 372 ? -29.154 -6.796 35.670 1.00 85.06 372 MET A N 1
ATOM 2987 C CA . MET A 1 372 ? -27.877 -6.073 35.639 1.00 85.06 372 MET A CA 1
ATOM 2988 C C . MET A 1 372 ? -26.670 -7.025 35.695 1.00 85.06 372 MET A C 1
ATOM 2990 O O . MET A 1 372 ? -25.690 -6.826 34.983 1.00 85.06 372 MET A O 1
ATOM 2994 N N . ARG A 1 373 ? -26.737 -8.091 36.499 1.00 85.06 373 ARG A N 1
ATOM 2995 C CA . ARG A 1 373 ? -25.698 -9.126 36.588 1.00 85.06 373 ARG A CA 1
ATOM 2996 C C . ARG A 1 373 ? -25.577 -9.927 35.296 1.00 85.06 373 ARG A C 1
ATOM 2998 O O . ARG A 1 373 ? -24.465 -10.233 34.877 1.00 85.06 373 ARG A O 1
ATOM 3005 N N . ALA A 1 374 ? -26.698 -10.281 34.676 1.00 83.94 374 ALA A N 1
ATOM 3006 C CA . ALA A 1 374 ? -26.731 -10.972 33.396 1.00 83.94 374 ALA A CA 1
ATOM 3007 C C . ALA A 1 374 ? -26.156 -10.089 32.287 1.00 83.94 374 ALA A C 1
ATOM 3009 O O . ALA A 1 374 ? -25.349 -10.582 31.504 1.00 83.94 374 ALA A O 1
ATOM 3010 N N . GLU A 1 375 ? -26.493 -8.794 32.273 1.00 79.81 375 GLU A N 1
ATOM 3011 C CA . GLU A 1 375 ? -25.843 -7.810 31.407 1.00 79.81 375 GLU A CA 1
ATOM 3012 C C . GLU A 1 375 ? -24.332 -7.841 31.632 1.00 79.81 375 GLU A C 1
ATOM 3014 O O . GLU A 1 375 ? -23.626 -8.128 30.675 1.00 79.81 375 GLU A O 1
ATOM 3019 N N . ILE A 1 376 ? -23.853 -7.673 32.879 1.00 80.44 376 ILE A N 1
ATOM 3020 C CA . ILE A 1 376 ? -22.423 -7.709 33.259 1.00 80.44 376 ILE A CA 1
ATOM 3021 C C . ILE A 1 376 ? -21.729 -9.002 32.806 1.00 80.44 376 ILE A C 1
ATOM 3023 O O . ILE A 1 376 ? -20.640 -8.942 32.245 1.00 80.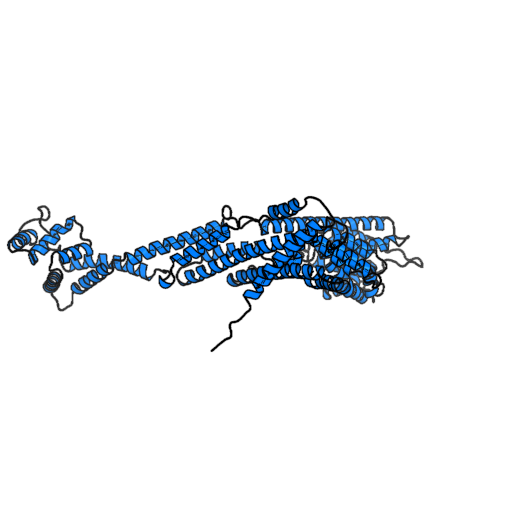44 376 ILE A O 1
ATOM 3027 N N . ASN A 1 377 ? -22.346 -10.165 33.016 1.00 75.25 377 ASN A N 1
ATOM 3028 C CA . ASN A 1 377 ? -21.777 -11.463 32.639 1.00 75.25 377 ASN A CA 1
ATOM 3029 C C . ASN A 1 377 ? -21.749 -11.684 31.119 1.00 75.25 377 ASN A C 1
ATOM 3031 O O . ASN A 1 377 ? -20.927 -12.454 30.628 1.00 75.25 377 ASN A O 1
ATOM 3035 N N . GLN A 1 378 ? -22.657 -11.046 30.378 1.00 71.19 378 GLN A N 1
ATOM 3036 C CA . GLN A 1 378 ? -22.631 -11.021 28.916 1.00 71.19 378 GLN A CA 1
ATOM 3037 C C . GLN A 1 378 ? -21.671 -9.953 28.372 1.00 71.19 378 GLN A C 1
ATOM 3039 O O . GLN A 1 378 ? -21.388 -9.957 27.170 1.00 71.19 378 GLN A O 1
ATOM 3044 N N . LEU A 1 379 ? -21.156 -9.049 29.220 1.00 66.00 379 LEU A N 1
ATOM 3045 C CA . LEU A 1 379 ? -20.196 -8.042 28.788 1.00 66.00 379 LEU A CA 1
ATOM 3046 C C . LEU A 1 379 ? -18.879 -8.708 28.424 1.00 66.00 379 LEU A C 1
ATOM 3048 O O . LEU A 1 379 ? -18.176 -9.318 29.226 1.00 66.00 379 LEU A O 1
ATOM 3052 N N . LYS A 1 380 ? -18.525 -8.490 27.172 1.00 68.25 380 LYS A N 1
ATOM 3053 C CA . LYS A 1 380 ? -17.186 -8.638 26.650 1.00 68.25 380 LYS A CA 1
ATOM 3054 C C . LYS A 1 380 ? -16.350 -7.465 27.168 1.00 68.25 380 LYS A C 1
ATOM 3056 O O . LYS A 1 380 ? -16.443 -6.367 26.634 1.00 68.25 380 LYS A O 1
ATOM 3061 N N . LEU A 1 381 ? -15.613 -7.672 28.255 1.00 76.56 381 LEU A N 1
ATOM 3062 C CA . LEU A 1 381 ? -14.635 -6.723 28.793 1.00 76.56 381 LEU A CA 1
ATOM 3063 C C . LEU A 1 381 ? -13.236 -7.250 28.498 1.00 76.56 381 LEU A C 1
ATOM 3065 O O . LEU A 1 381 ? -12.981 -8.445 28.634 1.00 76.56 381 LEU A O 1
ATOM 3069 N N . ILE A 1 382 ? -12.324 -6.351 28.135 1.00 79.88 382 ILE A N 1
ATOM 3070 C CA . ILE A 1 382 ? -10.897 -6.681 28.137 1.00 79.88 382 ILE A CA 1
ATOM 3071 C C . ILE A 1 382 ? -10.472 -6.906 29.605 1.00 79.88 382 ILE A C 1
ATOM 3073 O O . ILE A 1 382 ? -10.765 -6.030 30.425 1.00 79.88 382 ILE A O 1
ATOM 3077 N N . PRO A 1 383 ? -9.825 -8.037 29.949 1.00 78.75 383 PRO A N 1
ATOM 3078 C CA . PRO A 1 383 ? -9.396 -8.336 31.312 1.00 78.75 383 PRO A CA 1
ATOM 3079 C C . PRO A 1 383 ? -8.402 -7.304 31.853 1.00 78.75 383 PRO A C 1
ATOM 3081 O O . PRO A 1 383 ? -7.582 -6.766 31.104 1.00 78.75 383 PRO A O 1
ATOM 3084 N N . ASP A 1 384 ? -8.438 -7.066 33.165 1.00 74.56 384 ASP A N 1
ATOM 3085 C CA . ASP A 1 384 ? -7.538 -6.120 33.837 1.00 74.56 384 ASP A CA 1
ATOM 3086 C C . ASP A 1 384 ? -6.061 -6.544 33.686 1.00 74.56 384 ASP A C 1
ATOM 3088 O O . ASP A 1 384 ? -5.174 -5.693 33.598 1.00 74.56 384 ASP A O 1
ATOM 3092 N N . GLU A 1 385 ? -5.794 -7.852 33.556 1.00 78.06 385 GLU A N 1
ATOM 3093 C CA . GLU A 1 385 ? -4.462 -8.418 33.304 1.00 78.06 385 GLU A CA 1
ATOM 3094 C C . GLU A 1 385 ? -3.857 -7.969 31.964 1.00 78.06 385 GLU A C 1
ATOM 3096 O O . GLU A 1 385 ? -2.635 -7.888 31.836 1.00 78.06 385 GLU A O 1
ATOM 3101 N N . GLU A 1 386 ? -4.691 -7.652 30.968 1.00 79.81 386 GLU A N 1
ATOM 3102 C CA . GLU A 1 386 ? -4.247 -7.129 29.669 1.00 79.81 386 GLU A CA 1
ATOM 3103 C C . GLU A 1 386 ? -4.104 -5.598 29.647 1.00 79.81 386 GLU A C 1
ATOM 3105 O O . GLU A 1 386 ? -3.680 -5.036 28.637 1.00 79.81 386 GLU A O 1
ATOM 3110 N N . ASN A 1 387 ? -4.408 -4.929 30.766 1.00 82.00 387 ASN A N 1
ATOM 3111 C CA . ASN A 1 387 ? -4.302 -3.486 30.984 1.00 82.00 387 ASN A CA 1
ATOM 3112 C C . ASN A 1 387 ? -4.930 -2.642 29.849 1.00 82.00 387 ASN A C 1
ATOM 3114 O O . ASN A 1 387 ? -4.220 -2.012 29.055 1.00 82.00 387 ASN A O 1
ATOM 3118 N N . PRO A 1 388 ? -6.274 -2.590 29.771 1.00 82.62 388 PRO A N 1
ATOM 3119 C CA . PRO A 1 388 ? -7.004 -1.971 28.661 1.00 82.62 388 PRO A CA 1
ATOM 3120 C C . PRO A 1 388 ? -6.589 -0.519 28.384 1.00 82.62 388 PRO A C 1
ATOM 3122 O O . PRO A 1 388 ? -6.450 -0.117 27.228 1.00 82.62 388 PRO A O 1
ATOM 3125 N N . SER A 1 389 ? -6.329 0.259 29.439 1.00 82.06 389 SER A N 1
ATOM 3126 C CA . SER A 1 389 ? -5.874 1.650 29.341 1.00 82.06 389 SER A CA 1
ATOM 3127 C C . SER A 1 389 ? -4.553 1.767 28.581 1.00 82.06 389 SER A C 1
ATOM 3129 O O . SER A 1 389 ? -4.432 2.609 27.694 1.00 82.06 389 SER A O 1
ATOM 3131 N N . GLN A 1 390 ? -3.591 0.878 28.858 1.00 85.94 390 GLN A N 1
ATOM 3132 C CA . GLN A 1 390 ? -2.312 0.849 28.146 1.00 85.94 390 GLN A CA 1
ATOM 3133 C C . GLN A 1 390 ? -2.471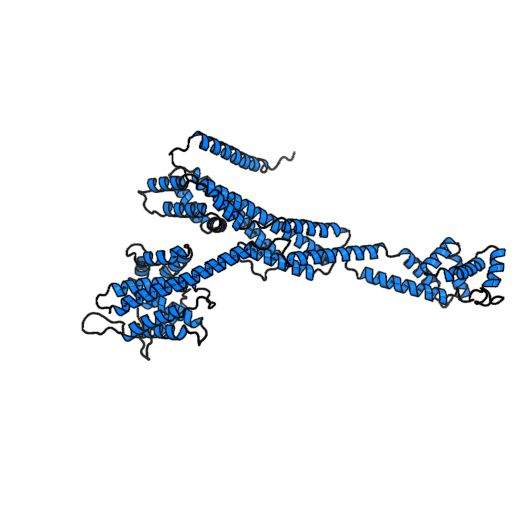 0.434 26.680 1.00 85.94 390 GLN A C 1
ATOM 3135 O O . GLN A 1 390 ? -1.763 0.967 25.825 1.00 85.94 390 GLN A O 1
ATOM 3140 N N . LEU A 1 391 ? -3.401 -0.475 26.362 1.00 87.62 391 LEU A N 1
ATOM 3141 C CA . LEU A 1 391 ? -3.680 -0.862 24.974 1.00 87.62 391 LEU A CA 1
ATOM 3142 C C . LEU A 1 391 ? -4.173 0.342 24.161 1.00 87.62 391 LEU A C 1
ATOM 3144 O O . LEU A 1 391 ? -3.620 0.639 23.099 1.00 87.62 391 LEU A O 1
ATOM 3148 N N . PHE A 1 392 ? -5.170 1.071 24.674 1.00 88.56 392 PHE A N 1
ATOM 3149 C CA . PHE A 1 392 ? -5.711 2.252 23.998 1.00 88.56 392 PHE A CA 1
ATOM 3150 C C . PHE A 1 392 ? -4.702 3.407 23.939 1.00 88.56 392 PHE A C 1
ATOM 3152 O O . PHE A 1 392 ? -4.544 4.015 22.880 1.00 88.56 392 PHE A O 1
ATOM 3159 N N . GLU A 1 393 ? -3.960 3.674 25.018 1.00 88.31 393 GLU A N 1
ATOM 3160 C CA . GLU A 1 393 ? -2.890 4.681 25.017 1.00 88.31 393 GLU A CA 1
ATOM 3161 C C . GLU A 1 393 ? -1.786 4.347 24.012 1.00 88.31 393 GLU A C 1
ATOM 3163 O O . GLU A 1 393 ? -1.311 5.234 23.302 1.00 88.31 393 GLU A O 1
ATOM 3168 N N . SER A 1 394 ? -1.401 3.072 23.902 1.00 88.81 394 SER A N 1
ATOM 3169 C CA . SER A 1 394 ? -0.419 2.626 22.916 1.00 88.81 394 SER A CA 1
ATOM 3170 C C . SER A 1 394 ? -0.912 2.895 21.495 1.00 88.81 394 SER A C 1
ATOM 3172 O O . SER A 1 394 ? -0.172 3.457 20.683 1.00 88.81 394 SER A O 1
ATOM 3174 N N . ILE A 1 395 ? -2.173 2.579 21.187 1.00 87.69 395 ILE A N 1
ATOM 3175 C CA . ILE A 1 395 ? -2.760 2.886 19.877 1.00 87.69 395 ILE A CA 1
ATOM 3176 C C . ILE A 1 395 ? -2.755 4.402 19.625 1.00 87.69 395 ILE A C 1
ATOM 3178 O O . ILE A 1 395 ? -2.315 4.840 18.563 1.00 87.69 395 ILE A O 1
ATOM 3182 N N . GLU A 1 396 ? -3.173 5.220 20.593 1.00 86.44 396 GLU A N 1
ATOM 3183 C CA . GLU A 1 396 ? -3.183 6.684 20.466 1.00 86.44 396 GLU A CA 1
ATOM 3184 C C . GLU A 1 396 ? -1.779 7.280 20.263 1.00 86.44 396 GLU A C 1
ATOM 3186 O O . GLU A 1 396 ? -1.606 8.200 19.460 1.00 86.44 396 GLU A O 1
ATOM 3191 N N . GLN A 1 397 ? -0.763 6.770 20.964 1.00 86.94 397 GLN A N 1
ATOM 3192 C CA . GLN A 1 397 ? 0.626 7.206 20.802 1.00 86.94 397 GLN A CA 1
ATOM 3193 C C . GLN A 1 397 ? 1.160 6.869 19.409 1.00 86.94 397 GLN A C 1
ATOM 3195 O O . GLN A 1 397 ? 1.719 7.739 18.740 1.00 86.94 397 GLN A O 1
ATOM 3200 N N . ASN A 1 398 ? 0.937 5.641 18.935 1.00 85.62 398 ASN A N 1
ATOM 3201 C CA . ASN A 1 398 ? 1.335 5.246 17.585 1.00 85.62 398 ASN A CA 1
ATOM 3202 C C . ASN A 1 398 ? 0.565 6.037 16.519 1.00 85.62 398 ASN A C 1
ATOM 3204 O O . ASN A 1 398 ? 1.146 6.438 15.516 1.00 85.62 398 ASN A O 1
ATOM 3208 N N . LEU A 1 399 ? -0.709 6.363 16.754 1.00 81.12 399 LEU A N 1
ATOM 3209 C CA . LEU A 1 399 ? -1.463 7.258 15.875 1.00 81.12 399 LEU A CA 1
ATOM 3210 C C . LEU A 1 399 ? -0.883 8.672 15.830 1.00 81.12 399 LEU A C 1
ATOM 3212 O O . LEU A 1 399 ? -0.799 9.265 14.755 1.00 81.12 399 LEU A O 1
ATOM 3216 N N . LYS A 1 400 ? -0.424 9.209 16.967 1.00 77.19 400 LYS A N 1
ATOM 3217 C CA . LYS A 1 400 ? 0.283 10.497 16.989 1.00 77.19 400 LYS A CA 1
ATOM 3218 C C . LYS A 1 400 ? 1.559 10.446 16.153 1.00 77.19 400 LYS A C 1
ATOM 3220 O O . LYS A 1 400 ? 1.839 11.419 15.456 1.00 77.19 400 LYS A O 1
ATOM 3225 N N . VAL A 1 401 ? 2.290 9.331 16.160 1.00 73.94 401 VAL A N 1
ATOM 3226 C CA . VAL A 1 401 ? 3.454 9.138 15.281 1.00 73.94 401 VAL A CA 1
ATOM 3227 C C . VAL A 1 401 ? 3.032 9.204 13.810 1.00 73.94 401 VAL A C 1
ATOM 3229 O O . VAL A 1 401 ? 3.617 9.989 13.065 1.00 73.94 401 VAL A O 1
ATOM 3232 N N . LEU A 1 402 ? 1.954 8.513 13.411 1.00 70.62 402 LEU A N 1
ATOM 3233 C CA . LEU A 1 402 ? 1.398 8.620 12.049 1.00 70.62 402 LEU A CA 1
ATOM 3234 C C . LEU A 1 402 ? 1.023 10.068 11.686 1.00 70.62 402 LEU A C 1
ATOM 3236 O O . LEU A 1 402 ? 1.234 10.498 10.557 1.00 70.62 402 LEU A O 1
ATOM 3240 N N . SER A 1 403 ? 0.512 10.839 12.651 1.00 62.56 403 SER A N 1
ATOM 3241 C CA . SER A 1 403 ? 0.137 12.249 12.471 1.00 62.56 403 SER A CA 1
ATOM 3242 C C . SER A 1 403 ? 1.335 13.213 12.391 1.00 62.56 403 SER A C 1
ATOM 3244 O O . SER A 1 403 ? 1.257 14.262 11.748 1.00 62.56 403 SER A O 1
ATOM 3246 N N . GLY A 1 404 ? 2.446 12.861 13.050 1.00 54.50 404 GLY A N 1
ATOM 3247 C CA . GLY A 1 404 ? 3.686 13.635 13.117 1.00 54.50 404 GLY A CA 1
ATOM 3248 C C . GLY A 1 404 ? 4.526 13.550 11.843 1.00 54.50 404 GLY A C 1
ATOM 3249 O O . GLY A 1 404 ? 5.330 14.447 11.585 1.00 54.50 404 GLY A O 1
ATOM 3250 N N . PHE A 1 405 ? 4.283 12.542 11.000 1.00 55.12 405 PHE A N 1
ATOM 3251 C CA . PHE A 1 405 ? 4.799 12.457 9.634 1.00 55.12 405 PHE A CA 1
ATOM 3252 C C . PHE A 1 405 ? 4.064 13.436 8.702 1.00 55.12 405 PHE A C 1
ATOM 3254 O O . PHE A 1 405 ? 3.494 13.063 7.681 1.00 55.12 405 PHE A O 1
ATOM 3261 N N . LYS A 1 406 ? 4.084 14.734 9.042 1.00 50.69 406 LYS A N 1
ATOM 3262 C CA . LYS A 1 406 ? 3.642 15.802 8.140 1.00 50.69 406 LYS A CA 1
ATOM 3263 C C . LYS A 1 406 ? 4.429 15.703 6.837 1.00 50.69 406 LYS A C 1
ATOM 3265 O O . LYS A 1 406 ? 5.644 15.869 6.849 1.00 50.69 406 LYS A O 1
ATOM 3270 N N . LYS A 1 407 ? 3.695 15.466 5.743 1.00 49.91 407 LYS A N 1
ATOM 3271 C CA . LYS A 1 407 ? 4.010 15.759 4.335 1.00 49.91 407 LYS A CA 1
ATOM 3272 C C . LYS A 1 407 ? 5.474 16.174 4.125 1.00 49.91 407 LYS A C 1
ATOM 3274 O O . LYS A 1 407 ? 5.780 17.356 3.981 1.00 49.91 407 LYS A O 1
ATOM 3279 N N . VAL A 1 408 ? 6.380 15.199 4.059 1.00 41.97 408 VAL A N 1
ATOM 3280 C CA . VAL A 1 408 ? 7.633 15.410 3.332 1.00 41.97 408 VAL A CA 1
ATOM 3281 C C . VAL A 1 408 ? 7.217 15.425 1.862 1.00 41.97 408 VAL A C 1
ATOM 3283 O O . VAL A 1 408 ? 7.198 14.391 1.199 1.00 41.97 408 VAL A O 1
ATOM 3286 N N . SER A 1 409 ? 6.708 16.567 1.384 1.00 38.78 409 SER A N 1
ATOM 3287 C CA . SER A 1 409 ? 6.239 16.659 0.006 1.00 38.78 409 SER A CA 1
ATOM 3288 C C . SER A 1 409 ? 7.441 16.477 -0.905 1.00 38.78 409 SER A C 1
ATOM 3290 O O . SER A 1 409 ? 8.517 17.023 -0.639 1.00 38.78 409 SER A O 1
ATOM 3292 N N . LEU A 1 410 ? 7.253 15.720 -1.984 1.00 38.56 410 LEU A N 1
ATOM 3293 C CA . LEU A 1 410 ? 8.234 15.658 -3.057 1.00 38.56 410 LEU A CA 1
ATOM 3294 C C . LEU A 1 410 ? 8.531 17.070 -3.567 1.00 38.56 410 LEU A C 1
ATOM 3296 O O . LEU A 1 410 ? 9.670 17.350 -3.850 1.00 38.56 410 LEU A O 1
ATOM 3300 N N . GLU A 1 411 ? 7.579 18.005 -3.539 1.00 36.22 411 GLU A N 1
ATOM 3301 C CA . GLU A 1 411 ? 7.844 19.426 -3.809 1.00 36.22 411 GLU A CA 1
ATOM 3302 C C . GLU A 1 411 ? 8.847 20.050 -2.830 1.00 36.22 411 GLU A C 1
ATOM 3304 O O . GLU A 1 411 ? 9.706 20.785 -3.276 1.00 36.22 411 GLU A O 1
ATOM 3309 N N . SER A 1 412 ? 8.833 19.729 -1.531 1.00 41.09 412 SER A N 1
ATOM 3310 C CA . SER A 1 412 ? 9.844 20.209 -0.573 1.00 41.09 412 SER A CA 1
ATOM 3311 C C . SER A 1 412 ? 11.195 19.506 -0.726 1.00 41.09 412 SER A C 1
ATOM 3313 O O . SER A 1 412 ? 12.229 20.137 -0.531 1.00 41.09 412 SER A O 1
ATOM 3315 N N . ILE A 1 413 ? 11.195 18.220 -1.099 1.00 44.34 413 ILE A N 1
ATOM 3316 C CA . ILE A 1 413 ? 12.404 17.425 -1.352 1.00 44.34 413 ILE A CA 1
ATOM 3317 C C . ILE A 1 413 ? 13.048 17.875 -2.665 1.00 44.34 413 ILE A C 1
ATOM 3319 O O . ILE A 1 413 ? 14.227 18.196 -2.696 1.00 44.34 413 ILE A O 1
ATOM 3323 N N . THR A 1 414 ? 12.267 17.952 -3.738 1.00 43.97 414 THR A N 1
ATOM 3324 C CA . THR A 1 414 ? 12.636 18.489 -5.045 1.00 43.97 414 THR A CA 1
ATOM 3325 C C . THR A 1 414 ? 13.005 19.960 -4.929 1.00 43.97 414 THR A C 1
ATOM 3327 O O . THR A 1 414 ? 14.028 20.326 -5.475 1.00 43.97 414 THR A O 1
ATOM 3330 N N . GLU A 1 415 ? 12.312 20.794 -4.146 1.00 45.59 415 GLU A N 1
ATOM 3331 C CA . GLU A 1 415 ? 12.766 22.163 -3.858 1.00 45.59 415 GLU A CA 1
ATOM 3332 C C . GLU A 1 415 ? 14.062 22.192 -3.040 1.00 45.59 415 GLU A C 1
ATOM 3334 O O . GLU A 1 415 ? 14.865 23.092 -3.244 1.00 45.59 415 GLU A O 1
ATOM 3339 N N . GLN A 1 416 ? 14.299 21.267 -2.104 1.00 44.62 416 GLN A N 1
ATOM 3340 C CA . GLN A 1 416 ? 15.577 21.174 -1.380 1.00 44.62 416 GLN A CA 1
ATOM 3341 C C . GLN A 1 416 ? 16.715 20.718 -2.308 1.00 44.62 416 GLN A C 1
ATOM 3343 O O . GLN A 1 416 ? 17.827 21.251 -2.226 1.00 44.62 416 GLN A O 1
ATOM 3348 N N . PHE A 1 417 ? 16.428 19.807 -3.239 1.00 47.47 417 PHE A N 1
ATOM 3349 C CA . PHE A 1 417 ? 17.332 19.373 -4.306 1.00 47.47 417 PHE A CA 1
ATOM 3350 C C . PHE A 1 417 ? 17.563 20.465 -5.362 1.00 47.47 417 PHE A C 1
ATOM 3352 O O . PHE A 1 417 ? 18.669 20.640 -5.862 1.00 47.47 417 PHE A O 1
ATOM 3359 N N . GLU A 1 418 ? 16.553 21.276 -5.665 1.00 45.16 418 GLU A N 1
ATOM 3360 C CA . GLU A 1 418 ? 16.659 22.410 -6.582 1.00 45.16 418 GLU A CA 1
ATOM 3361 C C . GLU A 1 418 ? 17.277 23.645 -5.914 1.00 45.16 418 GLU A C 1
ATOM 3363 O O . GLU A 1 418 ? 17.960 24.414 -6.580 1.00 45.16 418 GLU A O 1
ATOM 3368 N N . LYS A 1 419 ? 17.126 23.841 -4.600 1.00 43.00 419 LYS A N 1
ATOM 3369 C CA . LYS A 1 419 ? 17.809 24.908 -3.842 1.00 43.00 419 LYS A CA 1
ATOM 3370 C C . LYS A 1 419 ? 19.295 24.609 -3.638 1.00 43.00 419 LYS A C 1
ATOM 3372 O O . LYS A 1 419 ? 20.089 25.541 -3.546 1.00 43.00 419 LYS A O 1
ATOM 3377 N N . SER A 1 420 ? 19.700 23.336 -3.638 1.00 41.44 420 SER A N 1
ATOM 3378 C CA . SER A 1 420 ? 21.118 22.930 -3.650 1.00 41.44 420 SER A CA 1
ATOM 3379 C C . SER A 1 420 ? 21.798 23.112 -5.022 1.00 41.44 420 SER A C 1
ATOM 3381 O O . SER A 1 420 ? 23.020 23.039 -5.119 1.00 41.44 420 SER A O 1
ATOM 3383 N N . ARG A 1 421 ? 21.044 23.516 -6.059 1.00 43.94 421 ARG A N 1
ATOM 3384 C CA . ARG A 1 421 ? 21.502 23.892 -7.418 1.00 43.94 421 ARG A CA 1
ATOM 3385 C C . ARG A 1 421 ? 22.321 25.193 -7.486 1.00 43.94 421 ARG A C 1
ATOM 3387 O O . ARG A 1 421 ? 22.625 25.677 -8.577 1.00 43.94 421 ARG A O 1
ATOM 3394 N N . GLY A 1 422 ? 22.687 25.783 -6.348 1.00 33.88 422 GLY A N 1
ATOM 3395 C CA . GLY A 1 422 ? 23.504 26.992 -6.266 1.00 33.88 422 GLY A CA 1
ATOM 3396 C C . GLY A 1 422 ? 24.928 26.800 -6.804 1.00 33.88 422 GLY A C 1
ATOM 3397 O O . GLY A 1 422 ? 25.858 26.593 -6.034 1.00 33.88 422 GLY A O 1
ATOM 3398 N N . GLY A 1 423 ? 25.084 26.915 -8.126 1.00 36.19 423 GLY A N 1
ATOM 3399 C CA . GLY A 1 423 ? 26.297 27.344 -8.825 1.00 36.19 423 GLY A CA 1
ATOM 3400 C C . GLY A 1 423 ? 27.538 26.449 -8.702 1.00 36.19 423 GLY A C 1
ATOM 3401 O O . GLY A 1 423 ? 28.284 26.525 -7.726 1.00 36.19 423 GLY A O 1
ATOM 3402 N N . GLN A 1 424 ? 27.797 25.692 -9.774 1.00 34.38 424 GLN A N 1
ATOM 3403 C CA . GLN A 1 424 ? 29.095 25.311 -10.372 1.00 34.38 424 GLN A CA 1
ATOM 3404 C C . GLN A 1 424 ? 29.112 23.830 -10.758 1.00 34.38 424 GLN A C 1
ATOM 3406 O O . GLN A 1 424 ? 29.242 22.943 -9.915 1.00 34.38 424 GLN A O 1
ATOM 3411 N N . ALA A 1 425 ? 29.011 23.596 -12.066 1.00 43.00 425 ALA A N 1
ATOM 3412 C CA . ALA A 1 425 ? 29.357 22.336 -12.700 1.00 43.00 425 ALA A CA 1
ATOM 3413 C C . ALA A 1 425 ? 30.869 22.062 -12.547 1.00 43.00 425 ALA A C 1
ATOM 3415 O O . ALA A 1 425 ? 31.671 22.997 -12.564 1.00 43.00 425 ALA A O 1
ATOM 3416 N N . SER A 1 426 ? 31.223 20.775 -12.450 1.00 45.03 426 SER A N 1
ATOM 3417 C CA . SER A 1 426 ? 32.569 20.165 -12.560 1.00 45.03 426 SER A CA 1
ATOM 3418 C C . SER A 1 426 ? 33.400 19.810 -11.307 1.00 45.03 426 SER A C 1
ATOM 3420 O O . SER A 1 426 ? 34.509 19.320 -11.462 1.00 45.03 426 SER A O 1
ATOM 3422 N N . THR A 1 427 ? 32.907 19.907 -10.062 1.00 42.09 427 THR A N 1
ATOM 3423 C CA . THR A 1 427 ? 33.658 19.324 -8.901 1.00 42.09 427 THR A CA 1
ATOM 3424 C C . THR A 1 427 ? 32.806 18.833 -7.718 1.00 42.09 427 THR A C 1
ATOM 3426 O O . THR A 1 427 ? 33.346 18.357 -6.722 1.00 42.09 427 THR A O 1
ATOM 3429 N N . LYS A 1 428 ? 31.469 18.925 -7.799 1.00 54.22 428 LYS A N 1
ATOM 3430 C CA . LYS A 1 428 ? 30.540 18.702 -6.666 1.00 54.22 428 LYS A CA 1
ATOM 3431 C C . LYS A 1 428 ? 29.574 17.514 -6.837 1.00 54.22 428 LYS A C 1
ATOM 3433 O O . LYS A 1 428 ? 28.761 17.280 -5.948 1.00 54.22 428 LYS A O 1
ATOM 3438 N N . ALA A 1 429 ? 29.655 16.754 -7.934 1.00 58.72 429 ALA A N 1
ATOM 3439 C CA . ALA A 1 429 ? 28.671 15.714 -8.273 1.00 58.72 429 ALA A CA 1
ATOM 3440 C C . ALA A 1 429 ? 28.579 14.602 -7.211 1.00 58.72 429 ALA A C 1
ATOM 3442 O O . ALA A 1 429 ? 27.494 14.320 -6.715 1.00 58.72 429 ALA A O 1
ATOM 3443 N N . LEU A 1 430 ? 29.711 14.038 -6.773 1.00 64.75 430 LEU A N 1
ATOM 3444 C CA . LEU A 1 430 ? 29.731 12.994 -5.738 1.00 64.75 430 LEU A CA 1
ATOM 3445 C C . LEU A 1 430 ? 29.243 13.501 -4.366 1.00 64.75 430 LEU A C 1
ATOM 3447 O O . LEU A 1 430 ? 28.594 12.771 -3.620 1.00 64.75 430 LEU A O 1
ATOM 3451 N N . VAL A 1 431 ? 29.549 14.758 -4.027 1.00 65.06 431 VAL A N 1
ATOM 3452 C CA . VAL A 1 431 ? 29.101 15.396 -2.776 1.00 65.06 431 VAL A CA 1
ATOM 3453 C C . VAL A 1 431 ? 27.583 15.551 -2.780 1.00 65.06 431 VAL A C 1
ATOM 3455 O O . VAL A 1 431 ? 26.934 15.195 -1.799 1.00 65.06 431 VAL A O 1
ATOM 3458 N N . GLN A 1 432 ? 27.022 16.013 -3.899 1.00 67.44 432 GLN A N 1
ATOM 3459 C CA . GLN A 1 432 ? 25.578 16.105 -4.079 1.00 67.44 432 GLN A CA 1
ATOM 3460 C C . GLN A 1 432 ? 24.930 14.716 -4.026 1.00 67.44 432 GLN A C 1
ATOM 3462 O O . GLN A 1 432 ? 23.990 14.520 -3.273 1.00 67.44 432 GLN A O 1
ATOM 3467 N N . VAL A 1 433 ? 25.488 13.717 -4.718 1.00 70.69 433 VAL A N 1
ATOM 3468 C CA . VAL A 1 433 ? 24.984 12.334 -4.688 1.00 70.69 433 VAL A CA 1
ATOM 3469 C C . VAL A 1 433 ? 24.966 11.749 -3.275 1.00 70.69 433 VAL A C 1
ATOM 3471 O O . VAL A 1 433 ? 23.985 11.118 -2.893 1.00 70.69 433 VAL A O 1
ATOM 3474 N N . ASN A 1 434 ? 26.017 11.960 -2.480 1.00 71.38 434 ASN A N 1
ATOM 3475 C CA . ASN A 1 434 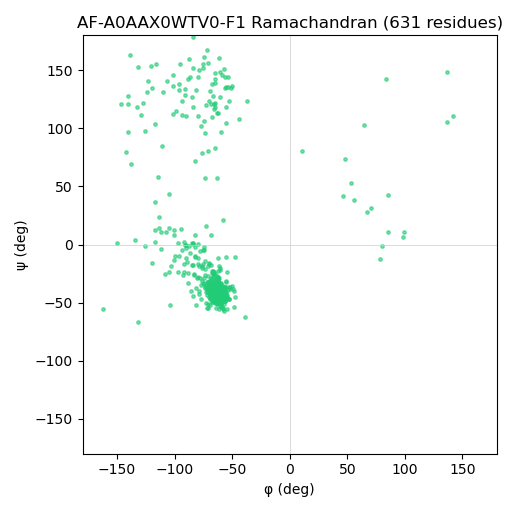? 26.041 11.498 -1.092 1.00 71.38 434 ASN A CA 1
ATOM 3476 C C . ASN A 1 434 ? 25.014 12.238 -0.224 1.00 71.38 434 ASN A C 1
ATOM 3478 O O . ASN A 1 434 ? 24.331 11.597 0.570 1.00 71.38 434 ASN A O 1
ATOM 3482 N N . SER A 1 435 ? 24.848 13.550 -0.418 1.00 69.00 435 SER A N 1
ATOM 3483 C CA . SER A 1 435 ? 23.796 14.328 0.251 1.00 69.00 435 SER A CA 1
ATOM 3484 C C . SER A 1 435 ? 22.395 13.819 -0.108 1.00 69.00 435 SER A C 1
ATOM 3486 O O . SER A 1 435 ? 21.531 13.700 0.761 1.00 69.00 435 SER A O 1
ATOM 3488 N N . ASP A 1 436 ? 22.166 13.485 -1.378 1.00 66.56 436 ASP A N 1
ATOM 3489 C CA . ASP A 1 436 ? 20.886 12.970 -1.860 1.00 66.56 436 ASP A CA 1
ATOM 3490 C C . ASP A 1 436 ? 20.599 11.566 -1.313 1.00 66.56 436 ASP A C 1
ATOM 3492 O O . ASP A 1 436 ? 19.469 11.262 -0.923 1.00 66.56 436 ASP A O 1
ATOM 3496 N N . ILE A 1 437 ? 21.635 10.728 -1.217 1.00 73.88 437 ILE A N 1
ATOM 3497 C CA . ILE A 1 437 ? 21.582 9.421 -0.557 1.00 73.88 437 ILE A CA 1
ATOM 3498 C C . ILE A 1 437 ? 21.221 9.575 0.925 1.00 73.88 437 ILE A C 1
ATOM 3500 O O . ILE A 1 437 ? 20.322 8.881 1.396 1.00 73.88 437 ILE A O 1
ATOM 3504 N N . ASP A 1 438 ? 21.866 10.484 1.658 1.00 73.19 438 ASP A N 1
ATOM 3505 C CA . ASP A 1 438 ? 21.600 10.687 3.086 1.00 73.19 438 ASP A CA 1
ATOM 3506 C C . ASP A 1 438 ? 20.172 11.200 3.334 1.00 73.19 438 ASP A C 1
ATOM 3508 O O . ASP A 1 438 ? 19.492 10.742 4.261 1.00 73.19 438 ASP A O 1
ATOM 3512 N N . LEU A 1 439 ? 19.669 12.090 2.470 1.00 68.00 439 LEU A N 1
ATOM 3513 C CA . LEU A 1 439 ? 18.281 12.550 2.529 1.00 68.00 439 LEU A CA 1
ATOM 3514 C C . LEU A 1 439 ? 17.294 11.407 2.246 1.00 68.00 439 LEU A C 1
ATOM 3516 O O . LEU A 1 439 ? 16.308 11.248 2.971 1.00 68.00 439 LEU A O 1
ATOM 3520 N N . LEU A 1 440 ? 17.572 10.571 1.239 1.00 72.56 440 LEU A N 1
ATOM 3521 C CA . LEU A 1 440 ? 16.758 9.394 0.933 1.00 72.56 440 LEU A CA 1
ATOM 3522 C C . LEU A 1 440 ? 16.753 8.392 2.096 1.00 72.56 440 LEU A C 1
ATOM 3524 O O . LEU A 1 440 ? 15.685 7.914 2.475 1.00 72.56 440 LEU A O 1
ATOM 3528 N N . LYS A 1 441 ? 17.908 8.118 2.717 1.00 77.50 441 LYS A N 1
ATOM 3529 C CA . LYS A 1 441 ? 18.001 7.260 3.910 1.00 77.50 441 LYS A CA 1
ATOM 3530 C C . LYS A 1 441 ? 17.153 7.801 5.054 1.00 77.50 441 LYS A C 1
ATOM 3532 O O . LYS A 1 441 ? 16.382 7.050 5.647 1.00 77.50 441 LYS A O 1
ATOM 3537 N N . LYS A 1 442 ? 17.244 9.103 5.341 1.00 74.56 442 LYS A N 1
ATOM 3538 C CA . LYS A 1 442 ? 16.439 9.750 6.387 1.00 74.56 442 LYS A CA 1
ATOM 3539 C C . LYS A 1 442 ? 14.938 9.559 6.146 1.00 74.56 442 LYS A C 1
ATOM 3541 O O . LYS A 1 442 ? 14.206 9.251 7.084 1.00 74.56 442 LYS A O 1
ATOM 3546 N N . ASN A 1 443 ? 14.493 9.681 4.896 1.00 73.00 443 ASN A N 1
ATOM 3547 C CA . ASN A 1 443 ? 13.096 9.462 4.519 1.00 73.00 443 ASN A CA 1
ATOM 3548 C C . ASN A 1 443 ? 12.676 7.988 4.630 1.00 73.00 443 ASN A C 1
ATOM 3550 O O . ASN A 1 443 ? 11.594 7.702 5.133 1.00 73.00 443 ASN A O 1
ATOM 3554 N N . LEU A 1 444 ? 13.528 7.046 4.219 1.00 76.75 444 LEU A N 1
ATOM 3555 C CA . LEU A 1 444 ? 13.255 5.613 4.363 1.00 76.75 444 LEU A CA 1
ATOM 3556 C C . LEU A 1 444 ? 13.163 5.193 5.839 1.00 76.75 444 LEU A C 1
ATOM 3558 O O . LEU A 1 444 ? 12.265 4.442 6.208 1.00 76.75 444 LEU A O 1
ATOM 3562 N N . HIS A 1 445 ? 14.026 5.726 6.709 1.00 81.69 445 HIS A N 1
ATOM 3563 C CA . HIS A 1 445 ? 13.934 5.500 8.156 1.00 81.69 445 HIS A CA 1
ATOM 3564 C C . HIS A 1 445 ? 12.665 6.107 8.766 1.00 81.69 445 HIS A C 1
ATOM 3566 O O . HIS A 1 445 ? 12.037 5.487 9.620 1.00 81.69 445 HIS A O 1
ATOM 3572 N N . ALA A 1 446 ? 12.249 7.287 8.302 1.00 75.62 446 ALA A N 1
ATOM 3573 C CA . ALA A 1 446 ? 10.966 7.878 8.674 1.00 75.62 446 ALA A CA 1
ATOM 3574 C C . ALA A 1 446 ? 9.785 6.965 8.292 1.00 75.62 446 ALA A C 1
ATOM 3576 O O . ALA A 1 446 ? 8.914 6.695 9.115 1.00 75.62 446 ALA A O 1
ATOM 3577 N N . GLN A 1 447 ? 9.778 6.419 7.076 1.00 77.25 447 GLN A N 1
ATOM 3578 C CA . GLN A 1 447 ? 8.746 5.467 6.658 1.00 77.25 447 GLN A CA 1
ATOM 3579 C C . GLN A 1 447 ? 8.799 4.150 7.438 1.00 77.25 447 GLN A C 1
ATOM 3581 O O . GLN A 1 447 ? 7.754 3.581 7.740 1.00 77.25 447 GLN A O 1
ATOM 3586 N N . LYS A 1 448 ? 9.992 3.676 7.810 1.00 84.12 448 LYS A N 1
ATOM 3587 C CA . LYS A 1 448 ? 10.145 2.489 8.657 1.00 84.12 448 LYS A CA 1
ATOM 3588 C C . LYS A 1 448 ? 9.459 2.672 10.013 1.00 84.12 448 LYS A C 1
ATOM 3590 O O . LYS A 1 448 ? 8.656 1.828 10.397 1.00 84.12 448 LYS A O 1
ATOM 3595 N N . LEU A 1 449 ? 9.687 3.807 10.676 1.00 82.44 449 LEU A N 1
ATOM 3596 C CA . LEU A 1 449 ? 9.009 4.155 11.933 1.00 82.44 449 LEU A CA 1
ATOM 3597 C C . LEU A 1 449 ? 7.480 4.197 11.774 1.00 82.44 449 LEU A C 1
ATOM 3599 O O . LEU A 1 449 ? 6.748 3.752 12.654 1.00 82.44 449 LEU A O 1
ATOM 3603 N N . LEU A 1 450 ? 6.985 4.693 10.636 1.00 82.31 450 LEU A N 1
ATOM 3604 C CA . LEU A 1 450 ? 5.556 4.693 10.318 1.00 82.31 450 LEU A CA 1
ATOM 3605 C C . LEU A 1 450 ? 4.996 3.261 10.253 1.00 82.31 450 LEU A C 1
ATOM 3607 O O . LEU A 1 450 ? 3.951 2.976 10.843 1.00 82.31 450 LEU A O 1
ATOM 3611 N N . VAL A 1 451 ? 5.697 2.348 9.576 1.00 84.69 451 VAL A N 1
ATOM 3612 C CA . VAL A 1 451 ? 5.292 0.937 9.472 1.00 84.69 451 VAL A CA 1
ATOM 3613 C C . VAL A 1 451 ? 5.366 0.221 10.818 1.00 84.69 451 VAL A C 1
ATOM 3615 O O . VAL A 1 451 ? 4.455 -0.537 11.142 1.00 84.69 451 VAL A O 1
ATOM 3618 N N . GLU A 1 452 ? 6.380 0.503 11.635 1.00 88.69 452 GLU A N 1
ATOM 3619 C CA . GLU A 1 452 ? 6.480 -0.013 13.005 1.00 88.69 452 GLU A CA 1
ATOM 3620 C C . GLU A 1 452 ? 5.288 0.442 13.863 1.00 88.69 452 GLU A C 1
ATOM 3622 O O . GLU A 1 452 ? 4.684 -0.369 14.571 1.00 88.69 452 GLU A O 1
ATOM 3627 N N . SER A 1 453 ? 4.873 1.709 13.744 1.00 87.81 453 SER A N 1
ATOM 3628 C CA . SER A 1 453 ? 3.669 2.208 14.415 1.00 87.81 453 SER A CA 1
ATOM 3629 C C . SER A 1 453 ? 2.395 1.514 13.937 1.00 87.81 453 SER A C 1
ATOM 3631 O O . SER A 1 453 ? 1.561 1.140 14.764 1.00 87.81 453 SER A O 1
ATOM 3633 N N . LEU A 1 454 ? 2.242 1.280 12.630 1.00 88.50 454 LEU A N 1
ATOM 3634 C CA . LEU A 1 454 ? 1.120 0.501 12.098 1.00 88.50 454 LEU A CA 1
ATOM 3635 C C . LEU A 1 454 ? 1.128 -0.927 12.646 1.00 88.50 454 LEU A C 1
ATOM 3637 O O . LEU A 1 454 ? 0.087 -1.408 13.092 1.00 88.50 454 LEU A O 1
ATOM 3641 N N . GLN A 1 455 ? 2.285 -1.585 12.658 1.00 91.25 455 GLN A N 1
ATOM 3642 C CA . GLN A 1 455 ? 2.441 -2.940 13.177 1.00 91.25 455 GLN A CA 1
ATOM 3643 C C . GLN A 1 455 ? 2.057 -3.028 14.658 1.00 91.25 455 GLN A C 1
ATOM 3645 O O . GLN A 1 455 ? 1.357 -3.960 15.058 1.00 91.25 455 GLN A O 1
ATOM 3650 N N . ASN A 1 456 ? 2.456 -2.037 15.458 1.00 91.94 456 ASN A N 1
ATOM 3651 C CA . ASN A 1 456 ? 2.097 -1.967 16.869 1.00 91.94 456 ASN A CA 1
ATOM 3652 C C . ASN A 1 456 ? 0.586 -1.764 17.060 1.00 91.94 456 ASN A C 1
ATOM 3654 O O . ASN A 1 456 ? -0.032 -2.493 17.832 1.00 91.94 456 ASN A O 1
ATOM 3658 N N . ILE A 1 457 ? -0.039 -0.855 16.298 1.00 90.44 457 ILE A N 1
ATOM 3659 C CA . ILE A 1 457 ? -1.500 -0.663 16.321 1.00 90.44 457 ILE A CA 1
ATOM 3660 C C . ILE A 1 457 ? -2.221 -1.979 16.008 1.00 90.44 457 ILE A C 1
ATOM 3662 O O . ILE A 1 457 ? -3.098 -2.387 16.766 1.00 90.44 457 ILE A O 1
ATOM 3666 N N . TYR A 1 458 ? -1.822 -2.683 14.945 1.00 92.81 458 TYR A N 1
ATOM 3667 C CA . TYR A 1 458 ? -2.419 -3.970 14.581 1.00 92.81 458 TYR A CA 1
ATOM 3668 C C . TYR A 1 458 ? -2.259 -5.021 15.685 1.00 92.81 458 TYR A C 1
ATOM 3670 O O . TYR A 1 458 ? -3.191 -5.774 15.968 1.00 92.81 458 TYR A O 1
ATOM 3678 N N . ALA A 1 459 ? -1.099 -5.065 16.345 1.00 90.69 459 ALA A N 1
ATOM 3679 C CA . ALA A 1 459 ? -0.868 -5.963 17.471 1.00 90.69 459 ALA A CA 1
ATOM 3680 C C . ALA A 1 459 ? -1.812 -5.669 18.649 1.00 90.69 459 ALA A C 1
ATOM 3682 O O . ALA A 1 459 ? -2.358 -6.610 19.224 1.00 90.69 459 ALA A O 1
ATOM 3683 N N . GLN A 1 460 ? -2.055 -4.395 18.978 1.00 91.50 460 GLN A N 1
ATOM 3684 C CA . GLN A 1 460 ? -2.999 -4.039 20.042 1.00 91.50 460 GLN A CA 1
ATOM 3685 C C . GLN A 1 460 ? -4.454 -4.328 19.644 1.00 91.50 460 GLN A C 1
ATOM 3687 O O . GLN A 1 460 ? -5.183 -4.907 20.445 1.00 91.50 460 GLN A O 1
ATOM 3692 N N . ILE A 1 461 ? -4.867 -4.030 18.404 1.00 90.62 461 ILE A N 1
ATOM 3693 C CA . ILE A 1 461 ? -6.203 -4.400 17.892 1.00 90.62 461 ILE A CA 1
ATOM 3694 C C . ILE A 1 461 ? -6.419 -5.912 18.007 1.00 90.62 461 ILE A C 1
ATOM 3696 O O . ILE A 1 461 ? -7.466 -6.356 18.471 1.00 90.62 461 ILE A O 1
ATOM 3700 N N . ASN A 1 462 ? -5.410 -6.711 17.645 1.00 90.19 462 ASN A N 1
ATOM 3701 C CA . ASN A 1 462 ? -5.491 -8.161 17.773 1.00 90.19 462 ASN A CA 1
ATOM 3702 C C . ASN A 1 462 ? -5.662 -8.623 19.215 1.00 90.19 462 ASN A C 1
ATOM 3704 O O . ASN A 1 462 ? -6.297 -9.645 19.408 1.00 90.19 462 ASN A O 1
ATOM 3708 N N . LYS A 1 463 ? -5.138 -7.925 20.225 1.00 89.62 463 LYS A N 1
ATOM 3709 C CA . LYS A 1 463 ? -5.424 -8.269 21.627 1.00 89.62 463 LYS A CA 1
ATOM 3710 C C . LYS A 1 463 ? -6.865 -7.924 21.983 1.00 89.62 463 LYS A C 1
ATOM 3712 O O . LYS A 1 463 ? -7.622 -8.792 22.399 1.00 89.62 463 LYS A O 1
ATOM 3717 N N . ILE A 1 464 ? -7.267 -6.689 21.683 1.00 88.50 464 ILE A N 1
ATOM 3718 C CA . ILE A 1 464 ? -8.600 -6.153 21.979 1.00 88.50 464 ILE A CA 1
ATOM 3719 C C . ILE A 1 464 ? -9.707 -7.039 21.375 1.00 88.50 464 ILE A C 1
ATOM 3721 O O . ILE A 1 464 ? -10.685 -7.351 22.057 1.00 88.50 464 ILE A O 1
ATOM 3725 N N . LYS A 1 465 ? -9.539 -7.519 20.135 1.00 88.50 465 LYS A N 1
ATOM 3726 C CA . LYS A 1 465 ? -10.573 -8.291 19.424 1.00 88.50 465 LYS A CA 1
ATOM 3727 C C . LYS A 1 465 ? -10.864 -9.685 19.984 1.00 88.50 465 LYS A C 1
ATOM 3729 O O . LYS A 1 465 ? -11.895 -10.262 19.648 1.00 88.50 465 LYS A O 1
ATOM 3734 N N . HIS A 1 466 ? -9.974 -10.248 20.808 1.00 86.81 466 HIS A N 1
ATOM 3735 C CA . HIS A 1 466 ? -10.271 -11.505 21.511 1.00 86.81 466 HIS A CA 1
ATOM 3736 C C . HIS A 1 466 ? -11.399 -11.318 22.523 1.00 86.81 466 HIS A C 1
ATOM 3738 O O . HIS A 1 466 ? -12.125 -12.265 22.825 1.00 86.81 466 HIS A O 1
ATOM 3744 N N . HIS A 1 467 ? -11.559 -10.088 23.008 1.00 84.31 467 HIS A N 1
ATOM 3745 C CA . HIS A 1 467 ? -12.500 -9.753 24.058 1.00 84.31 467 HIS A CA 1
ATOM 3746 C C . HIS A 1 467 ? -13.710 -9.045 23.483 1.00 84.31 467 HIS A C 1
ATOM 3748 O O . HIS A 1 467 ? -14.814 -9.521 23.698 1.00 84.31 467 HIS A O 1
ATOM 3754 N N . VAL A 1 468 ? -13.528 -7.980 22.695 1.00 84.31 468 VAL A N 1
ATOM 3755 C CA . VAL A 1 468 ? -14.614 -7.113 22.199 1.00 84.31 468 VAL A CA 1
ATOM 3756 C C . VAL A 1 468 ? -14.759 -7.140 20.678 1.00 84.31 468 VAL A C 1
ATOM 3758 O O . VAL A 1 468 ? -13.805 -7.406 19.954 1.00 84.31 468 VAL A O 1
ATOM 3761 N N . ASP A 1 469 ? -15.960 -6.838 20.174 1.00 84.38 469 ASP A N 1
ATOM 3762 C CA . ASP A 1 469 ? -16.180 -6.704 18.730 1.00 84.38 469 ASP A CA 1
ATOM 3763 C C . ASP A 1 469 ? -15.379 -5.515 18.173 1.00 84.38 469 ASP A C 1
ATOM 3765 O O . ASP A 1 469 ? -15.586 -4.367 18.569 1.00 84.38 469 ASP A O 1
ATOM 3769 N N . CYS A 1 470 ? -14.460 -5.814 17.254 1.00 86.94 470 CYS A N 1
ATOM 3770 C CA . CYS A 1 470 ? -13.572 -4.847 16.614 1.00 86.94 470 CYS A CA 1
ATOM 3771 C C . CYS A 1 470 ? -13.790 -4.734 15.103 1.00 86.94 470 CYS A C 1
ATOM 3773 O O . CYS A 1 470 ? -12.960 -4.120 14.442 1.00 86.94 470 CYS A O 1
ATOM 3775 N N . ASN A 1 471 ? -14.875 -5.276 14.541 1.00 87.62 471 ASN A N 1
ATOM 3776 C CA . ASN A 1 471 ? -15.064 -5.357 13.086 1.00 87.62 471 ASN A CA 1
ATOM 3777 C C . ASN A 1 471 ? -14.888 -4.001 12.371 1.00 87.62 471 ASN A C 1
ATOM 3779 O O . ASN A 1 471 ? -14.157 -3.894 11.386 1.00 87.62 471 ASN A O 1
ATOM 3783 N N . GLU A 1 472 ? -15.508 -2.935 12.886 1.00 86.31 472 GLU A N 1
ATOM 3784 C CA . GLU A 1 472 ? -15.382 -1.587 12.304 1.00 86.31 472 GLU A CA 1
ATOM 3785 C C . GLU A 1 472 ? -13.990 -0.970 12.526 1.00 86.31 472 GLU A C 1
ATOM 3787 O O . GLU A 1 472 ? -13.481 -0.245 11.666 1.00 86.31 472 GLU A O 1
ATOM 3792 N N . LEU A 1 473 ? -13.335 -1.282 13.651 1.00 88.19 473 LEU A N 1
ATOM 3793 C CA . LEU A 1 473 ? -11.968 -0.840 13.939 1.00 88.19 473 LEU A CA 1
ATOM 3794 C C . LEU A 1 473 ? -10.958 -1.527 13.004 1.00 88.19 473 LEU A C 1
ATOM 3796 O O . LEU A 1 473 ? -10.081 -0.866 12.456 1.00 88.19 473 LEU A O 1
ATOM 3800 N N . GLU A 1 474 ? -11.102 -2.835 12.779 1.00 90.19 474 GLU A N 1
ATOM 3801 C CA . GLU A 1 474 ? -10.274 -3.608 11.848 1.00 90.19 474 GLU A CA 1
ATOM 3802 C C . GLU A 1 474 ? -10.466 -3.131 10.408 1.00 90.19 474 GLU A C 1
ATOM 3804 O O . GLU A 1 474 ? -9.484 -2.910 9.704 1.00 90.19 474 GLU A O 1
ATOM 3809 N N . LYS A 1 475 ? -11.711 -2.883 9.987 1.00 88.69 475 LYS A N 1
ATOM 3810 C CA . LYS A 1 475 ? -12.025 -2.381 8.643 1.00 88.69 475 LYS A CA 1
ATOM 3811 C C . LYS A 1 475 ? -11.436 -0.994 8.381 1.00 88.69 475 LYS A C 1
ATOM 3813 O O . LYS A 1 475 ? -10.873 -0.742 7.316 1.00 88.69 475 LYS A O 1
ATOM 3818 N N . THR A 1 476 ? -11.558 -0.080 9.344 1.00 87.31 476 THR A N 1
ATOM 3819 C CA . THR A 1 476 ? -10.978 1.269 9.227 1.00 87.31 476 THR A CA 1
ATOM 3820 C C . THR A 1 476 ? -9.450 1.236 9.281 1.00 87.31 476 THR A C 1
ATOM 3822 O O . THR A 1 476 ? -8.802 1.969 8.533 1.00 87.31 476 THR A O 1
ATOM 3825 N N . TYR A 1 477 ? -8.866 0.340 10.083 1.00 89.75 477 TYR A N 1
ATOM 3826 C CA . TYR A 1 477 ? -7.425 0.092 10.094 1.00 89.75 477 TYR A CA 1
ATOM 3827 C C . TYR A 1 477 ? -6.917 -0.485 8.766 1.00 89.75 477 TYR A C 1
ATOM 3829 O O . TYR A 1 477 ? -5.907 -0.018 8.246 1.00 89.75 477 TYR A O 1
ATOM 3837 N N . GLU A 1 478 ? -7.610 -1.467 8.188 1.00 88.88 478 GLU A N 1
ATOM 3838 C CA . GLU A 1 478 ? -7.236 -2.057 6.900 1.00 88.88 478 GLU A CA 1
ATOM 3839 C C . GLU A 1 478 ? -7.286 -1.016 5.779 1.00 88.88 478 GLU A C 1
ATOM 3841 O O . GLU A 1 478 ? -6.346 -0.912 4.996 1.00 88.88 478 GLU A O 1
ATOM 3846 N N . ALA A 1 479 ? -8.320 -0.172 5.750 1.00 84.31 479 ALA A N 1
ATOM 3847 C CA . ALA A 1 479 ? -8.401 0.928 4.792 1.00 84.31 479 ALA A CA 1
ATOM 3848 C C . ALA A 1 479 ? -7.248 1.939 4.957 1.00 84.31 479 ALA A C 1
ATOM 3850 O O . ALA A 1 479 ? -6.702 2.428 3.963 1.00 84.31 479 ALA A O 1
ATOM 3851 N N . LEU A 1 480 ? -6.853 2.239 6.202 1.00 82.31 480 LEU A N 1
ATOM 3852 C CA . LEU A 1 480 ? -5.689 3.077 6.497 1.00 82.31 480 LEU A CA 1
ATOM 3853 C C . LEU A 1 480 ? -4.394 2.410 6.007 1.00 82.31 480 LEU A C 1
ATOM 3855 O O . LEU A 1 480 ? -3.579 3.061 5.354 1.00 82.31 480 LEU A O 1
ATOM 3859 N N . LEU A 1 481 ? -4.220 1.114 6.270 1.00 86.12 481 LEU A N 1
ATOM 3860 C CA . LEU A 1 481 ? -3.065 0.342 5.822 1.00 86.12 481 LEU A CA 1
ATOM 3861 C C . LEU A 1 481 ? -2.986 0.275 4.295 1.00 86.12 481 LEU A C 1
ATOM 3863 O O . LEU A 1 481 ? -1.917 0.499 3.744 1.00 86.12 481 LEU A O 1
ATOM 3867 N N . ASP A 1 482 ? -4.091 0.013 3.602 1.00 82.19 482 ASP A N 1
ATOM 3868 C CA . ASP A 1 482 ? -4.134 -0.045 2.138 1.00 82.19 482 ASP A CA 1
ATOM 3869 C C . ASP A 1 482 ? -3.743 1.285 1.506 1.00 82.19 482 ASP A C 1
ATOM 3871 O O . ASP A 1 482 ? -3.064 1.329 0.476 1.00 82.19 482 ASP A O 1
ATOM 3875 N N . LYS A 1 483 ? -4.155 2.385 2.136 1.00 75.81 483 LYS A N 1
ATOM 3876 C CA . LYS A 1 483 ? -3.730 3.719 1.743 1.00 75.81 483 LYS A CA 1
ATOM 3877 C C . LYS A 1 483 ? -2.226 3.883 1.926 1.00 75.81 483 LYS A C 1
ATOM 3879 O O . LYS A 1 483 ? -1.554 4.239 0.966 1.00 75.81 483 LYS A O 1
ATOM 3884 N N . VAL A 1 484 ? -1.688 3.533 3.096 1.00 75.06 484 VAL A N 1
ATOM 3885 C CA . VAL A 1 484 ? -0.241 3.573 3.368 1.00 75.06 484 VAL A CA 1
ATOM 3886 C C . VAL A 1 484 ? 0.527 2.708 2.365 1.00 75.06 484 VAL A C 1
ATOM 3888 O O . VAL A 1 484 ? 1.490 3.175 1.770 1.00 75.06 484 VAL A O 1
ATOM 3891 N N . VAL A 1 485 ? 0.090 1.474 2.119 1.00 74.06 485 VAL A N 1
ATOM 3892 C CA . VAL A 1 485 ? 0.701 0.545 1.160 1.00 74.06 485 VAL A CA 1
ATOM 3893 C C . VAL A 1 485 ? 0.722 1.150 -0.244 1.00 74.06 485 VAL A C 1
ATOM 3895 O O . VAL A 1 485 ? 1.767 1.151 -0.886 1.00 74.06 485 VAL A O 1
ATOM 3898 N N . LYS A 1 486 ? -0.386 1.732 -0.716 1.00 69.44 486 LYS A N 1
ATOM 3899 C CA . LYS A 1 486 ? -0.427 2.426 -2.017 1.00 69.44 486 LYS A CA 1
ATOM 3900 C C . LYS A 1 486 ? 0.491 3.649 -2.075 1.00 69.44 486 LYS A C 1
ATOM 3902 O O . LYS A 1 486 ? 0.944 4.011 -3.156 1.00 69.44 486 LYS A O 1
ATOM 3907 N N . THR A 1 487 ? 0.732 4.286 -0.934 1.00 63.69 487 THR A N 1
ATOM 390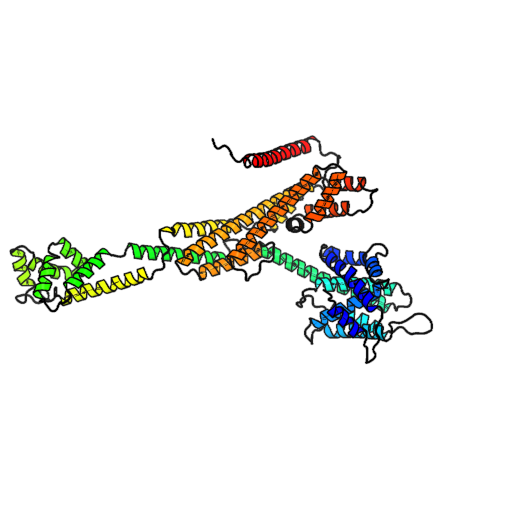8 C CA . THR A 1 487 ? 1.535 5.503 -0.797 1.00 63.69 487 THR A CA 1
ATOM 3909 C C . THR A 1 487 ? 3.036 5.193 -0.754 1.00 63.69 487 THR A C 1
ATOM 3911 O O . THR A 1 487 ? 3.802 5.733 -1.543 1.00 63.69 487 THR A O 1
ATOM 3914 N N . ILE A 1 488 ? 3.485 4.287 0.114 1.00 64.00 488 ILE A N 1
ATOM 3915 C CA . ILE A 1 488 ? 4.920 4.080 0.373 1.00 64.00 488 ILE A CA 1
ATOM 3916 C C . ILE A 1 488 ? 5.472 2.736 -0.109 1.00 64.00 488 ILE A C 1
ATOM 3918 O O . ILE A 1 488 ? 6.676 2.511 0.002 1.00 64.00 488 ILE A O 1
ATOM 3922 N N . SER A 1 489 ? 4.647 1.831 -0.649 1.00 58.62 489 SER A N 1
ATOM 3923 C CA . SER A 1 489 ? 5.175 0.551 -1.123 1.00 58.62 489 SER A CA 1
ATOM 3924 C C . SER A 1 489 ? 6.051 0.716 -2.359 1.00 58.62 489 SER A C 1
ATOM 3926 O O . SER A 1 489 ? 5.680 1.319 -3.365 1.00 58.62 489 SER A O 1
ATOM 3928 N N . TYR A 1 490 ? 7.215 0.082 -2.289 1.00 60.44 490 TYR A N 1
ATOM 3929 C CA . TYR A 1 490 ? 8.208 0.016 -3.356 1.00 60.44 490 TYR A CA 1
ATOM 3930 C C . TYR A 1 490 ? 8.108 -1.267 -4.184 1.00 60.44 490 TYR A C 1
ATOM 3932 O O . TYR A 1 490 ? 8.888 -1.485 -5.107 1.00 60.44 490 TYR A O 1
ATOM 3940 N N . THR A 1 491 ? 7.143 -2.120 -3.847 1.00 59.06 491 THR A N 1
ATOM 3941 C CA . THR A 1 491 ? 6.795 -3.349 -4.556 1.00 59.06 491 THR A CA 1
ATOM 3942 C C . THR A 1 491 ? 5.284 -3.403 -4.761 1.00 59.06 491 THR A C 1
ATOM 3944 O O . THR A 1 491 ? 4.522 -2.804 -4.000 1.00 59.06 491 THR A O 1
ATOM 3947 N N . GLU A 1 492 ? 4.821 -4.094 -5.800 1.00 66.44 492 GLU A N 1
ATOM 3948 C CA . GLU A 1 492 ? 3.389 -4.357 -5.933 1.00 66.44 492 GLU A CA 1
ATOM 3949 C C . GLU A 1 492 ? 2.969 -5.311 -4.812 1.00 66.44 492 GLU A C 1
ATOM 3951 O O . GLU A 1 492 ? 3.369 -6.474 -4.789 1.00 66.44 492 GLU A O 1
ATOM 3956 N N . ILE A 1 493 ? 2.206 -4.787 -3.852 1.00 72.00 493 ILE A N 1
ATOM 3957 C CA . ILE A 1 493 ? 1.605 -5.568 -2.773 1.00 72.00 493 ILE A CA 1
ATOM 3958 C C . ILE A 1 493 ? 0.155 -5.838 -3.190 1.00 72.00 493 ILE A C 1
ATOM 3960 O O . ILE A 1 493 ? -0.612 -4.879 -3.329 1.00 72.00 493 ILE A O 1
ATOM 3964 N N . PRO A 1 494 ? -0.229 -7.106 -3.421 1.00 73.25 494 PRO A N 1
ATOM 3965 C CA . PRO A 1 494 ? -1.601 -7.458 -3.754 1.00 73.25 494 PRO A CA 1
ATOM 3966 C C . PRO A 1 494 ? -2.590 -6.953 -2.697 1.00 73.25 494 PRO A C 1
ATOM 3968 O O . PRO A 1 494 ? -2.358 -7.064 -1.490 1.00 73.25 494 PRO A O 1
ATOM 3971 N N . SER A 1 495 ? -3.702 -6.376 -3.154 1.00 69.69 495 SER A N 1
ATOM 3972 C CA . SER A 1 495 ? -4.719 -5.782 -2.277 1.00 69.69 495 SER A CA 1
ATOM 3973 C C . SER A 1 495 ? -5.507 -6.815 -1.470 1.00 69.69 495 SER A C 1
ATOM 3975 O O . SER A 1 495 ? -6.164 -6.447 -0.504 1.00 69.69 495 SER A O 1
ATOM 3977 N N . ASP A 1 496 ? -5.456 -8.085 -1.857 1.00 75.31 496 ASP A N 1
ATOM 3978 C CA . ASP A 1 496 ? -6.136 -9.222 -1.230 1.00 75.31 496 ASP A CA 1
ATOM 3979 C C . ASP A 1 496 ? -5.302 -9.917 -0.141 1.00 75.31 496 ASP A C 1
ATOM 3981 O O . ASP A 1 496 ? -5.791 -10.834 0.519 1.00 75.31 496 ASP A O 1
ATOM 3985 N N . LEU A 1 497 ? -4.055 -9.486 0.085 1.00 81.38 497 LEU A N 1
ATOM 3986 C CA . LEU A 1 497 ? -3.233 -10.049 1.154 1.0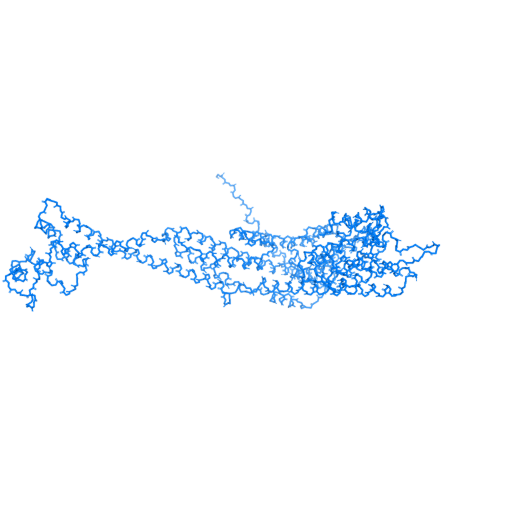0 81.38 497 LEU A CA 1
ATOM 3987 C C . LEU A 1 497 ? -3.826 -9.757 2.546 1.00 81.38 497 LEU A C 1
ATOM 3989 O O . LEU A 1 497 ? -4.278 -8.639 2.802 1.00 81.38 497 LEU A O 1
ATOM 3993 N N . PRO A 1 498 ? -3.736 -10.703 3.498 1.00 87.56 498 PRO A N 1
ATOM 3994 C CA . PRO A 1 498 ? -4.073 -10.450 4.894 1.00 87.56 498 PRO A CA 1
ATOM 3995 C C . PRO A 1 498 ? -3.314 -9.247 5.468 1.00 87.56 498 PRO A C 1
ATOM 3997 O O . PRO A 1 498 ? -2.122 -9.072 5.200 1.00 87.56 498 PRO A O 1
ATOM 4000 N N . THR A 1 499 ? -3.964 -8.471 6.339 1.00 85.69 499 THR A N 1
ATOM 4001 C CA . THR A 1 499 ? -3.415 -7.263 6.987 1.00 85.69 499 THR A CA 1
ATOM 4002 C C . THR A 1 499 ? -2.013 -7.470 7.574 1.00 85.69 499 THR A C 1
ATOM 4004 O O . THR A 1 499 ? -1.110 -6.673 7.325 1.00 85.69 499 THR A O 1
ATOM 4007 N N . SER A 1 500 ? -1.779 -8.580 8.285 1.00 86.25 500 SER A N 1
ATOM 4008 C CA . SER A 1 500 ? -0.454 -8.907 8.840 1.00 86.25 500 SER A CA 1
ATOM 4009 C C . SER A 1 500 ? 0.618 -9.103 7.763 1.00 86.25 500 SER A C 1
ATOM 4011 O O . SER A 1 500 ? 1.755 -8.658 7.922 1.00 86.25 500 SER A O 1
ATOM 4013 N N . GLN A 1 501 ? 0.264 -9.745 6.648 1.00 86.06 501 GLN A N 1
ATOM 4014 C CA . GLN A 1 501 ? 1.172 -9.993 5.532 1.00 86.06 501 GLN A CA 1
ATOM 4015 C C . GLN A 1 501 ? 1.446 -8.711 4.744 1.00 86.06 501 GLN A C 1
ATOM 4017 O O . GLN A 1 501 ? 2.590 -8.495 4.343 1.00 86.06 501 GLN A O 1
ATOM 4022 N N . LYS A 1 502 ? 0.448 -7.832 4.580 1.00 85.38 502 LYS A N 1
ATOM 4023 C CA . LYS A 1 502 ? 0.620 -6.496 3.987 1.00 85.38 502 LYS A CA 1
ATOM 4024 C C . LYS A 1 502 ? 1.639 -5.664 4.774 1.00 85.38 502 LYS A C 1
ATOM 4026 O O . LYS A 1 502 ? 2.591 -5.166 4.176 1.00 85.38 502 LYS A O 1
ATOM 4031 N N . ILE A 1 503 ? 1.501 -5.581 6.104 1.00 87.19 503 ILE A N 1
ATOM 4032 C CA . ILE A 1 503 ? 2.440 -4.851 6.983 1.00 87.19 503 ILE A CA 1
ATOM 4033 C C . ILE A 1 503 ? 3.855 -5.429 6.872 1.00 87.19 503 ILE A C 1
ATOM 4035 O O . ILE A 1 503 ? 4.811 -4.686 6.656 1.00 87.19 503 ILE A O 1
ATOM 4039 N N . ASN A 1 504 ? 3.996 -6.755 6.964 1.00 85.81 504 ASN A N 1
ATOM 4040 C CA . ASN A 1 504 ? 5.302 -7.411 6.883 1.00 85.81 504 ASN A CA 1
ATOM 4041 C C . ASN A 1 504 ? 5.966 -7.212 5.515 1.00 85.81 504 ASN A C 1
ATOM 4043 O O . ASN A 1 504 ? 7.163 -6.943 5.441 1.00 85.81 504 ASN A O 1
ATOM 4047 N N . THR A 1 505 ? 5.198 -7.318 4.429 1.00 81.44 505 THR A N 1
ATOM 4048 C CA . THR A 1 505 ? 5.711 -7.112 3.067 1.00 81.44 505 THR A CA 1
ATOM 4049 C C . THR A 1 505 ? 6.163 -5.670 2.873 1.00 81.44 505 THR A C 1
ATOM 4051 O O . THR A 1 505 ? 7.232 -5.435 2.313 1.00 81.44 505 THR A O 1
ATOM 4054 N N . LEU A 1 506 ? 5.393 -4.710 3.391 1.00 81.00 506 LEU A N 1
ATOM 4055 C CA . LEU A 1 506 ? 5.754 -3.301 3.356 1.00 81.00 506 LEU A CA 1
ATOM 4056 C C . LEU A 1 506 ? 7.039 -3.025 4.152 1.00 81.00 506 LEU A C 1
ATOM 4058 O O . LEU A 1 506 ? 7.947 -2.382 3.630 1.00 81.00 506 LEU A O 1
ATOM 4062 N N . SER A 1 507 ? 7.152 -3.575 5.363 1.00 85.56 507 SER A N 1
ATOM 4063 C CA . SER A 1 507 ? 8.355 -3.476 6.201 1.00 85.56 507 SER A CA 1
ATOM 4064 C C . SER A 1 507 ? 9.596 -4.024 5.483 1.00 85.56 507 SER A C 1
ATOM 4066 O O . SER A 1 507 ? 10.575 -3.305 5.283 1.00 85.56 507 SER A O 1
ATOM 4068 N N . LEU A 1 508 ? 9.509 -5.248 4.945 1.00 83.00 508 LEU A N 1
ATOM 4069 C CA . LEU A 1 508 ? 10.584 -5.870 4.161 1.00 83.00 508 LEU A CA 1
ATOM 4070 C C . LEU A 1 508 ? 10.949 -5.062 2.910 1.00 83.00 508 LEU A C 1
ATOM 4072 O O . LEU A 1 508 ? 12.110 -5.029 2.500 1.00 83.00 508 LEU A O 1
ATOM 4076 N N . SER A 1 509 ? 9.963 -4.435 2.269 1.00 76.12 509 SER A N 1
ATOM 4077 C CA . SER A 1 509 ? 10.185 -3.594 1.096 1.00 76.12 509 SER A CA 1
ATOM 4078 C C . SER A 1 509 ? 10.989 -2.337 1.444 1.00 76.12 509 SER A C 1
ATOM 4080 O O . SER A 1 509 ? 11.861 -1.949 0.665 1.00 76.12 509 SER A O 1
ATOM 4082 N N . ILE A 1 510 ? 10.724 -1.719 2.599 1.00 78.62 510 ILE A N 1
ATOM 4083 C CA . ILE A 1 510 ? 11.471 -0.555 3.098 1.00 78.62 510 ILE A CA 1
ATOM 4084 C C . ILE A 1 510 ? 12.879 -0.968 3.527 1.00 78.62 510 ILE A C 1
ATOM 4086 O O . ILE A 1 510 ? 13.841 -0.323 3.115 1.00 78.62 510 ILE A O 1
ATOM 4090 N N . ASP A 1 511 ? 13.027 -2.070 4.266 1.00 81.25 511 ASP A N 1
ATOM 4091 C CA . ASP A 1 511 ? 14.338 -2.581 4.689 1.00 81.25 511 ASP A CA 1
ATOM 4092 C C . ASP A 1 511 ? 15.243 -2.868 3.485 1.00 81.25 511 ASP A C 1
ATOM 4094 O O . ASP A 1 511 ? 16.372 -2.385 3.412 1.00 81.25 511 ASP A O 1
ATOM 4098 N N . ARG A 1 512 ? 14.713 -3.542 2.455 1.00 78.31 512 ARG A N 1
ATOM 4099 C CA . ARG A 1 512 ? 15.448 -3.759 1.199 1.00 78.31 512 ARG A CA 1
ATOM 4100 C C . ARG A 1 512 ? 15.817 -2.450 0.507 1.00 78.31 512 ARG A C 1
ATOM 4102 O O . ARG A 1 512 ? 16.860 -2.383 -0.144 1.00 78.31 512 ARG A O 1
ATOM 4109 N N . ALA A 1 513 ? 14.966 -1.427 0.560 1.00 74.44 513 ALA A N 1
ATOM 4110 C CA . ALA A 1 513 ? 15.281 -0.127 -0.025 1.00 74.44 513 ALA A CA 1
ATOM 4111 C C . ALA A 1 513 ? 16.436 0.550 0.732 1.00 74.44 513 ALA A C 1
ATOM 4113 O O . ALA A 1 513 ? 17.370 1.024 0.083 1.00 74.44 513 ALA A O 1
ATOM 4114 N N . ILE A 1 514 ? 16.421 0.512 2.070 1.00 79.94 514 ILE A N 1
ATOM 4115 C CA . ILE A 1 514 ? 17.506 1.009 2.931 1.00 79.94 514 ILE A CA 1
ATOM 4116 C C . ILE A 1 514 ? 18.815 0.289 2.591 1.00 79.94 514 ILE A C 1
ATOM 4118 O O . ILE A 1 514 ? 19.778 0.945 2.192 1.00 79.94 514 ILE A O 1
ATOM 4122 N N . ASP A 1 515 ? 18.829 -1.046 2.635 1.00 79.94 515 ASP A N 1
ATOM 4123 C CA . ASP A 1 515 ? 20.019 -1.861 2.357 1.00 79.94 515 ASP A CA 1
ATOM 4124 C C . ASP A 1 515 ? 20.614 -1.575 0.971 1.00 79.94 515 ASP A C 1
ATOM 4126 O O . ASP A 1 515 ? 21.834 -1.487 0.794 1.00 79.94 515 ASP A O 1
ATOM 4130 N N . ASN A 1 516 ? 19.757 -1.394 -0.037 1.00 79.75 516 ASN A N 1
ATOM 4131 C CA . ASN A 1 516 ? 20.199 -1.080 -1.392 1.00 79.75 516 ASN A CA 1
ATOM 4132 C C . ASN A 1 516 ? 20.836 0.311 -1.489 1.00 79.75 516 ASN A C 1
ATOM 4134 O O . ASN A 1 516 ? 21.886 0.448 -2.122 1.00 79.75 516 ASN A O 1
ATOM 4138 N N . VAL A 1 517 ? 20.224 1.328 -0.875 1.00 77.62 517 VAL A N 1
ATOM 4139 C CA . VAL A 1 517 ? 20.742 2.706 -0.864 1.00 77.62 517 VAL A CA 1
ATOM 4140 C C . VAL A 1 517 ? 22.070 2.774 -0.104 1.00 77.62 517 VAL A C 1
ATOM 4142 O O . VAL A 1 517 ? 23.038 3.347 -0.609 1.00 77.62 517 VAL A O 1
ATOM 4145 N N . GLU A 1 518 ? 22.180 2.097 1.041 1.00 80.31 518 GLU A N 1
ATOM 4146 C CA . GLU A 1 518 ? 23.453 1.955 1.756 1.00 80.31 518 GLU A CA 1
ATOM 4147 C C . GLU A 1 518 ? 24.509 1.230 0.926 1.00 80.31 518 GLU A C 1
ATOM 4149 O O . GLU A 1 518 ? 25.668 1.645 0.868 1.00 80.31 518 GLU A O 1
ATOM 4154 N N . GLY A 1 519 ? 24.117 0.152 0.247 1.00 77.44 519 GLY A N 1
ATOM 4155 C CA . GLY A 1 519 ? 24.998 -0.600 -0.633 1.00 77.44 519 GLY A CA 1
ATOM 4156 C C . GLY A 1 519 ? 25.531 0.242 -1.793 1.00 77.44 519 GLY A C 1
ATOM 4157 O O . GLY A 1 519 ? 26.674 0.040 -2.210 1.00 77.44 519 GLY A O 1
ATOM 4158 N N . ILE A 1 520 ? 24.741 1.187 -2.309 1.00 79.81 520 ILE A N 1
ATOM 4159 C CA . ILE A 1 520 ? 25.173 2.154 -3.328 1.00 79.81 520 ILE A CA 1
ATOM 4160 C C . ILE A 1 520 ? 26.199 3.121 -2.736 1.00 79.81 520 ILE A C 1
ATOM 4162 O O . ILE A 1 520 ? 27.281 3.251 -3.306 1.00 79.81 520 ILE A O 1
ATOM 4166 N N . GLN A 1 521 ? 25.921 3.708 -1.568 1.00 79.75 521 GLN A N 1
ATOM 4167 C CA . GLN A 1 521 ? 26.845 4.612 -0.870 1.00 79.75 521 GLN A CA 1
ATOM 4168 C C . GLN A 1 521 ? 28.202 3.944 -0.597 1.00 79.75 521 GLN A C 1
ATOM 4170 O O . GLN A 1 521 ? 29.257 4.486 -0.926 1.00 79.75 521 GLN A O 1
ATOM 4175 N N . ARG A 1 522 ? 28.185 2.714 -0.062 1.00 77.06 522 ARG A N 1
ATOM 4176 C CA . ARG A 1 522 ? 29.398 1.922 0.201 1.00 77.06 522 ARG A CA 1
ATOM 4177 C C . ARG A 1 522 ? 30.171 1.625 -1.084 1.00 77.06 522 ARG A C 1
ATOM 4179 O O . ARG A 1 522 ? 31.393 1.742 -1.094 1.00 77.06 522 ARG A O 1
ATOM 4186 N N . SER A 1 523 ? 29.478 1.274 -2.169 1.00 76.94 523 SER A N 1
ATOM 4187 C CA . SER A 1 523 ? 30.123 0.976 -3.455 1.00 76.94 523 SER A CA 1
ATOM 4188 C C . SER A 1 523 ? 30.789 2.215 -4.057 1.00 76.94 523 SER A C 1
ATOM 4190 O O . SER A 1 523 ? 31.931 2.131 -4.500 1.00 76.94 523 SER A O 1
ATOM 4192 N N . LEU A 1 524 ? 30.118 3.371 -4.016 1.00 77.94 524 LEU A N 1
ATOM 4193 C CA . LEU A 1 524 ? 30.688 4.647 -4.457 1.00 77.94 524 LEU A CA 1
ATOM 4194 C C . LEU A 1 524 ? 31.930 5.012 -3.637 1.00 77.94 524 LEU A C 1
ATOM 4196 O O . LEU A 1 524 ? 32.970 5.339 -4.207 1.00 77.94 524 LEU A O 1
ATOM 4200 N N . ASN A 1 525 ? 31.866 4.854 -2.313 1.00 72.00 525 ASN A N 1
ATOM 4201 C CA . ASN A 1 525 ? 33.017 5.074 -1.442 1.00 72.00 525 ASN A CA 1
ATOM 4202 C C . ASN A 1 525 ? 34.190 4.145 -1.796 1.00 72.00 525 ASN A C 1
ATOM 4204 O O . ASN A 1 525 ? 35.322 4.611 -1.886 1.00 72.00 525 ASN A O 1
ATOM 4208 N N . LEU A 1 526 ? 33.951 2.857 -2.057 1.00 73.44 526 LEU A N 1
ATOM 4209 C CA . LEU A 1 526 ? 35.008 1.916 -2.454 1.00 73.44 526 LEU A CA 1
ATOM 4210 C C . LEU A 1 526 ? 35.657 2.285 -3.796 1.00 73.44 526 LEU A C 1
ATOM 4212 O O . LEU A 1 526 ? 36.880 2.217 -3.917 1.00 73.44 526 LEU A O 1
ATOM 4216 N N . ILE A 1 527 ? 34.861 2.707 -4.783 1.00 76.25 527 ILE A N 1
ATOM 4217 C CA . ILE A 1 527 ? 35.358 3.150 -6.095 1.00 76.25 527 ILE A CA 1
ATOM 4218 C C . ILE A 1 527 ? 36.306 4.340 -5.940 1.00 76.25 527 ILE A C 1
ATOM 4220 O O . ILE A 1 527 ? 37.386 4.345 -6.527 1.00 76.25 527 ILE A O 1
ATOM 4224 N N . VAL A 1 528 ? 35.931 5.320 -5.116 1.00 69.12 528 VAL A N 1
ATOM 4225 C CA . VAL A 1 528 ? 36.720 6.540 -4.884 1.00 69.12 528 VAL A CA 1
ATOM 4226 C C . VAL A 1 528 ? 38.095 6.241 -4.268 1.00 69.12 528 VAL A C 1
ATOM 4228 O O . VAL A 1 528 ? 39.057 6.956 -4.536 1.00 69.12 528 VAL A O 1
ATOM 4231 N N . HIS A 1 529 ? 38.225 5.159 -3.496 1.00 64.25 529 HIS A N 1
ATOM 4232 C CA . HIS A 1 529 ? 39.481 4.767 -2.841 1.00 64.25 529 HIS A CA 1
ATOM 4233 C C . HIS A 1 529 ? 40.350 3.811 -3.683 1.00 64.25 529 HIS A C 1
ATOM 4235 O O . HIS A 1 529 ? 41.432 3.403 -3.248 1.00 64.25 529 HIS A O 1
ATOM 4241 N N . ALA A 1 530 ? 39.904 3.429 -4.881 1.00 66.00 530 ALA A N 1
ATOM 4242 C CA . ALA A 1 530 ? 40.560 2.405 -5.682 1.00 66.00 530 ALA A CA 1
ATOM 4243 C C . ALA A 1 530 ? 41.692 2.949 -6.574 1.00 66.00 530 ALA A C 1
ATOM 4245 O O . ALA A 1 530 ? 41.613 4.027 -7.159 1.00 66.00 530 ALA A O 1
ATOM 4246 N N . LYS A 1 531 ? 42.759 2.153 -6.738 1.00 68.31 531 LYS A N 1
ATOM 4247 C CA . LYS A 1 531 ? 43.837 2.421 -7.713 1.00 68.31 531 LYS A CA 1
ATOM 4248 C C . LYS A 1 531 ? 43.368 2.119 -9.147 1.00 68.31 531 LYS A C 1
ATOM 4250 O O . LYS A 1 531 ? 42.443 1.339 -9.337 1.00 68.31 531 LYS A O 1
ATOM 4255 N N . GLN A 1 532 ? 44.055 2.657 -10.158 1.00 62.66 532 GLN A N 1
ATOM 4256 C CA . GLN A 1 532 ? 43.649 2.674 -11.579 1.00 62.66 532 GLN A CA 1
ATOM 4257 C C . GLN A 1 532 ? 42.957 1.407 -12.121 1.00 62.66 532 GLN A C 1
ATOM 4259 O O . GLN A 1 532 ? 41.785 1.467 -12.490 1.00 62.66 532 GLN A O 1
ATOM 4264 N N . LYS A 1 533 ? 43.627 0.245 -12.131 1.00 62.09 533 LYS A N 1
ATOM 4265 C CA . LYS A 1 533 ? 43.024 -1.010 -12.635 1.00 62.09 533 LYS A CA 1
ATOM 4266 C C . LYS A 1 533 ? 41.857 -1.519 -11.776 1.00 62.09 533 LYS A C 1
ATOM 4268 O O . LYS A 1 533 ? 40.922 -2.106 -12.309 1.00 62.09 533 LYS A O 1
ATOM 4273 N N . ALA A 1 534 ? 41.897 -1.283 -10.465 1.00 71.75 534 ALA A N 1
ATOM 4274 C CA . ALA A 1 534 ? 40.835 -1.680 -9.544 1.00 71.75 534 ALA A CA 1
ATOM 4275 C C . ALA A 1 534 ? 39.604 -0.765 -9.657 1.00 71.75 534 ALA A C 1
ATOM 4277 O O . ALA A 1 534 ? 38.484 -1.246 -9.543 1.00 71.75 534 ALA A O 1
ATOM 4278 N N . MET A 1 535 ? 39.792 0.527 -9.946 1.00 73.25 535 MET A N 1
ATOM 4279 C CA . MET A 1 535 ? 38.706 1.501 -10.085 1.00 73.25 535 MET A CA 1
ATOM 4280 C C . MET A 1 535 ? 37.792 1.165 -11.266 1.00 73.25 535 MET A C 1
ATOM 4282 O O . MET A 1 535 ? 36.581 1.090 -11.089 1.00 73.25 535 MET A O 1
ATOM 4286 N N . ILE A 1 536 ? 38.356 0.882 -12.446 1.00 74.62 536 ILE A N 1
ATOM 4287 C CA . ILE A 1 536 ? 37.569 0.501 -13.635 1.00 74.62 536 ILE A CA 1
ATOM 4288 C C . ILE A 1 536 ? 36.773 -0.788 -13.370 1.00 74.62 536 ILE A C 1
ATOM 4290 O O . ILE A 1 536 ? 35.591 -0.869 -13.701 1.00 74.62 536 ILE A O 1
ATOM 4294 N N . ALA A 1 537 ? 37.400 -1.785 -12.733 1.00 77.69 537 ALA A N 1
ATOM 4295 C CA . ALA A 1 537 ? 36.738 -3.038 -12.378 1.00 77.69 537 ALA A CA 1
ATOM 4296 C C . ALA A 1 537 ? 35.593 -2.826 -11.371 1.00 77.69 537 ALA A C 1
ATOM 4298 O O . ALA A 1 537 ? 34.512 -3.384 -11.552 1.00 77.69 537 ALA A O 1
ATOM 4299 N N . LEU A 1 538 ? 35.803 -1.987 -10.353 1.00 79.25 538 LEU A N 1
ATOM 4300 C CA . LEU A 1 538 ? 34.792 -1.660 -9.348 1.00 79.25 538 LEU A CA 1
ATOM 4301 C C . LEU A 1 538 ? 33.639 -0.830 -9.920 1.00 79.25 538 LEU A C 1
ATOM 4303 O O . LEU A 1 538 ? 32.499 -1.066 -9.536 1.00 79.25 538 LEU A O 1
ATOM 4307 N N . VAL A 1 539 ? 33.892 0.085 -10.861 1.00 82.00 539 VAL A N 1
ATOM 4308 C CA . VAL A 1 539 ? 32.824 0.831 -11.555 1.00 82.00 539 VAL A CA 1
ATOM 4309 C C . VAL A 1 539 ? 31.994 -0.109 -12.420 1.00 82.00 539 VAL A C 1
ATOM 4311 O O . VAL A 1 539 ? 30.769 -0.057 -12.375 1.00 82.00 539 VAL A O 1
ATOM 4314 N N . ASN A 1 540 ? 32.636 -1.021 -13.151 1.00 80.69 540 ASN A N 1
ATOM 4315 C CA . ASN A 1 540 ? 31.927 -2.017 -13.950 1.00 80.69 540 ASN A CA 1
ATOM 4316 C C . ASN A 1 540 ? 31.077 -2.948 -13.060 1.00 80.69 540 ASN A C 1
ATOM 4318 O O . ASN A 1 540 ? 29.909 -3.196 -13.345 1.00 80.69 540 ASN A O 1
ATOM 4322 N N . GLN A 1 541 ? 31.623 -3.405 -11.927 1.00 80.81 541 GLN A N 1
ATOM 4323 C CA . GLN A 1 541 ? 30.859 -4.164 -10.930 1.00 80.81 541 GLN A CA 1
ATOM 4324 C C . GLN A 1 541 ? 29.717 -3.346 -10.320 1.00 80.81 541 GLN A C 1
ATOM 4326 O O . GLN A 1 541 ? 28.631 -3.878 -10.123 1.00 80.81 541 GLN A O 1
ATOM 4331 N N . PHE A 1 542 ? 29.933 -2.065 -10.030 1.00 83.50 542 PHE A N 1
ATOM 4332 C CA . PHE A 1 542 ? 28.906 -1.179 -9.494 1.00 83.50 542 PHE A CA 1
ATOM 4333 C C . PHE A 1 542 ? 27.747 -0.994 -10.468 1.00 83.50 542 PHE A C 1
ATOM 4335 O O . PHE A 1 542 ? 26.603 -1.188 -10.066 1.00 83.50 542 PHE A O 1
ATOM 4342 N N . VAL A 1 543 ? 28.031 -0.700 -11.738 1.00 82.62 543 VAL A N 1
ATOM 4343 C CA . VAL A 1 543 ? 27.007 -0.573 -12.782 1.00 82.62 543 VAL A CA 1
ATOM 4344 C C . VAL A 1 543 ? 26.219 -1.879 -12.888 1.00 82.62 543 VAL A C 1
ATOM 4346 O O . VAL A 1 543 ? 25.012 -1.878 -12.660 1.00 82.62 543 VAL A O 1
ATOM 4349 N N . ASN A 1 544 ? 26.897 -3.012 -13.088 1.00 79.50 544 ASN A N 1
ATOM 4350 C CA . ASN A 1 544 ? 26.229 -4.302 -13.289 1.00 79.50 544 ASN A CA 1
ATOM 4351 C C . ASN A 1 544 ? 25.426 -4.771 -12.061 1.00 79.50 544 ASN A C 1
ATOM 4353 O O . ASN A 1 544 ? 24.331 -5.312 -12.207 1.00 79.50 544 ASN A O 1
ATOM 4357 N N . ASN A 1 545 ? 25.943 -4.561 -10.845 1.00 77.25 545 ASN A N 1
ATOM 4358 C CA . ASN A 1 545 ? 25.302 -5.049 -9.622 1.00 77.25 545 ASN A CA 1
ATOM 4359 C C . ASN A 1 545 ? 24.198 -4.119 -9.109 1.00 77.25 545 ASN A C 1
ATOM 4361 O O . ASN A 1 545 ? 23.330 -4.576 -8.364 1.00 77.25 545 ASN A O 1
ATOM 4365 N N . LYS A 1 546 ? 24.251 -2.815 -9.420 1.00 77.88 546 LYS A N 1
ATOM 4366 C CA . LYS A 1 546 ? 23.332 -1.820 -8.845 1.00 77.88 546 LYS A CA 1
ATOM 4367 C C . LYS A 1 546 ? 22.246 -1.359 -9.807 1.00 77.88 546 LYS A C 1
ATOM 4369 O O . LYS A 1 546 ? 21.184 -1.000 -9.312 1.00 77.88 546 LYS A O 1
ATOM 4374 N N . GLU A 1 547 ? 22.437 -1.454 -11.123 1.00 75.56 547 GLU A N 1
ATOM 4375 C CA . GLU A 1 547 ? 21.461 -1.009 -12.137 1.00 75.56 547 GLU A CA 1
ATOM 4376 C C . GLU A 1 547 ? 20.052 -1.599 -11.939 1.00 75.56 547 GLU A C 1
ATOM 4378 O O . GLU A 1 547 ? 19.045 -0.920 -12.106 1.00 75.56 547 GLU A O 1
ATOM 4383 N N . ASN A 1 548 ? 19.958 -2.855 -11.501 1.00 68.75 548 ASN A N 1
ATOM 4384 C CA . ASN A 1 548 ? 18.667 -3.521 -11.299 1.00 68.75 548 ASN A CA 1
ATOM 4385 C C . ASN A 1 548 ? 18.103 -3.377 -9.875 1.00 68.75 548 ASN A C 1
ATOM 4387 O O . ASN A 1 548 ? 17.042 -3.925 -9.571 1.00 68.75 548 ASN A O 1
ATOM 4391 N N . THR A 1 549 ? 18.790 -2.655 -8.986 1.00 67.56 549 THR A N 1
ATOM 4392 C CA . THR A 1 549 ? 18.381 -2.523 -7.580 1.00 67.56 549 THR A CA 1
ATOM 4393 C C . THR A 1 549 ? 17.341 -1.425 -7.380 1.00 67.56 549 THR A C 1
ATOM 4395 O O . THR A 1 549 ? 17.305 -0.423 -8.094 1.00 67.56 549 THR A O 1
ATOM 4398 N N . TRP A 1 550 ? 16.503 -1.581 -6.354 1.00 65.94 550 TRP A N 1
ATOM 4399 C CA . TRP A 1 550 ? 15.504 -0.573 -5.996 1.00 65.94 550 TRP A CA 1
ATOM 4400 C C . TRP A 1 550 ? 16.133 0.751 -5.561 1.00 65.94 550 TRP A C 1
ATOM 4402 O O . TRP A 1 550 ? 15.664 1.803 -5.978 1.00 65.94 550 TRP A O 1
ATOM 4412 N N . GLY A 1 551 ? 17.238 0.710 -4.808 1.00 67.44 551 GLY A N 1
ATOM 4413 C CA . GLY A 1 551 ? 17.972 1.920 -4.423 1.00 67.44 551 GLY A CA 1
ATOM 4414 C C . GLY A 1 551 ? 18.435 2.737 -5.633 1.00 67.44 551 GLY A C 1
ATOM 4415 O O . GLY A 1 551 ? 18.314 3.958 -5.626 1.00 67.44 551 GLY A O 1
ATOM 4416 N N . HIS A 1 552 ? 18.874 2.071 -6.705 1.00 74.50 552 HIS A N 1
ATOM 4417 C CA . HIS A 1 552 ? 19.237 2.731 -7.959 1.00 74.50 552 HIS A CA 1
ATOM 4418 C C . HIS A 1 552 ? 18.018 3.371 -8.627 1.00 74.50 552 HIS A C 1
ATOM 4420 O O . HIS A 1 552 ? 18.058 4.552 -8.959 1.00 74.50 552 HIS A O 1
ATOM 4426 N N . LYS A 1 553 ? 16.905 2.635 -8.751 1.00 67.31 553 LYS A N 1
ATOM 4427 C CA . LYS A 1 553 ? 15.651 3.163 -9.316 1.00 67.31 553 LYS A CA 1
ATOM 4428 C C . LYS A 1 553 ? 15.136 4.384 -8.547 1.00 67.31 553 LYS A C 1
ATOM 4430 O O . LYS A 1 553 ? 14.716 5.349 -9.176 1.00 67.31 553 LYS A O 1
ATOM 4435 N N . PHE A 1 554 ? 15.213 4.381 -7.214 1.00 65.62 554 PHE A N 1
ATOM 4436 C CA . PHE A 1 554 ? 14.844 5.544 -6.402 1.00 65.62 554 PHE A CA 1
ATOM 4437 C C . PHE A 1 554 ? 15.780 6.718 -6.626 1.00 65.62 554 PHE A C 1
ATOM 4439 O O . PHE A 1 554 ? 15.316 7.817 -6.912 1.00 65.62 554 PHE A O 1
ATOM 4446 N N . LEU A 1 555 ? 17.090 6.502 -6.564 1.00 68.25 555 LEU A N 1
ATOM 4447 C CA . LEU A 1 555 ? 18.049 7.580 -6.779 1.00 68.25 555 LEU A CA 1
ATOM 4448 C C . LEU A 1 555 ? 17.973 8.151 -8.204 1.00 68.25 555 LEU A C 1
ATOM 4450 O O . LEU A 1 555 ? 18.139 9.351 -8.365 1.00 68.25 555 LEU A O 1
ATOM 4454 N N . LEU A 1 556 ? 17.630 7.357 -9.226 1.00 67.38 556 LEU A N 1
ATOM 4455 C CA . LEU A 1 556 ? 17.360 7.872 -10.577 1.00 67.38 556 LEU A CA 1
ATOM 4456 C C . LEU A 1 556 ? 16.162 8.833 -10.641 1.00 67.38 556 LEU A C 1
ATOM 4458 O O . LEU A 1 556 ? 16.127 9.704 -11.513 1.00 67.38 556 LEU A O 1
ATOM 4462 N N . ILE A 1 557 ? 15.171 8.640 -9.769 1.00 59.94 557 ILE A N 1
ATOM 4463 C CA . ILE A 1 557 ? 13.961 9.468 -9.689 1.00 59.94 557 ILE A CA 1
ATOM 4464 C C . ILE A 1 557 ? 14.227 10.714 -8.837 1.00 59.94 557 ILE A C 1
ATOM 4466 O O . ILE A 1 557 ? 13.833 11.812 -9.219 1.00 59.94 557 ILE A O 1
ATOM 4470 N N . PHE A 1 558 ? 14.899 10.545 -7.697 1.00 58.69 558 PHE A N 1
ATOM 4471 C CA . PHE A 1 558 ? 15.063 11.591 -6.686 1.00 58.69 558 PHE A CA 1
ATOM 4472 C C . PHE A 1 558 ? 16.332 12.433 -6.850 1.00 58.69 558 PHE A C 1
ATOM 4474 O O . PHE A 1 558 ? 16.357 13.566 -6.385 1.00 58.69 558 PHE A O 1
ATOM 4481 N N . SER A 1 559 ? 17.370 11.909 -7.507 1.00 64.81 559 SER A N 1
ATOM 4482 C CA . SER A 1 559 ? 18.673 12.563 -7.646 1.00 64.81 559 SER A CA 1
ATOM 4483 C C . SER A 1 559 ? 19.085 12.662 -9.121 1.00 64.81 559 SER A C 1
ATOM 4485 O O . SER A 1 559 ? 19.646 11.723 -9.699 1.00 64.81 559 SER A O 1
ATOM 4487 N N . PRO A 1 560 ? 18.855 13.824 -9.760 1.00 64.88 560 PRO A N 1
ATOM 4488 C CA . PRO A 1 560 ? 19.375 14.108 -11.095 1.00 64.88 560 PRO A CA 1
ATOM 4489 C C . PRO A 1 560 ? 20.902 13.959 -11.173 1.00 64.88 560 PRO A C 1
ATOM 4491 O O . PRO A 1 560 ? 21.406 13.430 -12.159 1.00 64.88 560 PRO A O 1
ATOM 4494 N N . ALA A 1 561 ? 21.619 14.344 -10.109 1.00 66.94 561 ALA A N 1
ATOM 4495 C CA . ALA A 1 561 ? 23.072 14.211 -10.011 1.00 66.94 561 ALA A CA 1
ATOM 4496 C C . ALA A 1 561 ? 23.519 12.741 -10.008 1.00 66.94 561 ALA A C 1
ATOM 4498 O O . ALA A 1 561 ? 24.475 12.379 -10.692 1.00 66.94 561 ALA A O 1
ATOM 4499 N N . TYR A 1 562 ? 22.806 11.867 -9.288 1.00 75.88 562 TYR A N 1
ATOM 4500 C CA . TYR A 1 562 ? 23.076 10.430 -9.314 1.00 75.88 562 TYR A CA 1
ATOM 4501 C C . TYR A 1 562 ? 22.791 9.837 -10.688 1.00 75.88 562 TYR A C 1
ATOM 4503 O O . TYR A 1 562 ? 23.568 9.020 -11.173 1.00 75.88 562 TYR A O 1
ATOM 4511 N N . LYS A 1 563 ? 21.694 10.253 -11.329 1.00 76.75 563 LYS A N 1
ATOM 4512 C CA . LYS A 1 563 ? 21.331 9.806 -12.677 1.00 76.75 563 LYS A CA 1
ATOM 4513 C C . LYS A 1 563 ? 22.392 10.172 -13.710 1.00 76.75 563 LYS A C 1
ATOM 4515 O O . LYS A 1 563 ? 22.769 9.318 -14.508 1.00 76.75 563 LYS A O 1
ATOM 4520 N N . GLU A 1 564 ? 22.863 11.412 -13.689 1.00 76.31 564 GLU A N 1
ATOM 4521 C CA . GLU A 1 564 ? 23.939 11.888 -14.560 1.00 76.31 564 GLU A CA 1
ATOM 4522 C C . GLU A 1 564 ? 25.228 11.100 -14.299 1.00 76.31 564 GLU A C 1
ATOM 4524 O O . GLU A 1 564 ? 25.704 10.401 -15.193 1.00 76.31 564 GLU A O 1
ATOM 4529 N N . MET A 1 565 ? 25.691 11.064 -13.043 1.00 82.50 565 MET A N 1
ATOM 4530 C CA . MET A 1 565 ? 26.889 10.322 -12.641 1.00 82.50 565 MET A CA 1
ATOM 4531 C C . MET A 1 565 ? 26.814 8.838 -13.036 1.00 82.50 565 MET A C 1
ATOM 4533 O O . MET A 1 565 ? 27.771 8.288 -13.573 1.00 82.50 565 MET A O 1
ATOM 4537 N N . PHE A 1 566 ? 25.692 8.160 -12.786 1.00 83.94 566 PHE A N 1
ATOM 4538 C CA . PHE A 1 566 ? 25.548 6.736 -13.093 1.00 83.94 566 PHE A CA 1
ATOM 4539 C C . PHE A 1 566 ? 25.606 6.462 -14.600 1.00 83.94 566 PHE A C 1
ATOM 4541 O O . PHE A 1 566 ? 26.281 5.521 -15.023 1.00 83.94 566 PHE A O 1
ATOM 4548 N N . ASN A 1 567 ? 24.935 7.282 -15.414 1.00 80.94 567 ASN A N 1
ATOM 4549 C CA . ASN A 1 567 ? 24.957 7.144 -16.871 1.00 80.94 567 ASN A CA 1
ATOM 4550 C C . ASN A 1 567 ? 26.361 7.386 -17.432 1.00 80.94 567 ASN A C 1
ATOM 4552 O O . ASN A 1 567 ? 26.842 6.597 -18.245 1.00 80.94 567 ASN A O 1
ATOM 4556 N N . GLU A 1 568 ? 27.050 8.418 -16.948 1.00 79.69 568 GLU A N 1
ATOM 4557 C CA . GLU A 1 568 ? 28.419 8.722 -17.364 1.00 79.69 568 GLU A CA 1
ATOM 4558 C C . GLU A 1 568 ? 29.406 7.619 -16.954 1.00 79.69 568 GLU A C 1
ATOM 4560 O O . GLU A 1 568 ? 30.255 7.214 -17.754 1.00 79.69 568 GLU A O 1
ATOM 4565 N N . LEU A 1 569 ? 29.269 7.066 -15.741 1.00 81.06 569 LEU A N 1
ATOM 4566 C CA . LEU A 1 569 ? 30.060 5.917 -15.288 1.00 81.06 569 LEU A CA 1
ATOM 4567 C C . LEU A 1 569 ? 29.806 4.682 -16.161 1.00 81.06 569 LEU A C 1
ATOM 4569 O O . LEU A 1 569 ? 30.760 3.995 -16.532 1.00 81.06 569 LEU A O 1
ATOM 4573 N N . LYS A 1 570 ? 28.544 4.414 -16.524 1.00 84.06 570 LYS A N 1
ATOM 4574 C CA . LYS A 1 570 ? 28.151 3.311 -17.413 1.00 84.06 570 LYS A CA 1
ATOM 4575 C C . LYS A 1 570 ? 28.748 3.466 -18.810 1.00 84.06 570 LYS A C 1
ATOM 4577 O O . LYS A 1 570 ? 29.280 2.498 -19.356 1.00 84.06 570 LYS A O 1
ATOM 4582 N N . GLU A 1 571 ? 28.722 4.666 -19.380 1.00 80.56 571 GLU A N 1
ATOM 4583 C CA . GLU A 1 571 ? 29.375 4.948 -20.661 1.00 80.56 571 GLU A CA 1
ATOM 4584 C C . GLU A 1 571 ? 30.893 4.745 -20.590 1.00 80.56 571 GLU A C 1
ATOM 4586 O O . GLU A 1 571 ? 31.477 4.125 -21.483 1.00 80.56 571 GLU A O 1
ATOM 4591 N N . ALA A 1 572 ? 31.533 5.214 -19.515 1.00 75.81 572 ALA A N 1
ATOM 4592 C CA . ALA A 1 572 ? 32.983 5.146 -19.350 1.00 75.81 572 ALA A CA 1
ATOM 4593 C C . ALA A 1 572 ? 33.525 3.705 -19.278 1.00 75.81 572 ALA A C 1
ATOM 4595 O O . ALA A 1 572 ? 34.658 3.457 -19.709 1.00 75.81 572 ALA A O 1
ATOM 4596 N N . VAL A 1 573 ? 32.721 2.752 -18.784 1.00 77.62 573 VAL A N 1
ATOM 4597 C CA . VAL A 1 573 ? 33.072 1.318 -18.711 1.00 77.62 573 VAL A CA 1
ATOM 4598 C C . VAL A 1 573 ? 32.552 0.476 -19.883 1.00 77.62 573 VAL A C 1
ATOM 4600 O O . VAL A 1 573 ? 32.979 -0.666 -20.038 1.00 77.62 573 VAL A O 1
ATOM 4603 N N . SER A 1 574 ? 31.684 1.023 -20.742 1.00 68.75 574 SER A N 1
ATOM 4604 C CA . SER A 1 574 ? 31.124 0.317 -21.912 1.00 68.75 574 SER A CA 1
ATOM 4605 C C . SER A 1 574 ? 32.048 0.316 -23.144 1.00 68.75 574 SER A C 1
ATOM 4607 O O . SER A 1 574 ? 31.793 -0.395 -24.119 1.00 68.75 574 SER A O 1
ATOM 4609 N N . ALA A 1 575 ? 33.140 1.087 -23.126 1.00 57.44 575 ALA A N 1
ATOM 4610 C CA . ALA A 1 575 ? 34.113 1.140 -24.216 1.00 57.44 575 ALA A CA 1
ATOM 4611 C C . ALA A 1 575 ? 34.993 -0.131 -24.248 1.00 57.44 575 ALA A C 1
ATOM 4613 O O . ALA A 1 575 ? 35.892 -0.302 -23.431 1.00 57.44 575 ALA A O 1
ATOM 4614 N N . LYS A 1 576 ? 34.764 -1.021 -25.224 1.00 50.06 576 LYS A N 1
ATOM 4615 C CA . LYS A 1 576 ? 35.454 -2.325 -25.384 1.00 50.06 576 LYS A CA 1
ATOM 4616 C C . LYS A 1 576 ? 36.921 -2.257 -25.859 1.00 50.06 576 LYS A C 1
ATOM 4618 O O . LYS A 1 576 ? 37.449 -3.270 -26.306 1.00 50.06 576 LYS A O 1
ATOM 4623 N N . ASP A 1 577 ? 37.582 -1.103 -25.797 1.00 52.56 577 ASP A N 1
ATOM 4624 C CA . ASP A 1 577 ? 38.926 -0.925 -26.364 1.00 52.56 577 ASP A CA 1
ATOM 4625 C C . ASP A 1 577 ? 40.025 -0.986 -25.276 1.00 52.56 577 ASP A C 1
ATOM 4627 O O . ASP A 1 577 ? 40.111 -0.079 -24.441 1.00 52.56 577 ASP A O 1
ATOM 4631 N N . PRO A 1 578 ? 40.895 -2.018 -25.265 1.00 50.47 578 PRO A N 1
ATOM 4632 C CA . PRO A 1 578 ? 41.973 -2.165 -24.282 1.00 50.47 578 PRO A CA 1
ATOM 4633 C C . PRO A 1 578 ? 43.002 -1.028 -24.327 1.00 50.47 578 PRO A C 1
ATOM 4635 O O . PRO A 1 578 ? 43.667 -0.770 -23.325 1.00 50.47 578 PRO A O 1
ATOM 4638 N N . THR A 1 579 ? 43.120 -0.328 -25.462 1.00 51.16 579 THR A N 1
ATOM 4639 C CA . THR A 1 579 ? 44.059 0.792 -25.645 1.00 51.16 579 THR A CA 1
ATOM 4640 C C . THR A 1 579 ? 43.577 2.105 -25.012 1.00 51.16 579 THR A C 1
ATOM 4642 O O . THR A 1 579 ? 44.335 3.069 -24.941 1.00 51.16 579 THR A O 1
ATOM 4645 N N . LYS A 1 580 ? 42.343 2.144 -24.481 1.00 56.56 580 LYS A N 1
ATOM 4646 C CA . LYS A 1 580 ? 41.716 3.335 -23.879 1.00 56.56 580 LYS A CA 1
ATOM 4647 C C . LYS A 1 580 ? 41.591 3.286 -22.352 1.00 56.56 580 LYS A C 1
ATOM 4649 O O . LYS A 1 580 ? 40.943 4.158 -21.782 1.00 56.56 580 LYS A O 1
ATOM 4654 N N . GLN A 1 581 ? 42.221 2.328 -21.662 1.00 58.78 581 GLN A N 1
ATOM 4655 C CA . GLN A 1 581 ? 42.116 2.191 -20.194 1.00 58.78 581 GLN A CA 1
ATOM 4656 C C . GLN A 1 581 ? 42.499 3.468 -19.426 1.00 58.78 581 GLN A C 1
ATOM 4658 O O . GLN A 1 581 ? 41.871 3.794 -18.421 1.00 58.78 581 GLN A O 1
ATOM 4663 N N . GLU A 1 582 ? 43.492 4.216 -19.905 1.00 58.41 582 GLU A N 1
ATOM 4664 C CA . GLU A 1 582 ? 43.915 5.479 -19.291 1.00 58.41 582 GLU A CA 1
ATOM 4665 C C . GLU A 1 582 ? 42.904 6.613 -19.536 1.00 58.41 582 GLU A C 1
ATOM 4667 O O . GLU A 1 582 ? 42.611 7.390 -18.631 1.00 58.41 582 GLU A O 1
ATOM 4672 N N . SER A 1 583 ? 42.263 6.625 -20.711 1.00 65.62 583 SER A N 1
ATOM 4673 C CA . SER A 1 583 ? 41.158 7.534 -21.041 1.00 65.62 583 SER A CA 1
ATOM 4674 C C . SER A 1 583 ? 39.893 7.226 -20.227 1.00 65.62 583 SER A C 1
ATOM 4676 O O . SER A 1 583 ? 39.296 8.147 -19.675 1.00 65.62 583 SER A O 1
ATOM 4678 N N . SER A 1 584 ? 39.522 5.950 -20.065 1.00 67.69 584 SER A N 1
ATOM 4679 C CA . SER A 1 584 ? 38.403 5.535 -19.206 1.00 67.69 584 SER A CA 1
ATOM 4680 C C . SER A 1 584 ? 38.662 5.845 -17.733 1.00 67.69 584 SER A C 1
ATOM 4682 O O . SER A 1 584 ? 37.759 6.306 -17.045 1.00 67.69 584 SER A O 1
ATOM 4684 N N . PHE A 1 585 ? 39.887 5.645 -17.238 1.00 69.69 585 PHE A N 1
ATOM 4685 C CA . PHE A 1 585 ? 40.248 6.002 -15.864 1.00 69.69 585 PHE A CA 1
ATOM 4686 C C . PHE A 1 585 ? 40.179 7.510 -15.611 1.00 69.69 585 PHE A C 1
ATOM 4688 O O . PHE A 1 585 ? 39.597 7.928 -14.612 1.00 69.69 585 PHE A O 1
ATOM 4695 N N . ASN A 1 586 ? 40.740 8.322 -16.510 1.00 69.31 586 ASN A N 1
ATOM 4696 C CA . ASN A 1 586 ? 40.699 9.779 -16.383 1.00 69.31 586 ASN A CA 1
ATOM 4697 C C . ASN A 1 586 ? 39.261 10.305 -16.472 1.00 69.31 586 ASN A C 1
ATOM 4699 O O . ASN A 1 586 ? 38.883 11.148 -15.665 1.00 69.31 586 ASN A O 1
ATOM 4703 N N . ARG A 1 587 ? 38.432 9.725 -17.351 1.00 73.31 587 ARG A N 1
ATOM 4704 C CA . ARG A 1 587 ? 37.001 10.042 -17.448 1.00 73.31 587 ARG A CA 1
ATOM 4705 C C . ARG A 1 587 ? 36.236 9.649 -16.180 1.00 73.31 587 ARG A C 1
ATOM 4707 O O . ARG A 1 587 ? 35.485 10.458 -15.660 1.00 73.31 587 ARG A O 1
ATOM 4714 N N . ILE A 1 588 ? 36.469 8.458 -15.617 1.00 74.62 588 ILE A N 1
ATOM 4715 C CA . ILE A 1 588 ? 35.865 8.043 -14.332 1.00 74.62 588 ILE A CA 1
ATOM 4716 C C . ILE A 1 588 ? 36.293 8.980 -13.195 1.00 74.62 588 ILE A C 1
ATOM 4718 O O . ILE A 1 588 ? 35.464 9.363 -12.373 1.00 74.62 588 ILE A O 1
ATOM 4722 N N . LYS A 1 589 ? 37.568 9.381 -13.145 1.00 71.38 589 LYS A N 1
ATOM 4723 C CA . LYS A 1 589 ? 38.051 10.357 -12.161 1.00 71.38 589 LYS A CA 1
ATOM 4724 C C . LYS A 1 589 ? 37.354 11.704 -12.298 1.00 71.38 589 LYS A C 1
ATOM 4726 O O . LYS A 1 589 ? 36.983 12.276 -11.284 1.00 71.38 589 LYS A O 1
ATOM 4731 N N . GLU A 1 590 ? 37.187 12.200 -13.514 1.00 71.19 590 GLU A N 1
ATOM 4732 C CA . GLU A 1 590 ? 36.509 13.466 -13.792 1.00 71.19 590 GLU A CA 1
ATOM 4733 C C . GLU A 1 590 ? 35.037 13.429 -13.354 1.00 71.19 590 GLU A C 1
ATOM 4735 O O . GLU A 1 590 ? 34.612 14.294 -12.590 1.00 71.19 590 GLU A O 1
ATOM 4740 N N . ILE A 1 591 ? 34.308 12.365 -13.712 1.00 70.88 591 ILE A N 1
ATOM 4741 C CA . ILE A 1 591 ? 32.905 12.135 -13.315 1.00 70.88 591 ILE A CA 1
ATOM 4742 C C . ILE A 1 591 ? 32.751 12.117 -11.785 1.00 70.88 591 ILE A C 1
ATOM 4744 O O . ILE A 1 591 ? 31.815 12.685 -11.223 1.00 70.88 591 ILE A O 1
ATOM 4748 N N . LEU A 1 592 ? 33.695 11.481 -11.086 1.00 69.38 592 LEU A N 1
ATOM 4749 C CA . LEU A 1 592 ? 33.699 11.394 -9.623 1.00 69.38 592 LEU A CA 1
ATOM 4750 C C . LEU A 1 592 ? 34.289 12.643 -8.937 1.00 69.38 592 LEU A C 1
ATOM 4752 O O . LEU A 1 592 ? 34.306 12.698 -7.707 1.00 69.38 592 LEU A O 1
ATOM 4756 N N . GLY A 1 593 ? 34.771 13.639 -9.693 1.00 63.69 593 GLY A N 1
ATOM 4757 C CA . GLY A 1 593 ? 35.371 14.869 -9.159 1.00 63.69 593 GLY A CA 1
ATOM 4758 C C . GLY A 1 593 ? 36.748 14.676 -8.506 1.00 63.69 593 GLY A C 1
ATOM 4759 O O . GLY A 1 593 ? 37.082 15.368 -7.549 1.00 63.69 593 GLY A O 1
ATOM 4760 N N . LEU A 1 594 ? 37.540 13.716 -8.991 1.00 63.88 594 LEU A N 1
ATOM 4761 C CA . LEU A 1 594 ? 38.848 13.305 -8.458 1.00 63.88 594 LEU A CA 1
ATOM 4762 C C . LEU A 1 594 ? 40.051 13.887 -9.238 1.00 63.88 594 LEU A C 1
ATOM 4764 O O . LEU A 1 594 ? 41.170 13.386 -9.082 1.00 63.88 594 LEU A O 1
ATOM 4768 N N . SER A 1 595 ? 39.849 14.879 -10.116 1.00 51.56 595 SER A N 1
ATOM 4769 C CA . SER A 1 595 ? 40.922 15.504 -10.912 1.00 51.56 595 SER A CA 1
ATOM 4770 C C . SER A 1 595 ? 41.737 16.534 -10.102 1.00 51.56 595 SER A C 1
ATOM 4772 O O . SER A 1 595 ? 41.247 17.137 -9.151 1.00 51.56 595 SER A O 1
ATOM 4774 N N . GLU A 1 596 ? 43.022 16.705 -10.448 1.00 41.09 596 GLU A N 1
ATOM 4775 C CA . GLU A 1 596 ? 44.013 17.491 -9.681 1.00 41.09 596 GLU A CA 1
ATOM 4776 C C . GLU A 1 596 ? 43.995 19.018 -9.924 1.00 41.09 596 GLU A C 1
ATOM 4778 O O . GLU A 1 596 ? 44.873 19.723 -9.414 1.00 41.09 596 GLU A O 1
ATOM 4783 N N . GLU A 1 597 ? 43.027 19.578 -10.653 1.00 35.94 597 GLU A N 1
ATOM 4784 C CA . GLU A 1 597 ? 42.983 21.034 -10.859 1.00 35.94 597 GLU A CA 1
ATOM 4785 C C . GLU A 1 597 ? 42.269 21.755 -9.708 1.00 35.94 597 GLU A C 1
ATOM 4787 O O . GLU A 1 597 ? 41.173 21.399 -9.290 1.00 35.94 597 GLU A O 1
ATOM 4792 N N . GLN A 1 598 ? 42.961 22.747 -9.139 1.00 43.06 598 GLN A N 1
ATOM 4793 C CA . GLN A 1 598 ? 42.703 23.324 -7.820 1.00 43.06 598 GLN A CA 1
ATOM 4794 C C . GLN A 1 598 ? 41.307 23.954 -7.643 1.00 43.06 598 GLN A C 1
ATOM 4796 O O . GLN A 1 598 ? 41.027 25.007 -8.214 1.00 43.06 598 GLN A O 1
ATOM 4801 N N . PRO A 1 599 ? 40.586 23.525 -6.593 1.00 34.53 599 PRO A N 1
ATOM 4802 C CA . PRO A 1 599 ? 40.160 24.426 -5.533 1.00 34.53 599 PRO A CA 1
ATOM 4803 C C . PRO A 1 599 ? 41.092 24.219 -4.341 1.00 34.53 599 PRO A C 1
ATOM 4805 O O . PRO A 1 599 ? 41.466 23.096 -4.007 1.00 34.53 599 PRO A O 1
ATOM 4808 N N . SER A 1 600 ? 41.521 25.323 -3.731 1.00 38.62 600 SER A N 1
ATOM 4809 C CA . SER A 1 600 ? 42.627 25.377 -2.772 1.00 38.62 600 SER A CA 1
ATOM 4810 C C . SER A 1 600 ? 42.707 24.157 -1.835 1.00 38.62 600 SER A C 1
ATOM 4812 O O . SER A 1 600 ? 41.778 23.845 -1.087 1.00 38.62 600 SER A O 1
ATOM 4814 N N . LYS A 1 601 ? 43.868 23.485 -1.839 1.00 38.41 601 LYS A N 1
ATOM 4815 C CA . LYS A 1 601 ? 44.213 22.301 -1.021 1.00 38.41 601 LYS A CA 1
ATOM 4816 C C . LYS A 1 601 ? 43.875 22.419 0.481 1.00 38.41 601 LYS A C 1
ATOM 4818 O O . LYS A 1 601 ? 43.967 21.425 1.192 1.00 38.41 601 LYS A O 1
ATOM 4823 N N . LYS A 1 602 ? 43.511 23.601 0.994 1.00 38.12 602 LYS A N 1
ATOM 4824 C CA . LYS A 1 602 ? 43.073 23.825 2.380 1.00 38.12 602 LYS A CA 1
ATOM 4825 C C . LYS A 1 602 ? 41.604 23.466 2.625 1.00 38.12 602 LYS A C 1
ATOM 4827 O O . LYS A 1 602 ? 41.323 22.914 3.686 1.00 38.12 602 LYS A O 1
ATOM 4832 N N . GLU A 1 603 ? 40.705 23.729 1.678 1.00 36.88 603 GLU A N 1
ATOM 4833 C CA . GLU A 1 603 ? 39.262 23.507 1.861 1.00 36.88 603 GLU A CA 1
ATOM 4834 C C . GLU A 1 603 ? 38.930 22.017 1.737 1.00 36.88 603 GLU A C 1
ATOM 4836 O O . GLU A 1 603 ? 38.336 21.429 2.638 1.00 36.88 603 GLU A O 1
ATOM 4841 N N . ILE A 1 604 ? 39.461 21.371 0.692 1.00 41.16 604 ILE A N 1
ATOM 4842 C CA . ILE A 1 604 ? 39.315 19.928 0.468 1.00 41.16 604 ILE A CA 1
ATOM 4843 C C . ILE A 1 604 ? 39.994 19.153 1.592 1.00 41.16 604 ILE A C 1
ATOM 4845 O O . ILE A 1 604 ? 39.383 18.261 2.153 1.00 41.16 604 ILE A O 1
ATOM 4849 N N . LYS A 1 605 ? 41.209 19.517 2.024 1.00 41.06 605 LYS A N 1
ATOM 4850 C CA . LYS A 1 605 ? 41.863 18.822 3.145 1.00 41.06 605 LYS A CA 1
ATOM 4851 C C . LYS A 1 605 ? 41.084 18.987 4.455 1.00 41.06 605 LYS A C 1
ATOM 4853 O O . LYS A 1 605 ? 40.990 18.021 5.203 1.00 41.06 605 LYS A O 1
ATOM 4858 N N . LYS A 1 606 ? 40.475 20.149 4.729 1.00 43.34 606 LYS A N 1
ATOM 4859 C CA . LYS A 1 606 ? 39.590 20.339 5.896 1.00 43.34 606 LYS A CA 1
ATOM 4860 C C . LYS A 1 606 ? 38.317 19.495 5.806 1.00 43.34 606 LYS A C 1
ATOM 4862 O O . LYS A 1 606 ? 37.987 18.819 6.776 1.00 43.34 606 LYS A O 1
ATOM 4867 N N . GLN A 1 607 ? 37.647 19.489 4.656 1.00 44.53 607 GLN A N 1
ATOM 4868 C CA . GLN A 1 607 ? 36.424 18.713 4.428 1.00 44.53 607 GLN A CA 1
ATOM 4869 C C . GLN A 1 607 ? 36.699 17.200 4.413 1.00 44.53 607 GLN A C 1
ATOM 4871 O O . GLN A 1 607 ? 35.934 16.425 4.975 1.00 44.53 607 GLN A O 1
ATOM 4876 N N . PHE A 1 608 ? 37.854 16.780 3.895 1.00 46.38 608 PHE A N 1
ATOM 4877 C CA . PHE A 1 608 ? 38.323 15.394 3.908 1.00 46.38 608 PHE A CA 1
ATOM 4878 C C . PHE A 1 608 ? 38.728 14.939 5.314 1.00 46.38 608 PHE A C 1
ATOM 4880 O O . PHE A 1 608 ? 38.468 13.803 5.690 1.00 46.38 608 PHE A O 1
ATOM 4887 N N . THR A 1 609 ? 39.297 15.832 6.133 1.00 44.50 609 THR A N 1
ATOM 4888 C CA . THR A 1 609 ? 39.578 15.548 7.553 1.00 44.50 609 THR A CA 1
ATOM 4889 C C . THR A 1 609 ? 38.278 15.453 8.367 1.00 44.50 609 THR A C 1
ATOM 4891 O O . THR A 1 609 ? 38.197 14.660 9.303 1.00 44.50 609 THR A O 1
ATOM 4894 N N . LEU A 1 610 ? 37.246 16.229 8.007 1.00 45.94 610 LEU A N 1
ATOM 4895 C CA . LEU A 1 610 ? 35.918 16.172 8.628 1.00 45.94 610 LEU A CA 1
ATOM 4896 C C . LEU A 1 610 ? 35.187 14.866 8.277 1.00 45.94 610 LEU A C 1
ATOM 4898 O O . LEU A 1 610 ? 34.721 14.180 9.182 1.00 45.94 610 LEU A O 1
ATOM 4902 N N . LEU A 1 611 ? 35.186 14.479 6.998 1.00 43.44 611 LEU A N 1
ATOM 4903 C CA . LEU A 1 611 ? 34.659 13.195 6.523 1.00 43.44 611 LEU A CA 1
ATOM 4904 C C . LEU A 1 611 ? 35.446 12.005 7.089 1.00 43.44 611 LEU A C 1
ATOM 4906 O O . LEU A 1 611 ? 34.840 11.019 7.490 1.00 43.44 611 LEU A O 1
ATOM 4910 N N . GLN A 1 612 ? 36.776 12.101 7.219 1.00 44.97 612 GLN A N 1
ATOM 4911 C CA . GLN A 1 612 ? 37.585 11.084 7.906 1.00 44.97 612 GLN A CA 1
ATOM 4912 C C . GLN A 1 612 ? 37.232 10.964 9.390 1.00 44.97 612 GLN A C 1
ATOM 4914 O O . GLN A 1 612 ? 37.166 9.850 9.900 1.00 44.97 612 GLN A O 1
ATOM 4919 N N . LYS A 1 613 ? 36.987 12.078 10.092 1.00 46.38 613 LYS A N 1
ATOM 4920 C CA . LYS A 1 613 ? 36.532 12.042 11.490 1.00 46.38 613 LYS A CA 1
ATOM 4921 C C . LYS A 1 613 ? 35.139 11.425 11.626 1.00 46.38 613 LYS A C 1
ATOM 4923 O O . LYS A 1 613 ? 34.936 10.629 12.533 1.00 46.38 613 LYS A O 1
ATOM 4928 N N . GLN A 1 614 ? 34.209 11.757 10.731 1.00 45.00 614 GLN A N 1
ATOM 4929 C CA . GLN A 1 614 ? 32.838 11.234 10.752 1.00 45.00 614 GLN A CA 1
ATOM 4930 C C . GLN A 1 614 ? 32.773 9.749 10.366 1.00 45.00 614 GLN A C 1
ATOM 4932 O O . GLN A 1 614 ? 32.090 8.975 11.027 1.00 45.00 614 GLN A O 1
ATOM 4937 N N . ALA A 1 615 ? 33.538 9.326 9.357 1.00 40.91 615 ALA A N 1
ATOM 4938 C CA . ALA A 1 615 ? 33.623 7.926 8.948 1.00 40.91 615 ALA A CA 1
ATOM 4939 C C . ALA A 1 615 ? 34.344 7.058 9.987 1.00 40.91 615 ALA A C 1
ATOM 4941 O O . ALA A 1 615 ? 33.954 5.915 10.205 1.00 40.91 615 ALA A O 1
ATOM 4942 N N . LYS A 1 616 ? 35.372 7.596 10.658 1.00 41.69 616 LYS A N 1
ATOM 4943 C CA . LYS A 1 616 ? 36.059 6.894 11.746 1.00 41.69 616 LYS A CA 1
ATOM 4944 C C . LYS A 1 616 ? 35.173 6.769 12.989 1.00 41.69 616 LYS A C 1
ATOM 4946 O O . LYS A 1 616 ? 35.131 5.693 13.558 1.00 41.69 616 LYS A O 1
ATOM 4951 N N . ALA A 1 617 ? 34.386 7.794 13.327 1.00 43.28 617 ALA A N 1
ATOM 4952 C CA . ALA A 1 617 ? 33.366 7.693 14.375 1.00 43.28 617 ALA A CA 1
ATOM 4953 C C . ALA A 1 617 ? 32.300 6.626 14.051 1.00 43.28 617 ALA A C 1
ATOM 4955 O O . ALA A 1 617 ? 31.972 5.813 14.904 1.00 43.28 617 ALA A O 1
ATOM 4956 N N . ALA A 1 618 ? 31.833 6.559 12.799 1.00 39.91 618 ALA A N 1
ATOM 4957 C CA . ALA A 1 618 ? 30.868 5.547 12.361 1.00 39.91 618 ALA A CA 1
ATOM 4958 C C . ALA A 1 618 ? 31.440 4.113 12.321 1.00 39.91 618 ALA A C 1
ATOM 4960 O O . ALA A 1 618 ? 30.691 3.152 12.488 1.00 39.91 618 ALA A O 1
ATOM 4961 N N . LEU A 1 619 ? 32.750 3.955 12.089 1.00 38.72 619 LEU A N 1
ATOM 4962 C CA . LEU A 1 619 ? 33.432 2.658 12.176 1.00 38.72 619 LEU A CA 1
ATOM 4963 C C . LEU A 1 619 ? 33.726 2.252 13.627 1.00 38.72 619 LEU A C 1
ATOM 4965 O O . LEU A 1 619 ? 33.564 1.083 13.964 1.00 38.72 619 LEU A O 1
ATOM 4969 N N . ASP A 1 620 ? 34.130 3.192 14.481 1.00 40.59 620 ASP A N 1
ATOM 4970 C CA . ASP A 1 620 ? 34.441 2.922 15.888 1.00 40.59 620 ASP A CA 1
ATOM 4971 C C . ASP A 1 620 ? 33.160 2.576 16.688 1.00 40.59 620 ASP A C 1
ATOM 4973 O O . ASP A 1 620 ? 33.197 1.683 17.537 1.00 40.59 620 ASP A O 1
ATOM 4977 N N . ASP A 1 621 ? 32.001 3.154 16.334 1.00 40.88 621 ASP A N 1
ATOM 4978 C CA . ASP A 1 621 ? 30.686 2.771 16.886 1.00 40.88 621 ASP A CA 1
ATOM 4979 C C . ASP A 1 621 ? 30.243 1.348 16.478 1.00 40.88 621 ASP A C 1
ATOM 4981 O O . ASP A 1 621 ? 29.469 0.711 17.194 1.00 40.88 621 ASP A O 1
ATOM 4985 N N . GLN A 1 622 ? 30.752 0.797 15.366 1.00 38.78 622 GLN A N 1
ATOM 4986 C CA . GLN A 1 622 ? 30.491 -0.599 14.972 1.00 38.78 622 GLN A CA 1
ATOM 4987 C C . GLN A 1 622 ? 31.419 -1.605 15.666 1.00 38.78 622 GLN A C 1
ATOM 4989 O O . GLN A 1 622 ? 31.034 -2.760 15.848 1.00 38.78 622 GLN A O 1
ATOM 4994 N N . VAL A 1 623 ? 32.619 -1.191 16.086 1.00 34.81 623 VAL A N 1
ATOM 4995 C CA . VAL A 1 623 ? 33.573 -2.076 16.779 1.00 34.81 623 VAL A CA 1
ATOM 4996 C C . VAL A 1 623 ? 33.190 -2.276 18.252 1.00 34.81 623 VAL A C 1
ATOM 4998 O O . VAL A 1 623 ? 33.412 -3.356 18.790 1.00 34.81 623 VAL A O 1
ATOM 5001 N N . MET A 1 624 ? 32.527 -1.306 18.892 1.00 32.19 624 MET A N 1
ATOM 5002 C CA . MET A 1 624 ? 32.080 -1.426 20.293 1.00 32.19 624 MET A CA 1
ATOM 5003 C C . MET A 1 624 ? 30.878 -2.368 20.513 1.00 32.19 624 MET A C 1
ATOM 5005 O O . MET A 1 624 ? 30.621 -2.755 21.650 1.00 32.19 624 MET A O 1
ATOM 5009 N N . ILE A 1 625 ? 30.156 -2.779 19.462 1.00 36.91 625 ILE A N 1
ATOM 5010 C CA . ILE A 1 625 ? 28.973 -3.664 19.581 1.00 36.91 625 ILE A CA 1
ATOM 5011 C C . ILE A 1 625 ? 29.319 -5.138 19.268 1.00 36.91 625 ILE A C 1
ATOM 5013 O O . ILE A 1 625 ? 28.535 -6.042 19.548 1.00 36.91 625 ILE A O 1
ATOM 5017 N N . ALA A 1 626 ? 30.521 -5.417 18.750 1.00 32.16 626 ALA A N 1
ATOM 5018 C CA . ALA A 1 626 ? 30.957 -6.757 18.355 1.00 32.16 626 ALA A CA 1
ATOM 5019 C C . ALA A 1 626 ? 32.127 -7.279 19.209 1.00 32.16 626 ALA A C 1
ATOM 5021 O O . ALA A 1 626 ? 33.164 -7.676 18.682 1.00 32.16 626 ALA A O 1
ATOM 5022 N N . THR A 1 627 ? 31.940 -7.353 20.529 1.00 26.16 627 THR A N 1
ATOM 5023 C CA . THR A 1 627 ? 32.699 -8.305 21.360 1.00 26.16 627 THR A CA 1
ATOM 5024 C C . THR A 1 627 ? 31.710 -9.089 22.220 1.00 26.16 627 THR A C 1
ATOM 5026 O O . THR A 1 627 ? 31.085 -8.496 23.097 1.00 26.16 627 THR A O 1
ATOM 5029 N N . PRO A 1 628 ? 31.515 -10.399 21.984 1.00 33.84 628 PRO A N 1
ATOM 5030 C CA . PRO A 1 628 ? 30.850 -11.255 22.947 1.00 33.84 628 PRO A CA 1
ATOM 5031 C C . PRO A 1 628 ? 31.810 -11.491 24.114 1.00 33.84 628 PRO A C 1
ATOM 5033 O O . PRO A 1 628 ? 32.893 -12.049 23.924 1.00 33.84 628 PRO A O 1
ATOM 5036 N N . ASP A 1 629 ? 31.395 -11.084 25.311 1.00 32.03 629 ASP A N 1
ATOM 5037 C CA . ASP A 1 629 ? 31.975 -11.547 26.568 1.00 32.03 629 ASP A CA 1
ATOM 5038 C C . ASP A 1 629 ? 31.807 -13.071 26.643 1.00 32.03 629 ASP A C 1
ATOM 5040 O O . ASP A 1 629 ? 30.755 -13.600 26.997 1.00 32.03 629 ASP A O 1
ATOM 5044 N N . ASN A 1 630 ? 32.859 -13.788 26.266 1.00 37.22 630 ASN A N 1
ATOM 5045 C CA . ASN A 1 630 ? 33.040 -15.195 26.578 1.00 37.22 630 ASN A CA 1
ATOM 5046 C C . ASN A 1 630 ? 34.185 -15.296 27.578 1.00 37.22 630 ASN A C 1
ATOM 5048 O O . ASN A 1 630 ? 35.317 -15.575 27.200 1.00 37.22 630 ASN A O 1
ATOM 5052 N N . HIS A 1 631 ? 33.872 -15.127 28.860 1.00 30.91 631 HIS A N 1
ATOM 5053 C CA . HIS A 1 631 ? 34.635 -15.770 29.922 1.00 30.91 631 HIS A CA 1
ATOM 5054 C C . HIS A 1 631 ? 33.702 -16.261 31.029 1.00 30.91 631 HIS A C 1
ATOM 5056 O O . HIS A 1 631 ? 33.321 -15.543 31.945 1.00 30.91 631 HIS A O 1
ATOM 5062 N N . VAL A 1 632 ? 33.378 -17.552 30.936 1.00 37.03 632 VAL A N 1
ATOM 5063 C CA . VAL A 1 632 ? 33.104 -18.395 32.099 1.00 37.03 632 VAL A CA 1
ATOM 5064 C C . VAL A 1 632 ? 34.455 -18.759 32.717 1.00 37.03 632 VAL A C 1
ATOM 5066 O O . VAL A 1 632 ? 35.161 -19.616 32.180 1.00 37.03 632 VAL A O 1
ATOM 5069 N N . LYS A 1 633 ? 34.816 -18.087 33.811 1.00 34.53 633 LYS A N 1
ATOM 5070 C CA . LYS A 1 633 ? 35.264 -18.663 35.092 1.00 34.53 633 LYS A CA 1
ATOM 5071 C C . LYS A 1 633 ? 35.667 -17.567 36.065 1.00 34.53 633 LYS A C 1
ATOM 5073 O O . LYS A 1 633 ? 36.501 -16.727 35.671 1.00 34.53 633 LYS A O 1
#

pLDDT: mean 75.9, std 16.81, range [26.16, 96.0]

Solvent-accessible surface area (backbone atoms only — not comparable to full-atom values): 34777 Å² total; per-residue (Å²): 128,94,44,70,71,50,50,54,52,36,50,59,52,34,20,43,38,97,92,46,74,36,80,65,92,56,54,66,35,28,52,39,13,38,67,82,31,51,52,60,49,53,59,54,40,68,74,42,60,81,90,49,32,65,58,49,44,58,49,30,55,65,30,80,71,89,27,56,38,36,47,23,16,59,55,16,75,72,34,40,67,60,25,36,55,50,48,51,47,34,52,44,51,55,50,50,73,75,47,64,96,83,41,78,37,45,64,22,38,50,37,21,48,50,10,46,4,37,21,58,50,75,40,57,57,60,94,78,89,86,60,68,66,34,57,66,23,52,49,28,31,53,50,11,50,41,49,21,54,72,47,57,63,85,78,62,94,58,96,55,59,68,57,50,43,54,49,50,42,46,33,36,53,42,50,42,51,55,51,62,72,41,88,83,55,59,66,70,59,51,58,50,36,54,50,38,42,51,46,38,51,49,55,45,48,54,46,46,52,48,52,52,48,50,46,51,49,47,56,50,59,26,53,64,78,57,42,68,91,78,40,66,54,59,50,51,39,52,50,47,51,52,52,52,51,54,50,50,54,54,52,49,51,55,58,74,65,49,61,60,68,52,49,53,53,42,51,53,49,48,60,58,54,52,86,49,102,85,59,52,73,69,57,44,50,49,54,50,48,65,72,40,68,44,74,66,51,39,51,50,50,41,56,62,48,62,59,51,80,88,53,46,64,53,56,47,37,56,48,25,43,77,69,39,56,74,71,43,20,58,54,18,45,47,35,43,43,102,76,69,47,57,63,94,75,73,17,37,66,75,60,71,79,38,64,67,45,52,42,51,41,36,49,59,46,48,52,55,53,49,51,52,48,52,51,56,72,68,52,61,60,69,53,77,93,72,36,55,67,57,45,55,49,50,38,53,53,33,48,48,52,49,42,66,52,57,65,79,34,63,66,59,52,51,46,52,58,57,64,67,63,72,79,72,88,85,64,47,49,51,62,49,33,52,53,49,48,53,54,50,47,54,51,49,53,53,53,48,56,46,48,52,30,51,51,50,38,52,54,43,51,59,57,51,46,78,40,33,94,39,70,69,51,52,53,35,46,47,53,48,48,54,49,48,48,68,32,71,46,82,58,95,72,70,88,84,52,56,69,71,55,47,52,50,52,44,47,54,41,47,52,52,35,47,54,37,41,51,52,48,54,53,49,54,54,52,36,74,73,41,56,72,77,56,23,58,52,43,49,46,49,46,47,72,69,36,70,85,34,65,25,44,55,48,39,51,73,77,24,66,52,41,39,50,46,51,51,53,50,47,55,46,61,64,62,90,53,84,91,40,56,67,59,31,46,53,49,47,31,48,62,56,40,67,60,90,76,81,70,63,75,65,59,56,50,52,52,50,51,49,50,50,51,53,52,49,51,59,50,53,64,56,56,75,75,70,70,83,90,80,76,96,126

Secondary structure (DSSP, 8-state):
---HHHHHHHHHHHTEETTEE---TTHHHHHHHIIIIIHHHHHHHHTS-HHHHHHHHHHHTT-SSSSHHHHHHHHTTS-HHHHHHHHHHHHHHHHHHHS-TT-TTHHHHHHHHHHHHHHHHH-S--SSSSPPP-HHHHHHHHHHHHHHHHH--SSS--TTHHHHHHHHHHHHHHHHHHHHH-TTS-HHHHHHHHHHHHHHHHHHHHHHHHHHHHHHHHHHHTTS---TTT-HHHHHHHHHHHHHHHHHHHHHHHHHT--HHHHHHHHHHHHHHS--TT--HHHHHHHHHHHT-SHHHHHHHHHHTT--TTTHHHHHHHHHHHHS-HHHHHHHHHHHSTTS--GGGTPPPTTSS-HHHHHHHHHHHHHHHHHHHHHHHH-----GGG-HHHHHHHHHHHHHHHHH-----HHHHHHHHHHTT-S-SSS-HHHHHHHHHHHHHHHHHHHHHHHHHHHHHHHHHHHHTTTS--HHHHHHHHHHHHHHHHHH-SS---TTS-HHHHHHHHHHHHHHHHHHHHHHHHHHHHHHT--HHHHHHHHHHHHHHHTTSHHHHHHHHH-HHHHHHHHHHHHHHH---GGGHHHHHHHHHHHTT---SPS-HHHHHHHHHHHHHHHHHHHHHHHTT--------

Foldseek 3Di:
DQDPVLLVVLQVLLQDAPHHGDGDPLSVLLVQLCVVAVVVLLVVLVPDDLVCSLVLLLVLLPDCPPGSLVSSCVSSVNCSLVSLLSVLLSLLSVVLVLDDPPQQLNVLSVLLSNLSSCCSRVNQDDPDDDTDGPCSSLVSNLSSLQSNLVSDDLPRDDPCSLSSLSSSLNSLSNVLVVLVPDPPRDPVSNVSSVVSNVSSVVVSVVNVVVVVVVVVVLLCLLQPDLACPPDPLLVLLVVLLVVVVVVQVVLVCLVVPQPVVLLVVLVVLLVLLPDDVPDDQVRSVVVVCVQQVDPVSLVSVCVSLVPDPVLVVLVVLVSCLSRNDPVSVVVSCQQAPPHHDDVVRRHHDVVSPGSVNSNVSSVVSSVVSVVSVVVSVPALHQDVVVPVVVLSVLLVVLSVLSNVPPRPDLCVLVVVLVVVVPDDPFACLLVSLVVLLVVVLVVLVSLLSNLVSLLSNVVSLVSSVVRDPCPSSVVSSLVVLVSNCSNQALDDDDSPDDPNVSSVNRNVRSVQLNVLSVVLVVLLVVLLPDDQVVNLVSLVVSLVVNVPGSNLVVCCVSPPSSVVLNVQSVVLNPDPDPVCSVVSSVSNCRSNNNDDDDDDPVVCVVVVVVVVVVVVVVVVVVVVVPDPPDDDD

Sequence (633 aa):
MLTDALLDRTVIILSSYNGQTKEDPAFDLYKLGIKNAFIGFIEQCKLLPLAQQLEHIAKEMKEKTGGMAAKIEHESSQKRTWTLVFTLAALALERKQSLPANHPEIVPIDKLLSGLSNGWVHGFGSIGLGLKLNEEAINNLIKGMKEWIQNFDINQGMQNKHEVLLALYAAACSLEEKLSSYRIVPKKFKDEMATIKTLVANKFNDLKNKLEEENKNRINSALQVLGPDEDPLYRQFKEQIIRLKTQQEAMQQKRDSFPKDKLNRLQELHLLLKKQEVLSETEILSQFWEKYNTPEKFTEILNDLEIPVSERPGWQEYYNYQHGSFRQQLFSVFLTVSWGIPQLLGGVPSNTISVDSLSSKSGAVIQRLEVMRAEINQLKLIPDEENPSQLFESIEQNLKVLSGFKKVSLESITEQFEKSRGGQASTKALVQVNSDIDLLKKNLHAQKLLVESLQNIYAQINKIKHHVDCNELEKTYEALLDKVVKTISYTEIPSDLPTSQKINTLSLSIDRAIDNVEGIQRSLNLIVHAKQKAMIALVNQFVNNKENTWGHKFLLIFSPAYKEMFNELKEAVSAKDPTKQESSFNRIKEILGLSEEQPSKKEIKKQFTLLQKQAKAALDDQVMIATPDNHVK

Nearest PDB structures (foldseek):
  5tnb-assembly1_A  TM=2.130E-01  e=4.810E+00  Homo sapiens
  8dud-assembly1_A-2  TM=2.066E-01  e=5.595E+00  Homo sapiens
  3w3w-assembly1_A  TM=1.306E-01  e=3.056E+00  Saccharomyces cerevisiae S288C

Radius of gyration: 44.39 Å; Cα contacts (8 Å, |Δi|>4): 597; chains: 1; bounding box: 102×55×144 Å

Organism: NCBI:txid28082

Mean predicted aligned error: 20.19 Å